Protein AF-A0A1Y1NH72-F1 (afdb_monomer)

InterPro domains:
  IPR001126 UmuC domain [PS50173] (1-53)
  IPR017961 DNA polymerase, Y-family, little finger domain [PF11799] (110-218)
  IPR036775 DNA polymerase, Y-family, little finger domain superfamily [G3DSA:3.30.1490.100] (104-218)
  IPR036775 DNA polymerase, Y-family, little finger domain superfamily [SSF100879] (10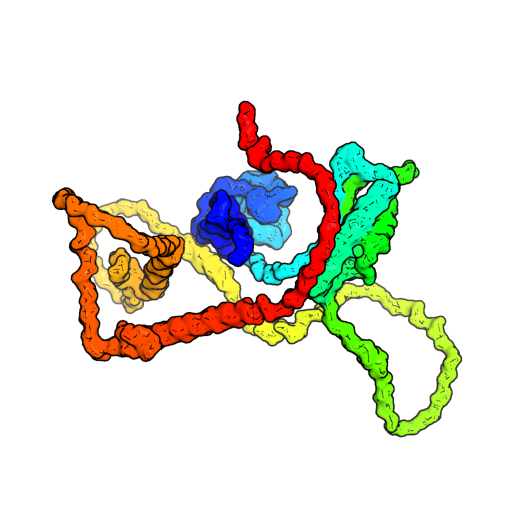9-218)
  IPR041298 DNA polymerase eta, ubiquitin-binding zinc finger [PF18439] (322-352)
  IPR041298 DNA polymerase eta, ubiquitin-binding zinc finger [PF18439] (397-427)
  IPR041298 DNA polymerase eta, ubiquitin-binding zinc finger [PS51907] (318-352)
  IPR041298 DNA polymerase eta, ubiquitin-binding zinc finger [PS51907] (393-427)
  IPR043128 Reverse transcriptase/Diguanylate cyclase domain [G3DSA:3.30.70.270] (1-45)
  IPR043502 DNA/RNA polymerase superfamily [SSF56672] (1-105)
  IPR052230 DNA polymerase eta [PTHR45873] (1-464)

Nearest PDB structures (foldseek):
  6q02-assembly1_A  TM=9.472E-01  e=1.670E-27  Homo sapiens
  6m7o-assembly1_A  TM=9.527E-01  e=4.353E-27  Homo sapiens
  4yr3-assembly1_A  TM=9.470E-01  e=1.531E-26  Homo sapiens
  4yr2-assembly1_A  TM=9.470E-01  e=4.237E-26  Homo sapiens
  4yp3-assembly1_A  TM=9.542E-01  e=1.322E-25  Homo sapiens

pLDDT: mean 71.19, std 28.09, range [24.34, 98.69]

Foldseek 3Di:
DPPDAAFWEAEPDDQRRVLQSPPDDDRYYGYQYLVCLLVVQPPAFQLSTPPLVDPNVVCVCVVQVDGTLLSLCPDDLVNLVVPDPNVVSVQSNQVSSVHDPDDDDDDPDDQKDKDKDFQPDPRFAWDLVSLLVVLLVRLVVRLVVQVVCCVVPQKHFFKKKKWWAFPNDIDIDIDTDDDSDS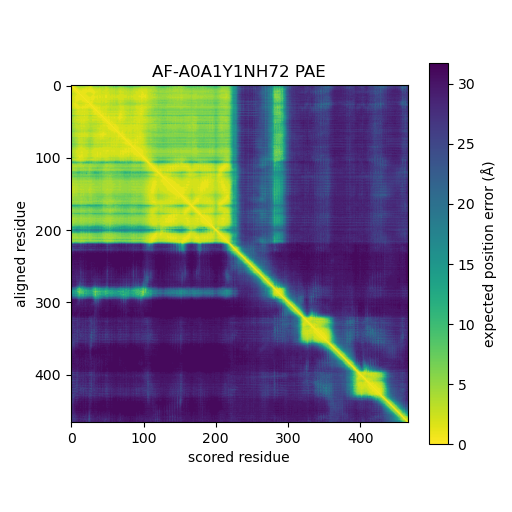NVSSVVNSVVCQVPAQDPVRIGGTGMIMMMTGPIDHNPDPPPCVVVVPDPPDPDDDDDDDDDDPDDDPPPPDDDDDDDDDDDDPPDPCVPPPPPPVDPDPVVVVVVVVVVVVVPDDDDDDDDDDDDDDDDDDDDDPDQDWDQDPVPRDTHGPVCNVVVVVVVVVVVVVVVVVVVPDDDPDDDDDDDDDDDDDDDDDDDDDPDDDDDDDDDDPPFWDAAPPPRDIGGNVCNVVVVVVVVVVVVVVVVVVVVVVVDDDDDDDDDDDDDDDDDDDDDDDPVVPDDDD

Organism: Photinus pyralis (NCBI:txid7054)

Mean predicted aligned error: 21.35 Å

Solvent-accessible surface area (backbone atoms only — not comparable to full-atom values): 30108 Å² total; per-residue (Å²): 139,86,86,76,83,61,51,38,33,45,42,94,28,68,62,55,13,58,51,31,24,60,73,58,59,77,68,34,73,30,78,46,57,80,84,49,40,63,71,56,23,59,79,31,46,44,52,75,41,81,89,20,64,48,71,67,28,52,48,52,24,63,78,69,72,41,62,28,30,47,58,53,50,75,50,48,55,71,61,35,43,75,80,35,57,67,69,58,15,53,48,54,49,32,46,40,71,70,43,58,86,74,74,89,74,91,72,94,69,80,76,57,55,64,35,72,51,76,26,68,78,92,58,33,36,38,49,72,66,59,46,51,50,52,36,36,55,43,24,42,56,40,32,57,54,48,52,52,43,26,73,77,63,46,32,44,54,44,31,31,34,41,34,39,22,41,82,90,45,74,51,71,48,77,45,80,37,89,68,85,44,31,66,60,50,19,52,57,49,45,54,56,48,50,77,75,46,55,43,98,87,71,37,42,47,34,36,32,43,31,44,35,36,21,66,66,43,73,62,71,70,76,66,58,72,67,66,80,64,60,69,82,78,73,86,85,85,80,89,83,93,77,92,80,82,94,81,85,72,100,74,84,88,79,89,83,80,94,76,93,78,90,77,90,86,86,82,82,86,58,91,84,63,81,82,57,80,86,58,75,56,67,66,58,54,53,54,52,52,52,57,56,50,70,72,69,76,83,84,81,92,71,93,81,92,80,92,83,84,90,83,90,84,94,76,89,83,79,80,83,52,68,44,68,39,91,90,76,70,43,81,36,44,60,90,47,43,61,64,54,51,51,50,54,51,52,53,50,51,58,53,51,55,59,58,70,69,55,82,82,83,80,80,79,85,74,92,78,92,82,92,80,92,84,81,88,79,86,90,83,90,91,86,84,83,88,89,77,85,79,82,74,71,84,88,52,54,44,67,42,90,89,76,70,46,79,34,44,60,87,50,43,62,62,55,51,50,52,51,53,52,53,48,53,55,49,51,62,54,50,61,68,64,68,81,74,81,86,83,92,76,86,87,81,90,80,86,88,83,90,90,81,95,75,88,81,80,65,84,75,79,78,80,71,86,131

Secondary structure (DSSP, 8-state):
-------EEE-SSHHHHHHHHHHT-SS-EEE--TTHHHHHHTT-BGGGSTT-SSHHHHHHHHHHT-SBHHHHHTS-HHHHHTTS-HHHHHHHHHHTTT----------S-SEEEEEEE--GGG-B-SHHHHHHHHHHHHHHHHHHHHHHHHHH-EEEEEEEEEEEETTEEEEEEEE-----HHHHHHHHHHHHHHHH--TTS---EEEEEEEEEEEEE------GGGTT----------------S---------------------SS-TTSTT-TTS--HHHHHHHHHHHHTTS--PPP--------------------EEE-TTT--EEEGGGHHHHHHHHHHHHHHHHHHHHTS--------------------------S--------TTSEEE-TTT--EEETTTHHHHHHHHHHHHHHHHHHHHHHHTS----------------------GGGG----

Sequence (466 aa):
ETGYTCSAGIAHNKILAKLAAGLNKPNRQTLLPQDGVESLYKDLPVRKIRSLGGKFGDSLSEDLGITTMAELERFSHKDLRKRYDDKTASWLYNIARGIDLEPVTIRLVSKSIGCAKTFPGRNALIKPESLRHWLGELSAELVERLEKDLEENNRRAKQMTVGFTHDDISASRVHGLSSYDAKKIADDCYALVQKHCVKADGTFCVTNLSINAGKFEDCRNVTAITSFFKSKTVETSDYSDETIDLNEDTSKLSFYKEADASNDSITTEIRTLEEDEAKGSFFLQYFEDMKNSKKRESPVLRDFDTSRNLEDDDAPSTSNGTEICDECNRKVSIAEMTSHKDHHLALQIAKEEKLARLPTITIKGKENAKSKKRKSSDAGTLTKFLQSAAILPEDESEVCPQCQKRIGRNDLAAHLDYHLARELHREINQIKSCSSETAQRSSKKTKTTKAATKNTRSVISFFKPN

Structure (mmCIF, N/CA/C/O backbone):
data_AF-A0A1Y1NH72-F1
#
_entry.id   AF-A0A1Y1NH72-F1
#
loop_
_atom_site.group_PDB
_atom_site.id
_atom_site.type_symbol
_atom_site.label_atom_id
_atom_site.label_alt_id
_atom_site.label_comp_id
_atom_site.label_asym_id
_atom_site.label_entity_id
_atom_site.label_seq_id
_atom_site.pdbx_PDB_ins_code
_atom_site.Cartn_x
_atom_site.Cartn_y
_atom_site.Cartn_z
_atom_site.occupancy
_atom_site.B_iso_or_equiv
_atom_site.auth_seq_id
_atom_site.auth_comp_id
_atom_site.auth_asym_id
_atom_site.auth_atom_id
_atom_site.pdbx_PDB_model_num
ATOM 1 N N . GLU A 1 1 ? 2.629 -28.204 10.135 1.00 91.69 1 GLU A N 1
ATOM 2 C CA . GLU A 1 1 ? 2.738 -28.328 8.666 1.00 91.69 1 GLU A CA 1
ATOM 3 C C . GLU A 1 1 ? 3.939 -27.565 8.104 1.00 91.69 1 GLU A C 1
ATOM 5 O O . GLU A 1 1 ? 4.821 -28.218 7.576 1.00 91.69 1 GLU A O 1
ATOM 10 N N . THR A 1 2 ? 4.065 -26.241 8.275 1.00 96.12 2 THR A N 1
ATOM 11 C CA . THR A 1 2 ? 5.176 -25.459 7.669 1.00 96.12 2 THR A CA 1
ATOM 12 C C . THR A 1 2 ? 6.371 -25.164 8.589 1.00 96.12 2 THR A C 1
ATOM 14 O O . THR A 1 2 ? 7.433 -24.779 8.112 1.00 96.12 2 THR A O 1
ATOM 17 N N . GLY A 1 3 ? 6.215 -25.296 9.912 1.00 96.88 3 GLY A N 1
ATOM 18 C CA . GLY A 1 3 ? 7.248 -24.926 10.893 1.00 96.88 3 GLY A CA 1
ATOM 19 C C . GLY A 1 3 ? 7.371 -23.418 11.168 1.00 96.88 3 GLY A C 1
ATOM 20 O O . GLY A 1 3 ? 8.192 -23.018 11.990 1.00 96.88 3 GLY A O 1
ATOM 21 N N . TYR A 1 4 ? 6.550 -22.577 10.530 1.00 97.19 4 TYR A N 1
ATOM 22 C CA . TYR A 1 4 ? 6.536 -21.131 10.764 1.00 97.19 4 TYR A CA 1
ATOM 23 C C . TYR A 1 4 ? 5.692 -20.749 11.985 1.00 97.19 4 TYR A C 1
ATOM 25 O O . TYR A 1 4 ? 4.590 -21.263 12.177 1.00 97.19 4 TYR A O 1
ATOM 33 N N . THR A 1 5 ? 6.191 -19.806 12.790 1.00 97.56 5 THR A N 1
ATOM 34 C CA . THR A 1 5 ? 5.418 -19.177 13.871 1.00 97.56 5 THR A CA 1
ATOM 35 C C . THR A 1 5 ? 4.747 -17.899 13.372 1.00 97.56 5 THR A C 1
ATOM 37 O O . THR A 1 5 ? 5.277 -17.190 12.515 1.00 97.56 5 THR A O 1
ATOM 40 N N . CYS A 1 6 ? 3.564 -17.590 13.900 1.00 97.56 6 CYS A N 1
ATOM 41 C CA . CYS A 1 6 ? 2.831 -16.373 13.563 1.00 97.56 6 CYS A CA 1
ATOM 42 C C . CYS A 1 6 ? 2.156 -15.775 14.803 1.00 97.56 6 CYS A C 1
ATOM 44 O O . CYS A 1 6 ? 2.047 -16.419 15.844 1.00 97.56 6 CYS A O 1
ATOM 46 N N . SER A 1 7 ? 1.729 -14.519 14.691 1.00 98.25 7 SER A N 1
ATOM 47 C CA . SER A 1 7 ? 0.886 -13.863 15.691 1.00 98.25 7 SER A CA 1
ATOM 48 C C . SER A 1 7 ? -0.473 -13.551 15.087 1.00 98.25 7 SER A C 1
ATOM 50 O O . SER A 1 7 ? -0.555 -13.225 13.902 1.00 98.25 7 SER A O 1
ATOM 52 N N . ALA A 1 8 ? -1.514 -13.595 15.913 1.00 98.50 8 ALA A N 1
ATOM 53 C CA . ALA A 1 8 ? -2.894 -13.387 15.493 1.00 98.50 8 ALA A CA 1
ATOM 54 C C . ALA A 1 8 ? -3.611 -12.372 16.389 1.00 98.50 8 ALA A C 1
ATOM 56 O O . ALA A 1 8 ? -3.248 -12.162 17.546 1.00 98.50 8 ALA A O 1
ATOM 57 N N . GLY A 1 9 ? -4.632 -11.727 15.841 1.00 98.19 9 GLY A N 1
ATOM 58 C CA . GLY A 1 9 ? -5.506 -10.821 16.572 1.00 98.19 9 GLY A CA 1
ATOM 59 C C . GLY A 1 9 ? -6.949 -11.194 16.294 1.00 98.19 9 GLY A C 1
ATOM 60 O O . GLY A 1 9 ? -7.293 -11.479 15.149 1.00 98.19 9 GLY A O 1
ATOM 61 N N . ILE A 1 10 ? -7.761 -11.220 17.342 1.00 98.50 10 ILE A N 1
ATOM 62 C CA . ILE A 1 10 ? -9.160 -11.639 17.304 1.00 98.50 10 ILE A CA 1
ATOM 63 C C . ILE A 1 10 ? -9.988 -10.451 17.786 1.00 98.50 10 ILE A C 1
ATOM 65 O O . ILE A 1 10 ? -9.788 -9.982 18.904 1.00 98.50 10 ILE A O 1
ATOM 69 N N . ALA A 1 11 ? -10.862 -9.935 16.926 1.00 97.69 11 ALA A N 1
ATOM 70 C CA . ALA A 1 11 ? -11.736 -8.797 17.206 1.00 97.69 11 ALA A CA 1
ATOM 71 C C . ALA A 1 11 ? -12.939 -8.805 16.247 1.00 97.69 11 ALA A C 1
ATOM 73 O O . ALA A 1 11 ? -12.961 -9.576 15.288 1.00 97.69 11 ALA A O 1
ATOM 74 N N . HIS A 1 12 ? -13.897 -7.899 16.456 1.00 96.06 12 HIS A N 1
ATOM 75 C CA . HIS A 1 12 ? -15.126 -7.811 15.654 1.00 96.06 12 HIS A CA 1
ATOM 76 C C . HIS A 1 12 ? -14.936 -7.256 14.230 1.00 96.06 12 HIS A C 1
ATOM 78 O O . HIS A 1 12 ? -15.860 -7.312 13.429 1.00 96.06 12 HIS A O 1
ATOM 84 N N . ASN A 1 13 ? -13.759 -6.719 13.886 1.00 96.75 13 ASN A N 1
ATOM 85 C CA . ASN A 1 13 ? -13.461 -6.242 12.532 1.00 96.75 13 ASN A CA 1
ATOM 86 C C . ASN A 1 13 ? -11.968 -6.320 12.186 1.00 96.75 13 ASN A C 1
ATOM 88 O O . ASN A 1 13 ? -11.102 -6.510 13.046 1.00 96.75 13 ASN A O 1
ATOM 92 N N . LYS A 1 14 ? -11.655 -6.129 10.898 1.00 96.62 14 LYS A N 1
ATOM 93 C CA . LYS A 1 14 ? -10.299 -6.278 10.345 1.00 96.62 14 LYS A CA 1
ATOM 94 C C . LYS A 1 14 ? -9.301 -5.269 10.905 1.00 96.62 14 LYS A C 1
ATOM 96 O O . LYS A 1 14 ? -8.123 -5.598 11.050 1.00 96.62 14 LYS A O 1
ATOM 101 N N . ILE A 1 15 ? -9.736 -4.040 11.188 1.00 96.69 15 ILE A N 1
ATOM 102 C CA . ILE A 1 15 ? -8.852 -2.981 11.691 1.00 96.69 15 ILE A CA 1
ATOM 103 C C . ILE A 1 15 ? -8.408 -3.313 13.117 1.00 96.69 15 ILE A C 1
ATOM 105 O O . ILE A 1 15 ? -7.207 -3.342 13.394 1.00 96.69 15 ILE A O 1
ATOM 109 N N . LEU A 1 16 ? -9.361 -3.644 13.986 1.00 97.38 16 LEU A N 1
ATOM 110 C CA . LEU A 1 16 ? -9.097 -4.042 15.364 1.00 97.38 16 LEU A CA 1
ATOM 111 C C . LEU A 1 16 ? -8.315 -5.355 15.449 1.00 97.38 16 LEU A C 1
ATOM 113 O O . LEU A 1 16 ? -7.349 -5.439 16.204 1.00 97.38 16 LEU A O 1
ATOM 117 N N . ALA A 1 17 ? -8.648 -6.353 14.624 1.00 97.88 17 ALA A N 1
ATOM 118 C CA . ALA A 1 17 ? -7.910 -7.615 14.577 1.00 97.88 17 ALA A CA 1
ATOM 119 C C . ALA A 1 17 ? -6.446 -7.389 14.163 1.00 97.88 17 ALA A C 1
ATOM 121 O O . ALA A 1 17 ? -5.522 -7.936 14.769 1.00 97.88 17 ALA A O 1
ATOM 122 N N . LYS A 1 18 ? -6.202 -6.516 13.175 1.00 97.19 18 LYS A N 1
ATOM 123 C CA . LYS A 1 18 ? -4.846 -6.142 12.751 1.00 97.19 18 LYS A CA 1
ATOM 124 C C . LYS A 1 18 ? -4.063 -5.444 13.865 1.00 97.19 18 LYS A C 1
ATOM 126 O O . LYS A 1 18 ? -2.866 -5.706 14.007 1.00 97.19 18 LYS A O 1
ATOM 131 N N . LEU A 1 19 ? -4.722 -4.571 14.623 1.00 96.44 19 LEU A N 1
ATOM 132 C CA . LEU A 1 19 ? -4.126 -3.874 15.758 1.00 96.44 19 LEU A CA 1
ATOM 133 C C . LEU A 1 19 ? -3.782 -4.859 16.887 1.00 96.44 19 LEU A C 1
ATOM 135 O O . LEU A 1 19 ? -2.625 -4.930 17.301 1.00 96.44 19 LEU A O 1
ATOM 139 N N . ALA A 1 20 ? -4.742 -5.691 17.300 1.00 97.19 20 ALA A N 1
ATOM 140 C CA . ALA A 1 20 ? -4.581 -6.703 18.345 1.00 97.19 20 ALA A CA 1
ATOM 141 C C . ALA A 1 20 ? -3.446 -7.696 18.031 1.00 97.19 20 ALA A C 1
ATOM 143 O O . ALA A 1 20 ? -2.627 -8.011 18.899 1.00 97.19 20 ALA A O 1
ATOM 144 N N . ALA A 1 21 ? -3.320 -8.116 16.766 1.00 97.75 21 ALA A N 1
ATOM 145 C CA . ALA A 1 21 ? -2.246 -8.998 16.302 1.00 97.75 21 ALA A CA 1
ATOM 146 C C . ALA A 1 21 ? -0.836 -8.408 16.488 1.00 97.75 21 ALA A C 1
ATOM 148 O O . ALA A 1 21 ? 0.156 -9.139 16.459 1.00 97.75 21 ALA A O 1
ATOM 149 N N . GLY A 1 22 ? -0.726 -7.081 16.610 1.00 96.31 22 GLY A N 1
ATOM 150 C CA . GLY A 1 22 ? 0.527 -6.367 16.829 1.00 96.31 22 GLY A CA 1
ATOM 151 C C . GLY A 1 22 ? 0.953 -6.260 18.293 1.00 96.31 22 GLY A C 1
ATOM 152 O O . GLY A 1 22 ? 2.146 -6.110 18.533 1.00 96.31 22 GLY A O 1
ATOM 153 N N . LEU A 1 23 ? 0.018 -6.358 19.245 1.00 95.31 23 LEU A N 1
ATOM 154 C CA . LEU A 1 23 ? 0.253 -5.982 20.646 1.00 95.31 23 LEU A CA 1
ATOM 155 C C . LEU A 1 23 ? 1.212 -6.927 21.382 1.00 95.31 23 LEU A C 1
ATOM 157 O O . LEU A 1 23 ? 2.108 -6.465 22.075 1.00 95.31 23 LEU A O 1
ATOM 161 N N . ASN A 1 24 ? 1.057 -8.241 21.198 1.00 96.81 24 ASN A N 1
ATOM 162 C CA . ASN A 1 24 ? 1.790 -9.258 21.968 1.00 96.81 24 ASN A CA 1
ATOM 163 C C . ASN A 1 24 ? 2.752 -10.093 21.108 1.00 96.81 24 ASN A C 1
ATOM 165 O O . ASN A 1 24 ? 2.977 -11.272 21.372 1.00 96.81 24 ASN A O 1
ATOM 169 N N . LYS A 1 25 ? 3.298 -9.525 20.029 1.00 97.19 25 LYS A N 1
ATOM 170 C CA . LYS A 1 25 ? 4.274 -10.237 19.187 1.00 97.19 25 LYS A CA 1
ATOM 171 C C . LYS A 1 25 ? 5.562 -10.566 19.962 1.00 97.19 25 LYS A C 1
ATOM 173 O O . LYS A 1 25 ? 5.964 -9.763 20.800 1.00 97.19 25 LYS A O 1
ATOM 178 N N . PRO A 1 26 ? 6.275 -11.660 19.619 1.00 97.88 26 PRO A N 1
ATOM 179 C CA . PRO A 1 26 ? 5.980 -12.671 18.588 1.00 97.88 26 PRO A CA 1
ATOM 180 C C . PRO A 1 26 ? 5.250 -13.922 19.129 1.00 97.88 26 PRO A C 1
ATOM 182 O O . PRO A 1 26 ? 5.230 -14.161 20.329 1.00 97.88 26 PRO A O 1
ATOM 185 N N . ASN A 1 27 ? 4.709 -14.765 18.235 1.00 97.50 27 ASN A N 1
ATOM 186 C CA . ASN A 1 27 ? 4.134 -16.094 18.534 1.00 97.50 27 ASN A CA 1
ATOM 187 C C . ASN A 1 27 ? 3.052 -16.109 19.637 1.00 97.50 27 ASN A C 1
ATOM 189 O O . ASN A 1 27 ? 3.047 -16.957 20.533 1.00 97.50 27 ASN A O 1
ATOM 193 N N . ARG A 1 28 ? 2.142 -15.134 19.589 1.00 98.31 28 ARG A N 1
ATOM 194 C CA . ARG A 1 28 ? 0.995 -15.002 20.500 1.00 98.31 28 ARG A CA 1
ATOM 195 C C . ARG A 1 28 ? -0.246 -14.576 19.735 1.00 98.31 28 ARG A C 1
ATOM 197 O O . ARG A 1 28 ? -0.147 -13.975 18.662 1.00 98.31 28 ARG A O 1
ATOM 204 N N . GLN A 1 29 ? -1.395 -14.828 20.345 1.00 98.12 29 GLN A N 1
ATOM 205 C CA . GLN A 1 29 ? -2.680 -14.302 19.914 1.00 98.12 29 GLN A CA 1
ATOM 206 C C . GLN A 1 29 ? -3.221 -13.310 20.943 1.00 98.12 29 GLN A C 1
ATOM 208 O O . GLN A 1 29 ? -3.069 -13.529 22.144 1.00 98.12 29 GLN A O 1
ATOM 213 N N . THR A 1 30 ? -3.852 -12.239 20.471 1.00 98.38 30 THR A N 1
ATOM 214 C CA . THR A 1 30 ? -4.498 -11.236 21.325 1.00 98.38 30 THR A CA 1
ATOM 215 C C . THR A 1 30 ? -5.979 -11.165 20.982 1.00 98.38 30 THR A C 1
ATOM 217 O O . THR A 1 30 ? -6.324 -10.961 19.818 1.00 98.38 30 THR A O 1
ATOM 220 N N . LEU A 1 31 ? -6.843 -11.301 21.984 1.00 98.31 31 LEU A N 1
ATOM 221 C CA . LEU A 1 31 ? -8.280 -11.083 21.851 1.00 98.31 31 LEU A CA 1
ATOM 222 C C . LEU A 1 31 ? -8.609 -9.662 22.321 1.00 98.31 31 LEU A C 1
ATOM 224 O O . LEU A 1 31 ? -8.175 -9.257 23.397 1.00 98.31 31 LEU A O 1
ATOM 228 N N . LEU A 1 32 ? -9.342 -8.911 21.503 1.00 97.56 32 LEU A N 1
ATOM 229 C CA . LEU A 1 32 ? -9.831 -7.571 21.814 1.00 97.56 32 LEU A CA 1
ATOM 230 C C . LEU A 1 32 ? -11.367 -7.582 21.762 1.00 97.56 32 LEU A C 1
ATOM 232 O O . LEU A 1 32 ? -11.927 -7.522 20.663 1.00 97.56 32 LEU A O 1
ATOM 236 N N . PRO A 1 33 ? -12.045 -7.672 22.921 1.00 96.75 33 PRO A N 1
ATOM 237 C CA . PRO A 1 33 ? -13.493 -7.510 23.002 1.00 96.75 33 PRO A CA 1
ATOM 238 C C . PRO A 1 33 ? -13.885 -6.061 22.701 1.00 96.75 33 PRO A C 1
ATOM 240 O O . PRO A 1 33 ? -13.074 -5.149 22.885 1.00 96.75 33 PRO A O 1
ATOM 243 N N . GLN A 1 34 ? -15.141 -5.837 22.309 1.00 94.75 34 GLN A N 1
ATOM 244 C CA . GLN A 1 34 ? -15.640 -4.491 22.013 1.00 94.75 34 GLN A CA 1
ATOM 245 C C . GLN A 1 34 ? -15.496 -3.521 23.201 1.00 94.75 34 GLN A C 1
ATOM 247 O O . GLN A 1 34 ? -15.091 -2.376 23.007 1.00 94.75 34 GLN A O 1
ATOM 252 N N . ASP A 1 35 ? -15.721 -3.984 24.431 1.00 95.75 35 ASP A N 1
ATOM 253 C CA . ASP A 1 35 ? -15.587 -3.152 25.639 1.00 95.75 35 ASP A CA 1
ATOM 254 C C . ASP A 1 35 ? -14.135 -2.745 25.937 1.00 95.75 35 ASP A C 1
ATOM 256 O O . ASP A 1 35 ? -13.878 -1.750 26.612 1.00 95.75 35 ASP A O 1
ATOM 260 N N . GLY A 1 36 ? -13.159 -3.476 25.391 1.00 95.44 36 GLY A N 1
ATOM 261 C CA . GLY A 1 36 ? -11.740 -3.144 25.512 1.00 95.44 36 GLY A CA 1
ATOM 262 C C . GLY A 1 36 ? -11.273 -2.044 24.553 1.00 95.44 36 GLY A C 1
ATOM 263 O O . GLY A 1 36 ? -10.158 -1.544 24.708 1.00 95.44 36 GLY A O 1
ATOM 264 N N . VAL A 1 37 ? -12.089 -1.663 23.561 1.00 96.19 37 VAL A N 1
ATOM 265 C CA . VAL A 1 37 ? -11.702 -0.696 22.519 1.00 96.19 37 VAL A CA 1
ATOM 266 C C . VAL A 1 37 ? -11.430 0.681 23.109 1.00 96.19 37 VAL A C 1
ATOM 268 O O . VAL A 1 37 ? -10.396 1.269 22.807 1.00 96.19 37 VAL A O 1
ATOM 271 N N . GLU A 1 38 ? -12.317 1.177 23.971 1.00 95.06 38 GLU A N 1
ATOM 272 C CA . GLU A 1 38 ? -12.191 2.507 24.580 1.00 95.06 38 GLU A CA 1
ATOM 273 C C . GLU A 1 38 ? -10.885 2.624 25.383 1.00 95.06 38 GLU A C 1
ATOM 275 O O . GLU A 1 38 ? -10.110 3.566 25.210 1.00 95.06 38 GLU A O 1
ATOM 280 N N . SER A 1 39 ? -10.577 1.592 26.176 1.00 95.81 39 SER A N 1
ATOM 281 C CA . SER A 1 39 ? -9.327 1.509 26.940 1.00 95.81 39 SER A CA 1
ATOM 282 C C . SER A 1 39 ? -8.097 1.473 26.034 1.00 95.81 39 SER A C 1
ATOM 284 O O . SER A 1 39 ? -7.101 2.134 26.317 1.00 95.81 39 SER A O 1
ATOM 286 N N . LEU A 1 40 ? -8.161 0.728 24.926 1.00 95.31 40 LEU A N 1
ATOM 287 C CA . LEU A 1 40 ? -7.072 0.665 23.955 1.00 95.31 40 LEU A CA 1
ATOM 288 C C . LEU A 1 40 ? -6.865 2.006 23.241 1.00 95.31 40 LEU A C 1
ATOM 290 O O . LEU A 1 40 ? -5.730 2.375 22.957 1.00 95.31 40 LEU A O 1
ATOM 294 N N . TYR A 1 41 ? -7.943 2.723 22.928 1.00 97.19 41 TYR A N 1
ATOM 295 C CA . TYR A 1 41 ? -7.911 3.952 22.134 1.00 97.19 41 TYR A CA 1
ATOM 296 C C . TYR A 1 41 ? -7.475 5.187 22.908 1.00 97.19 41 TYR A C 1
ATOM 298 O O . TYR A 1 41 ? -7.017 6.143 22.278 1.00 97.19 41 TYR A O 1
ATOM 306 N N . LYS A 1 42 ? -7.569 5.146 24.242 1.00 95.69 42 LYS A N 1
ATOM 307 C CA . LYS A 1 42 ? -7.177 6.234 25.143 1.00 95.69 42 LYS A CA 1
ATOM 308 C C . LYS A 1 42 ? -5.821 6.840 24.779 1.00 95.69 42 LYS A C 1
ATOM 310 O O . LYS A 1 42 ? -5.727 8.047 24.571 1.00 95.69 42 LYS A O 1
ATOM 315 N N . ASP A 1 43 ? -4.822 5.977 24.608 1.00 93.69 43 ASP A N 1
ATOM 316 C CA . ASP A 1 43 ? -3.435 6.370 24.345 1.00 93.69 43 ASP A CA 1
ATOM 317 C C . ASP A 1 43 ? -2.961 5.964 22.937 1.00 93.69 43 ASP A C 1
ATOM 319 O O . ASP A 1 43 ? -1.776 6.073 22.620 1.00 93.69 43 ASP A O 1
ATOM 323 N N . LEU A 1 44 ? -3.858 5.466 22.073 1.00 96.31 44 LEU A N 1
ATOM 324 C CA . LEU A 1 44 ? -3.488 4.985 20.742 1.00 96.31 44 LEU A CA 1
ATOM 325 C C . LEU A 1 44 ? -3.368 6.154 19.755 1.00 96.31 44 LEU A C 1
ATOM 327 O O . LEU A 1 44 ? -4.387 6.778 19.445 1.00 96.31 44 LEU A O 1
ATOM 331 N N . PRO A 1 45 ? -2.180 6.410 19.174 1.00 96.75 45 PRO A N 1
ATOM 332 C CA . PRO A 1 45 ? -2.028 7.465 18.182 1.00 96.75 45 PRO A CA 1
ATOM 333 C C . PRO A 1 45 ? -2.858 7.186 16.929 1.00 96.75 45 PRO A C 1
ATOM 335 O O . PRO A 1 45 ? -2.860 6.055 16.433 1.00 96.75 45 PRO A O 1
ATOM 338 N N . VAL A 1 46 ? -3.462 8.227 16.351 1.00 96.12 46 VAL A N 1
ATOM 339 C CA . VAL A 1 46 ? -4.293 8.131 15.132 1.00 96.12 46 VAL A CA 1
ATOM 340 C C . VAL A 1 46 ? -3.567 7.379 14.005 1.00 96.12 46 VAL A C 1
ATOM 342 O O . VAL A 1 46 ? -4.116 6.461 13.395 1.00 96.12 46 VAL A O 1
ATOM 345 N N . ARG A 1 47 ? -2.270 7.657 13.813 1.00 95.94 47 ARG A N 1
ATOM 346 C CA . ARG A 1 47 ? -1.423 7.017 12.788 1.00 95.94 47 ARG A CA 1
ATOM 347 C C . ARG A 1 47 ? -1.262 5.497 12.929 1.00 95.94 47 ARG A C 1
ATOM 349 O O . ARG A 1 47 ? -0.808 4.843 11.990 1.00 95.94 47 ARG A O 1
ATOM 356 N N . LYS A 1 48 ? -1.572 4.906 14.090 1.00 95.50 48 LYS A N 1
ATOM 357 C CA . LYS A 1 48 ? -1.495 3.446 14.293 1.00 95.50 48 LYS A CA 1
ATOM 358 C C . LYS A 1 48 ? -2.685 2.705 13.691 1.00 95.50 48 LYS A C 1
ATOM 360 O O . LYS A 1 48 ? -2.586 1.496 13.471 1.00 95.50 48 LYS A O 1
ATOM 365 N N . ILE A 1 49 ? -3.780 3.401 13.402 1.00 95.69 49 ILE A N 1
ATOM 366 C CA . ILE A 1 49 ? -4.944 2.813 12.749 1.00 95.69 49 ILE A CA 1
ATOM 367 C C . ILE A 1 49 ? -4.657 2.590 11.261 1.00 95.69 49 ILE A C 1
ATOM 369 O O . ILE A 1 49 ? -4.094 3.435 10.559 1.00 95.69 49 ILE A O 1
ATOM 373 N N . ARG A 1 50 ? -5.048 1.412 10.759 1.00 94.38 50 ARG A N 1
ATOM 374 C CA . ARG A 1 50 ? -4.969 1.081 9.329 1.00 94.38 50 ARG A CA 1
ATOM 375 C C . ARG A 1 50 ? -5.713 2.152 8.523 1.00 94.38 50 ARG A C 1
ATOM 377 O O . ARG A 1 50 ? -6.815 2.529 8.892 1.00 94.38 50 ARG A O 1
ATOM 384 N N . SER A 1 51 ? -5.109 2.598 7.423 1.00 93.81 51 SER A N 1
ATOM 385 C CA . SER A 1 51 ? -5.585 3.703 6.567 1.00 93.81 51 SER A CA 1
ATOM 386 C C . SER A 1 51 ? -5.354 5.124 7.111 1.00 93.81 51 SER A C 1
ATOM 388 O O . SER A 1 51 ? -5.471 6.065 6.335 1.00 93.81 51 SER A O 1
ATOM 390 N N . LEU A 1 52 ? -4.929 5.293 8.371 1.00 95.94 52 LEU A N 1
ATOM 391 C CA . LEU A 1 52 ? -4.568 6.598 8.957 1.00 95.94 52 LEU A CA 1
ATOM 392 C C . LEU A 1 52 ? -3.052 6.788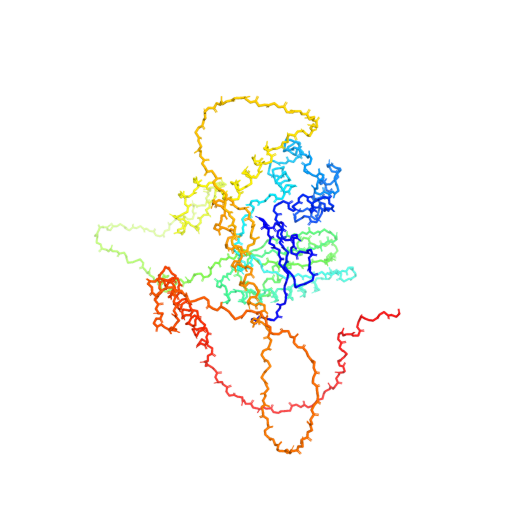 9.146 1.00 95.94 52 LEU A C 1
ATOM 394 O O . LEU A 1 52 ? -2.612 7.793 9.680 1.00 95.94 52 LEU A O 1
ATOM 398 N N . GLY A 1 53 ? -2.215 5.849 8.703 1.00 95.38 53 GLY A N 1
ATOM 399 C CA . GLY A 1 53 ? -0.758 5.929 8.894 1.00 95.38 53 GLY A CA 1
ATOM 400 C C . GLY A 1 53 ? 0.004 6.857 7.937 1.00 95.38 53 GLY A C 1
ATOM 401 O O . GLY A 1 53 ? 1.230 6.895 8.000 1.00 95.38 53 GLY A O 1
ATOM 402 N N . GLY A 1 54 ? -0.681 7.544 7.020 1.00 95.50 54 GLY A N 1
ATOM 403 C CA . GLY A 1 54 ? -0.068 8.417 6.011 1.00 95.50 54 GLY A CA 1
ATOM 404 C C . GLY A 1 54 ? -0.687 9.813 5.996 1.00 95.50 54 GLY A C 1
ATOM 405 O O . GLY A 1 54 ? -1.377 10.189 6.934 1.00 95.50 54 GLY A O 1
ATOM 406 N N . LYS A 1 55 ? -0.516 10.544 4.886 1.00 95.81 55 LYS A N 1
ATOM 407 C CA . LYS A 1 55 ? -0.942 11.953 4.736 1.00 95.81 55 LYS A CA 1
ATOM 408 C C . LYS A 1 55 ? -2.370 12.247 5.203 1.00 95.81 55 LYS A C 1
ATOM 410 O O . LYS A 1 55 ? -2.617 13.305 5.760 1.00 95.81 55 LYS A O 1
ATOM 415 N N . PHE A 1 56 ? -3.301 11.321 4.971 1.00 95.56 56 PHE A N 1
ATOM 416 C CA . PHE A 1 56 ? -4.685 11.497 5.402 1.00 95.56 56 PHE A CA 1
ATOM 417 C C . PHE A 1 56 ? -4.830 11.521 6.929 1.00 95.56 56 PHE A C 1
ATOM 419 O O . PHE A 1 56 ? -5.556 12.357 7.446 1.00 95.56 56 PHE A O 1
ATOM 426 N N . GLY A 1 57 ? -4.117 10.657 7.659 1.00 96.12 57 GLY A N 1
ATOM 427 C CA . GLY A 1 57 ? -4.117 10.712 9.122 1.00 96.12 57 GLY A CA 1
ATOM 428 C C . GLY A 1 57 ? -3.402 11.945 9.664 1.00 96.12 57 GLY A C 1
ATOM 429 O O . GLY A 1 57 ? -3.811 12.467 10.692 1.00 96.12 57 GLY A O 1
ATOM 430 N N . ASP A 1 58 ? -2.383 12.433 8.954 1.00 96.25 58 ASP A N 1
ATOM 431 C CA . ASP A 1 58 ? -1.652 13.657 9.304 1.00 96.25 58 ASP A CA 1
ATOM 432 C C . ASP A 1 58 ? -2.578 14.874 9.196 1.00 96.25 58 ASP A C 1
ATOM 434 O O . ASP A 1 58 ? -2.764 15.581 10.182 1.00 96.25 58 ASP A O 1
ATOM 438 N N . SER A 1 59 ? -3.246 15.028 8.044 1.00 95.81 59 SER A N 1
ATOM 439 C CA . SER A 1 59 ? -4.276 16.052 7.823 1.00 95.81 59 SER A CA 1
ATOM 440 C C . SER A 1 59 ? -5.392 15.933 8.852 1.00 95.81 59 SER A C 1
ATOM 442 O O . SER A 1 59 ? -5.721 16.908 9.502 1.00 95.81 59 SER A O 1
ATOM 444 N N . LEU A 1 60 ? -5.920 14.726 9.084 1.00 95.94 60 LEU A N 1
ATOM 445 C CA . LEU A 1 60 ? -6.978 14.492 10.067 1.00 95.94 60 LEU A CA 1
ATOM 446 C C . LEU A 1 60 ? -6.580 14.960 11.476 1.00 95.94 60 LEU A C 1
ATOM 448 O O . LEU A 1 60 ? -7.384 15.587 12.168 1.00 95.94 60 LEU A O 1
ATOM 452 N N . SER A 1 61 ? -5.355 14.640 11.900 1.00 96.19 61 SER A N 1
ATOM 453 C CA . SER A 1 61 ? -4.803 15.062 13.188 1.00 96.19 61 SER A CA 1
ATOM 454 C C . SER A 1 61 ? -4.650 16.578 13.284 1.00 96.19 61 SER A C 1
ATOM 456 O O . SER A 1 61 ? -4.996 17.149 14.315 1.00 96.19 61 SER A O 1
ATOM 458 N N . GLU A 1 62 ? -4.172 17.233 12.226 1.00 95.94 62 GLU A N 1
ATOM 459 C CA . GLU A 1 62 ? -4.014 18.691 12.164 1.00 95.94 62 GLU A CA 1
ATOM 460 C C . GLU A 1 62 ? -5.373 19.409 12.114 1.00 95.94 62 GLU A C 1
ATOM 462 O O . GLU A 1 62 ? -5.638 20.297 12.924 1.00 95.94 62 GLU A O 1
ATOM 467 N N . ASP A 1 63 ? -6.270 18.968 11.233 1.00 94.69 63 ASP A N 1
ATOM 468 C CA . ASP A 1 63 ? -7.582 19.565 10.978 1.00 94.69 63 ASP A CA 1
ATOM 469 C C . ASP A 1 63 ? -8.490 19.511 12.213 1.00 94.69 63 ASP A C 1
ATOM 471 O O . ASP A 1 63 ? -9.254 20.445 12.485 1.00 94.69 63 ASP A O 1
ATOM 475 N N . LEU A 1 64 ? -8.442 18.404 12.960 1.00 94.88 64 LEU A N 1
ATOM 476 C CA . LEU A 1 64 ? -9.249 18.205 14.166 1.00 94.88 64 LEU A CA 1
ATOM 477 C C . LEU A 1 64 ? -8.500 18.542 15.462 1.00 94.88 64 LEU A C 1
ATOM 479 O O . LEU A 1 64 ? -9.133 18.581 16.516 1.00 94.88 64 LEU A O 1
ATOM 483 N N . GLY A 1 65 ? -7.189 18.793 15.401 1.00 96.12 65 GLY A N 1
ATOM 484 C CA . GLY A 1 65 ? -6.357 19.033 16.580 1.00 96.12 65 GLY A CA 1
ATOM 485 C C . GLY A 1 65 ? -6.288 17.824 17.516 1.00 96.12 65 GLY A C 1
ATOM 486 O O . GLY A 1 65 ? -6.359 17.994 18.732 1.00 96.12 65 GLY A O 1
ATOM 487 N N . ILE A 1 66 ? -6.198 16.613 16.954 1.00 96.62 66 ILE A N 1
ATOM 488 C CA . ILE A 1 66 ? -6.196 15.350 17.706 1.00 96.62 66 ILE A CA 1
ATOM 489 C C . ILE A 1 66 ? -4.894 14.570 17.543 1.00 96.62 66 ILE A C 1
ATOM 491 O O . ILE A 1 66 ? -4.274 14.526 16.479 1.00 96.62 66 ILE A O 1
ATOM 495 N N . THR A 1 67 ? -4.525 13.862 18.600 1.00 96.56 67 THR A N 1
ATOM 496 C CA . THR A 1 67 ? -3.345 13.001 18.672 1.00 96.56 67 THR A CA 1
ATOM 497 C C . THR A 1 67 ? -3.714 11.535 18.873 1.00 96.56 67 THR A C 1
ATOM 499 O O . THR A 1 67 ? -3.056 10.661 18.295 1.00 96.56 67 THR A O 1
ATOM 502 N N . THR A 1 68 ? -4.787 11.249 19.619 1.00 97.44 68 THR A N 1
ATOM 503 C CA . THR A 1 68 ? -5.229 9.883 19.936 1.00 97.44 68 THR A CA 1
ATOM 504 C C . THR A 1 68 ? -6.598 9.548 19.350 1.00 97.44 68 THR A C 1
ATOM 506 O O . THR A 1 68 ? -7.396 10.419 19.004 1.00 97.44 68 THR A O 1
ATOM 509 N N . MET A 1 69 ? -6.893 8.251 19.237 1.00 96.56 69 MET A N 1
ATOM 510 C CA . MET A 1 69 ? -8.188 7.779 18.739 1.00 96.56 69 MET A CA 1
ATOM 511 C C . MET A 1 69 ? -9.353 8.114 19.675 1.00 96.56 69 MET A C 1
ATOM 513 O O . MET A 1 69 ? -10.452 8.374 19.190 1.00 96.56 69 MET A O 1
ATOM 517 N N . ALA A 1 70 ? -9.122 8.169 20.990 1.00 95.81 70 ALA A N 1
ATOM 518 C CA . ALA A 1 70 ? -10.147 8.581 21.950 1.00 95.81 70 ALA A CA 1
ATOM 519 C C . ALA A 1 70 ? -10.605 10.037 21.745 1.00 95.81 70 ALA A C 1
ATOM 521 O O . ALA A 1 70 ? -11.759 10.376 22.000 1.00 95.81 70 ALA A O 1
ATOM 522 N N . GLU A 1 71 ? -9.731 10.915 21.249 1.00 96.88 71 GLU A N 1
ATOM 523 C CA . GLU A 1 71 ? -10.103 12.300 20.944 1.00 96.88 71 GLU A CA 1
ATOM 524 C C . GLU A 1 71 ? -11.010 12.392 19.712 1.00 96.88 71 GLU A C 1
ATOM 526 O O . GLU A 1 71 ? -11.915 13.228 19.686 1.00 96.88 71 GLU A O 1
ATOM 531 N N . LEU A 1 72 ? -10.841 11.495 18.732 1.00 95.62 72 LEU A N 1
ATOM 532 C CA . LEU A 1 72 ? -11.712 11.424 17.555 1.00 95.62 72 LEU A CA 1
ATOM 533 C C . LEU A 1 72 ? -13.160 11.071 17.929 1.00 95.62 72 LEU A C 1
ATOM 535 O O . LEU A 1 72 ? -14.098 11.537 17.282 1.00 95.62 72 LEU A O 1
ATOM 539 N N . GLU A 1 73 ? -13.368 10.283 18.988 1.00 93.81 73 GLU A N 1
ATOM 540 C CA . GLU A 1 73 ? -14.706 9.875 19.430 1.00 93.81 73 GLU A CA 1
ATOM 541 C C . GLU A 1 73 ? -15.587 11.066 19.849 1.00 93.81 73 GLU A C 1
ATOM 543 O O . GLU A 1 73 ? -16.813 11.015 19.683 1.00 93.81 73 GLU A O 1
ATOM 548 N N . ARG A 1 74 ? -14.968 12.160 20.318 1.00 94.50 74 ARG A N 1
ATOM 549 C CA . ARG A 1 74 ? -15.648 13.385 20.777 1.00 94.50 74 ARG A CA 1
ATOM 550 C C . ARG A 1 74 ? -16.386 14.120 19.659 1.00 94.50 74 ARG A C 1
ATOM 552 O O . ARG A 1 74 ? -17.298 14.894 19.941 1.00 94.50 74 ARG A O 1
ATOM 559 N N . PHE A 1 75 ? -16.008 13.890 18.403 1.00 95.94 75 PHE A N 1
ATOM 560 C CA . PHE A 1 75 ? -16.634 14.541 17.259 1.00 95.94 75 PHE A CA 1
ATOM 561 C C . PHE A 1 75 ? -17.942 13.842 16.889 1.00 95.94 75 PHE A C 1
ATOM 563 O O . PHE A 1 75 ? -18.004 12.620 16.706 1.00 95.94 75 PHE A O 1
ATOM 570 N N . SER A 1 76 ? -19.010 14.630 16.747 1.00 96.00 76 SER A N 1
ATOM 571 C CA . SER A 1 76 ? -20.279 14.103 16.258 1.00 96.00 76 SER A CA 1
ATOM 572 C C . SER A 1 76 ? -20.181 13.771 14.767 1.00 96.00 76 SER A C 1
ATOM 574 O O . SER A 1 76 ? -19.398 14.365 14.023 1.00 96.00 76 SER A O 1
ATOM 576 N N . HIS A 1 77 ? -21.029 12.854 14.293 1.00 95.12 77 HIS A N 1
ATOM 577 C CA . HIS A 1 77 ? -21.119 12.544 12.862 1.00 95.12 77 HIS A CA 1
ATOM 578 C C . HIS A 1 77 ? -21.398 13.803 12.024 1.00 95.12 77 HIS A C 1
ATOM 580 O O . HIS A 1 77 ? -20.786 14.000 10.978 1.00 95.12 77 HIS A O 1
ATOM 586 N N . LYS A 1 78 ? -22.236 14.718 12.532 1.00 96.19 78 LYS A N 1
ATOM 587 C CA . LYS A 1 78 ? -22.527 16.006 11.881 1.00 96.19 78 LYS A CA 1
ATOM 588 C C . LYS A 1 78 ? -21.288 16.894 11.759 1.00 96.19 78 LYS A C 1
ATOM 590 O O . LYS A 1 78 ? -21.139 17.560 10.741 1.00 96.19 78 LYS A O 1
ATOM 595 N N . ASP A 1 79 ? -20.413 16.915 12.763 1.00 95.12 79 ASP A N 1
ATOM 596 C CA . ASP A 1 79 ? -19.193 17.731 12.724 1.00 95.12 79 ASP A CA 1
ATOM 597 C C . ASP A 1 79 ? -18.174 17.177 11.733 1.00 95.12 79 ASP A C 1
ATOM 599 O O . ASP A 1 79 ? -17.546 17.944 11.006 1.00 95.12 79 ASP A O 1
ATOM 603 N N . LEU A 1 80 ? -18.070 15.849 11.643 1.00 96.25 80 LEU A N 1
ATOM 604 C CA . LEU A 1 80 ? -17.216 15.188 10.658 1.00 96.25 80 LEU A CA 1
ATOM 605 C C . LEU A 1 80 ? -17.725 15.422 9.227 1.00 96.25 80 LEU A C 1
ATOM 607 O O . LEU A 1 80 ? -16.929 15.761 8.356 1.00 96.25 80 LEU A O 1
ATOM 611 N N . ARG A 1 81 ? -19.042 15.354 8.983 1.00 96.25 81 ARG A N 1
ATOM 612 C CA . ARG A 1 81 ? -19.643 15.634 7.659 1.00 96.25 81 ARG A CA 1
ATOM 613 C C . ARG A 1 81 ? -19.459 17.071 7.172 1.00 96.25 81 ARG A C 1
ATOM 615 O O . ARG A 1 81 ? -19.544 17.322 5.978 1.00 96.25 81 ARG A O 1
ATOM 622 N N . LYS A 1 82 ? -19.245 18.033 8.076 1.00 95.56 82 LYS A N 1
ATOM 623 C CA . LYS A 1 82 ? -18.954 19.424 7.683 1.00 95.56 82 LYS A CA 1
ATOM 624 C C . LYS A 1 82 ? -17.558 19.580 7.078 1.00 95.56 82 LYS A C 1
ATOM 626 O O . LYS A 1 82 ? -17.320 20.561 6.386 1.00 95.56 82 LYS A O 1
ATOM 631 N N . ARG A 1 83 ? -16.636 18.663 7.389 1.00 94.19 83 ARG A N 1
ATOM 632 C CA . ARG A 1 83 ? -15.218 18.745 7.003 1.00 94.19 83 ARG A CA 1
ATOM 633 C C . ARG A 1 83 ? -14.822 17.706 5.959 1.00 94.19 83 ARG A C 1
ATOM 635 O O . ARG A 1 83 ? -13.932 17.964 5.161 1.00 94.19 83 ARG A O 1
ATOM 642 N N . TYR A 1 84 ? -15.485 16.554 5.967 1.00 95.44 84 TYR A N 1
ATOM 643 C CA . TYR A 1 84 ? -15.184 15.415 5.108 1.00 95.44 84 TYR A CA 1
ATOM 644 C C . TYR A 1 84 ? -16.411 14.999 4.300 1.00 95.44 84 TYR A C 1
ATOM 646 O O . TYR A 1 84 ? -17.547 15.276 4.686 1.00 95.44 84 TYR A O 1
ATOM 654 N N . ASP A 1 85 ? -16.181 14.282 3.200 1.00 95.75 85 ASP A N 1
ATOM 655 C CA . ASP A 1 85 ? -17.256 13.638 2.454 1.00 95.75 85 ASP A CA 1
ATOM 656 C C . ASP A 1 85 ? -18.015 12.627 3.330 1.00 95.75 85 ASP A C 1
ATOM 658 O O . ASP A 1 85 ? -17.502 12.108 4.325 1.00 95.75 85 ASP A O 1
ATOM 662 N N . ASP A 1 86 ? -19.257 12.336 2.950 1.00 94.94 86 ASP A N 1
ATOM 663 C CA . ASP A 1 86 ? -20.184 11.534 3.752 1.00 94.94 86 ASP A CA 1
ATOM 664 C C . ASP A 1 86 ? -19.638 10.141 4.108 1.00 94.94 86 ASP A C 1
ATOM 666 O O . ASP A 1 86 ? -19.793 9.665 5.239 1.00 94.94 86 ASP A O 1
ATOM 670 N N . LYS A 1 87 ? -18.930 9.513 3.163 1.00 94.62 87 LYS A N 1
ATOM 671 C CA . LYS A 1 87 ? -18.332 8.190 3.339 1.00 94.62 87 LYS A CA 1
ATOM 672 C C . LYS A 1 87 ? -17.187 8.246 4.344 1.00 94.62 87 LYS A C 1
ATOM 674 O O . LYS A 1 87 ? -17.148 7.431 5.267 1.00 94.62 87 LYS A O 1
ATOM 679 N N . THR A 1 88 ? -16.283 9.210 4.194 1.00 95.62 88 THR A N 1
ATOM 680 C CA . THR A 1 88 ? -15.158 9.404 5.115 1.00 95.62 88 THR A CA 1
ATOM 681 C C . THR A 1 88 ? -15.637 9.792 6.510 1.00 95.62 88 THR A C 1
ATOM 683 O O . THR A 1 88 ? -15.188 9.202 7.490 1.00 95.62 88 THR A O 1
ATOM 686 N N . ALA A 1 89 ? -16.592 10.717 6.623 1.00 96.75 89 ALA A N 1
ATOM 687 C CA . ALA A 1 89 ? -17.167 11.127 7.901 1.00 96.75 89 ALA A CA 1
ATOM 688 C C . ALA A 1 89 ? -17.831 9.952 8.637 1.00 96.75 89 ALA A C 1
ATOM 690 O O . ALA A 1 89 ? -17.603 9.758 9.833 1.00 96.75 89 ALA A O 1
ATOM 691 N N . SER A 1 90 ? -18.605 9.134 7.919 1.00 96.31 90 SER A N 1
ATOM 692 C CA . SER A 1 90 ? -19.237 7.930 8.471 1.00 96.31 90 SER A CA 1
ATOM 693 C C . SER A 1 90 ? -18.208 6.895 8.912 1.00 96.31 90 SER A C 1
ATOM 695 O O . SER A 1 90 ? -18.324 6.329 10.000 1.00 96.31 90 SER A O 1
ATOM 697 N N . TRP A 1 91 ? -17.167 6.678 8.107 1.00 96.25 91 TRP A N 1
ATOM 698 C CA . TRP A 1 91 ? -16.085 5.766 8.456 1.00 96.25 91 TRP A CA 1
ATOM 699 C C . TRP A 1 91 ? -15.299 6.241 9.686 1.00 96.25 91 TRP A C 1
ATOM 701 O O . TRP A 1 91 ? -15.110 5.452 10.607 1.00 96.25 91 TRP A O 1
ATOM 711 N N . LEU A 1 92 ? -14.918 7.523 9.758 1.00 96.88 92 LEU A N 1
ATOM 712 C CA . LEU A 1 92 ? -14.221 8.117 10.907 1.00 96.88 92 LEU A CA 1
ATOM 713 C C . LEU A 1 92 ? -15.050 8.025 12.194 1.00 96.88 92 LEU A C 1
ATOM 715 O O . LEU A 1 92 ? -14.535 7.640 13.244 1.00 96.88 92 LEU A O 1
ATOM 719 N N . TYR A 1 93 ? -16.345 8.331 12.106 1.00 97.06 93 TYR A N 1
ATOM 720 C CA . TYR A 1 93 ? -17.261 8.248 13.239 1.00 97.06 93 TYR A CA 1
ATOM 721 C C . TYR A 1 93 ? -17.367 6.822 13.799 1.00 97.06 93 TYR A C 1
ATOM 723 O O . TYR A 1 93 ? -17.350 6.627 15.018 1.00 97.06 93 TYR A O 1
ATOM 731 N N . ASN A 1 94 ? -17.466 5.831 12.909 1.00 96.69 94 ASN A N 1
ATOM 732 C CA . ASN A 1 94 ? -17.575 4.425 13.281 1.00 96.69 94 ASN A CA 1
ATOM 733 C C . ASN A 1 94 ? -16.246 3.879 13.811 1.00 96.69 94 ASN A C 1
ATOM 735 O O . ASN A 1 94 ? -16.225 3.259 14.876 1.00 96.69 94 ASN A O 1
ATOM 739 N N . ILE A 1 95 ? -15.129 4.160 13.131 1.00 96.31 95 ILE A N 1
ATOM 740 C CA . ILE A 1 95 ? -13.836 3.605 13.526 1.00 96.31 95 ILE A CA 1
ATOM 741 C C . ILE A 1 95 ? -13.350 4.170 14.853 1.00 96.31 95 ILE A C 1
ATOM 743 O O . ILE A 1 95 ? -12.737 3.425 15.603 1.00 96.31 95 ILE A O 1
ATOM 747 N N . ALA A 1 96 ? -13.688 5.417 15.202 1.00 95.88 96 ALA A N 1
ATOM 748 C CA . ALA A 1 96 ? -13.418 5.985 16.527 1.00 95.88 96 ALA A CA 1
ATOM 749 C C . ALA A 1 96 ? -14.067 5.186 17.671 1.00 95.88 96 ALA A C 1
ATOM 751 O O . ALA A 1 96 ? -13.578 5.208 18.792 1.00 95.88 96 ALA A O 1
ATOM 752 N N . ARG A 1 97 ? -15.137 4.441 17.373 1.00 95.75 97 ARG A N 1
ATOM 753 C CA . ARG A 1 97 ? -15.871 3.571 18.307 1.00 95.75 97 ARG A CA 1
ATOM 754 C C . ARG A 1 97 ? -15.520 2.093 18.122 1.00 95.75 97 ARG A C 1
ATOM 756 O O . ARG A 1 97 ? -16.215 1.218 18.629 1.00 95.75 97 ARG A O 1
ATOM 763 N N . GLY A 1 98 ? -14.478 1.795 17.344 1.00 95.88 98 GLY A N 1
ATOM 764 C CA . GLY A 1 98 ? -14.070 0.434 17.006 1.00 95.88 98 GLY A CA 1
ATOM 765 C C . GLY A 1 98 ? -15.037 -0.304 16.087 1.00 95.88 98 GLY A C 1
ATOM 766 O O . GLY A 1 98 ? -14.989 -1.528 16.044 1.00 95.88 98 GLY A O 1
ATOM 767 N N . ILE A 1 99 ? -15.905 0.398 15.359 1.00 96.00 99 ILE A N 1
ATOM 768 C CA . ILE A 1 99 ? -16.870 -0.204 14.435 1.00 96.00 99 ILE A CA 1
ATOM 769 C C . ILE A 1 99 ? -16.330 -0.082 13.008 1.00 96.00 99 ILE A C 1
ATOM 771 O O . ILE A 1 99 ? -15.993 1.004 12.544 1.00 96.00 99 ILE A O 1
ATOM 775 N N . ASP A 1 100 ? -16.272 -1.204 12.297 1.00 95.38 100 ASP A N 1
ATOM 776 C CA . ASP A 1 100 ? -15.942 -1.269 10.874 1.00 95.38 100 ASP A CA 1
ATOM 777 C C . ASP A 1 100 ? -16.707 -2.441 10.261 1.00 95.38 100 ASP A C 1
ATOM 779 O O . ASP A 1 100 ? -16.650 -3.558 10.774 1.00 95.38 100 ASP A O 1
ATOM 783 N N . LEU A 1 101 ? -17.446 -2.168 9.188 1.00 92.94 101 LEU A N 1
ATOM 784 C CA . LEU A 1 101 ? -18.331 -3.135 8.532 1.00 92.94 101 LEU A CA 1
ATOM 785 C C . LEU A 1 101 ? -17.698 -3.723 7.262 1.00 92.94 101 LEU A C 1
ATOM 787 O O . LEU A 1 101 ? -18.378 -4.381 6.481 1.00 92.94 101 LEU A O 1
ATOM 791 N N . GLU A 1 102 ? -16.406 -3.470 7.022 1.00 93.19 102 GLU A N 1
ATOM 792 C CA . GLU A 1 102 ? -15.708 -3.960 5.836 1.00 93.19 102 GLU A CA 1
ATOM 793 C C . GLU A 1 102 ? -15.610 -5.503 5.871 1.00 93.19 102 GLU A C 1
ATOM 795 O O . GLU A 1 102 ? -14.869 -6.052 6.699 1.00 93.19 102 GLU A O 1
ATOM 800 N N . PRO A 1 103 ? -16.280 -6.234 4.958 1.00 93.56 103 PRO A N 1
ATOM 801 C CA . PRO A 1 103 ? -16.328 -7.689 5.020 1.00 93.56 103 PRO A CA 1
ATOM 802 C C . PRO A 1 103 ? -14.957 -8.313 4.747 1.00 93.56 103 PRO A C 1
ATOM 804 O O . PRO A 1 103 ? -14.091 -7.751 4.055 1.00 93.56 103 PRO A O 1
ATOM 807 N N . VAL A 1 104 ? -14.742 -9.515 5.279 1.00 94.12 104 VAL A N 1
ATOM 808 C CA . VAL A 1 104 ? -13.581 -10.331 4.913 1.00 94.12 104 VAL A CA 1
ATOM 809 C C . VAL A 1 104 ? -13.815 -10.867 3.505 1.00 94.12 104 VAL A C 1
ATOM 811 O O . VAL A 1 104 ? -14.717 -11.660 3.274 1.00 94.12 104 VAL A O 1
ATOM 814 N N . THR A 1 105 ? -12.997 -10.421 2.553 1.00 91.00 105 THR A N 1
ATOM 815 C CA . THR A 1 105 ? -13.035 -10.938 1.182 1.00 91.00 105 THR A CA 1
ATOM 816 C C . THR A 1 105 ? -12.021 -12.064 1.050 1.00 91.00 105 THR A C 1
ATOM 818 O O . THR A 1 105 ? -10.827 -11.862 1.284 1.00 91.00 105 THR A O 1
ATOM 821 N N . ILE A 1 106 ? -12.492 -13.258 0.687 1.00 90.81 106 ILE A N 1
ATOM 822 C CA . ILE A 1 106 ? -11.618 -14.404 0.436 1.00 90.81 106 ILE A CA 1
ATOM 823 C C . ILE A 1 106 ? -10.812 -14.099 -0.827 1.00 90.81 106 ILE A C 1
ATOM 825 O O . ILE A 1 106 ? -11.364 -13.882 -1.905 1.00 90.81 106 ILE A O 1
ATOM 829 N N . ARG A 1 107 ? -9.487 -14.034 -0.690 1.00 85.50 107 ARG A N 1
ATOM 830 C CA . ARG A 1 107 ? -8.571 -13.842 -1.815 1.00 85.50 107 ARG A CA 1
ATOM 831 C C . ARG A 1 107 ? -7.379 -14.769 -1.654 1.00 85.50 107 ARG A C 1
ATOM 833 O O . ARG A 1 107 ? -6.477 -14.479 -0.874 1.00 85.50 107 ARG A O 1
ATOM 840 N N . LEU A 1 108 ? -7.393 -15.861 -2.411 1.00 86.44 108 LEU A N 1
ATOM 841 C CA . LEU A 1 108 ? -6.320 -16.856 -2.409 1.00 86.44 108 LEU A CA 1
ATOM 842 C C . LEU A 1 108 ? -5.155 -16.439 -3.311 1.00 86.44 108 LEU A C 1
ATOM 844 O O . LEU A 1 108 ? -4.001 -16.669 -2.968 1.00 86.44 108 LEU A O 1
ATOM 848 N N . VAL A 1 109 ? -5.454 -15.762 -4.424 1.00 92.94 109 VAL A N 1
ATOM 849 C CA . VAL A 1 109 ? -4.458 -15.400 -5.438 1.00 92.94 109 VAL A CA 1
ATOM 850 C C . VAL A 1 109 ? -4.293 -13.880 -5.544 1.00 92.94 109 VAL A C 1
ATOM 852 O O . VAL A 1 109 ? -5.244 -13.105 -5.389 1.00 92.94 109 VAL A O 1
ATOM 855 N N . SER A 1 110 ? -3.065 -13.421 -5.794 1.00 94.38 110 SER A N 1
ATOM 856 C CA . SER A 1 110 ? -2.733 -11.999 -5.940 1.00 94.38 110 SER A CA 1
ATOM 857 C C . SER A 1 110 ? -3.472 -11.362 -7.132 1.00 94.38 110 SER A C 1
ATOM 859 O O . SER A 1 110 ? -3.724 -12.012 -8.143 1.00 94.38 110 SER A O 1
ATOM 861 N N . LYS A 1 111 ? -3.837 -10.074 -7.036 1.00 94.38 111 LYS A N 1
ATOM 862 C CA . LYS A 1 111 ? -4.489 -9.329 -8.142 1.00 94.38 111 LYS A CA 1
ATOM 863 C C . LYS A 1 111 ? -3.506 -8.808 -9.196 1.00 94.38 111 LYS A C 1
ATOM 865 O O . LYS A 1 111 ? -3.919 -8.415 -10.284 1.00 94.38 111 LYS A O 1
ATOM 870 N N . SER A 1 112 ? -2.230 -8.747 -8.837 1.00 97.06 112 SER A N 1
ATOM 871 C CA . SER A 1 112 ? -1.148 -8.249 -9.675 1.00 97.06 112 SER A CA 1
ATOM 872 C C . SER A 1 112 ? 0.152 -8.941 -9.293 1.00 97.06 112 SER A C 1
ATOM 874 O O . SER A 1 112 ? 0.391 -9.179 -8.105 1.00 97.06 112 SER A O 1
ATOM 876 N N . ILE A 1 113 ? 1.007 -9.177 -10.277 1.00 98.19 113 ILE A N 1
ATOM 877 C CA . ILE A 1 113 ? 2.368 -9.686 -10.107 1.00 98.19 113 ILE A CA 1
ATOM 878 C C . ILE A 1 113 ? 3.297 -8.611 -10.647 1.00 98.19 113 ILE A C 1
ATOM 880 O O . ILE A 1 113 ? 3.078 -8.105 -11.740 1.00 98.19 113 ILE A O 1
ATOM 884 N N . GLY A 1 114 ? 4.297 -8.204 -9.874 1.00 97.62 114 GLY A N 1
ATOM 885 C CA . GLY A 1 114 ? 5.186 -7.137 -10.309 1.00 97.62 114 GLY A CA 1
ATOM 886 C C . GLY A 1 114 ? 6.567 -7.207 -9.695 1.00 97.62 114 GLY A C 1
ATOM 887 O O . GLY A 1 114 ? 6.742 -7.748 -8.598 1.00 97.62 114 GLY A O 1
ATOM 888 N N . CYS A 1 115 ? 7.516 -6.635 -10.420 1.00 98.06 115 CYS A N 1
ATOM 889 C CA . CYS A 1 115 ? 8.933 -6.560 -10.096 1.00 98.06 115 CYS A CA 1
ATOM 890 C C . CYS A 1 115 ? 9.319 -5.083 -10.045 1.00 98.06 115 CYS A C 1
ATOM 892 O O . CYS A 1 115 ? 8.858 -4.290 -10.867 1.00 98.06 115 CYS A O 1
ATOM 894 N N . ALA A 1 116 ? 10.138 -4.692 -9.075 1.00 97.81 116 ALA A N 1
ATOM 895 C CA . ALA A 1 116 ? 10.548 -3.304 -8.924 1.00 97.81 116 ALA A CA 1
ATOM 896 C C . ALA A 1 116 ? 11.969 -3.202 -8.383 1.00 97.81 116 ALA A C 1
ATOM 898 O O . ALA A 1 116 ? 12.414 -4.039 -7.597 1.00 97.81 116 ALA A O 1
ATOM 899 N N . LYS A 1 117 ? 12.664 -2.133 -8.768 1.00 97.69 117 LYS A N 1
ATOM 900 C CA . LYS A 1 117 ? 14.003 -1.818 -8.293 1.00 97.69 117 LYS A CA 1
ATOM 901 C C . LYS A 1 117 ? 14.181 -0.319 -8.092 1.00 97.69 117 LYS A C 1
ATOM 903 O O . LYS A 1 117 ? 13.868 0.485 -8.967 1.00 97.69 117 LYS A O 1
ATOM 908 N N . THR A 1 118 ? 14.748 0.032 -6.942 1.00 97.00 118 THR A N 1
ATOM 909 C CA . THR A 1 118 ? 15.173 1.396 -6.615 1.00 97.00 118 THR A CA 1
ATOM 910 C C . THR A 1 118 ? 16.682 1.539 -6.809 1.00 97.00 118 THR A C 1
ATOM 912 O O . THR A 1 118 ? 17.461 0.665 -6.422 1.00 97.00 118 THR A O 1
ATOM 915 N N . PHE A 1 119 ? 17.083 2.669 -7.376 1.00 95.88 119 PHE A N 1
ATOM 916 C CA . PHE A 1 119 ? 18.439 3.081 -7.711 1.00 95.88 119 PHE A CA 1
ATOM 917 C C . PHE A 1 119 ? 18.788 4.356 -6.923 1.00 95.88 119 PHE A C 1
ATOM 919 O O . PHE A 1 119 ? 18.577 5.466 -7.410 1.00 95.88 119 PHE A O 1
ATOM 926 N N . PRO A 1 120 ? 19.261 4.227 -5.671 1.00 92.50 120 PRO A N 1
ATOM 927 C CA . PRO A 1 120 ? 19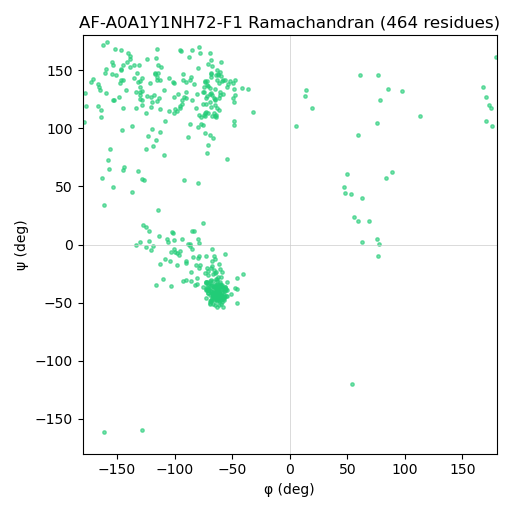.426 5.374 -4.784 1.00 92.50 120 PRO A CA 1
ATOM 928 C C . PRO A 1 120 ? 20.623 6.255 -5.169 1.00 92.50 120 PRO A C 1
ATOM 930 O O . PRO A 1 120 ? 21.712 5.756 -5.470 1.00 92.50 120 PRO A O 1
ATOM 933 N N . GLY A 1 121 ? 20.437 7.575 -5.070 1.00 89.75 121 GLY A N 1
ATOM 934 C CA . GLY A 1 121 ? 21.497 8.578 -5.185 1.00 89.75 121 GLY A CA 1
ATOM 935 C C . GLY A 1 121 ? 22.309 8.451 -6.474 1.00 89.75 121 GLY A C 1
ATOM 936 O O . GLY A 1 121 ? 21.773 8.517 -7.574 1.00 89.75 121 GLY A O 1
ATOM 937 N N . ARG A 1 122 ? 23.622 8.233 -6.337 1.00 89.38 122 ARG A N 1
ATOM 938 C CA . ARG A 1 122 ? 24.569 8.148 -7.467 1.00 89.38 122 ARG A CA 1
ATOM 939 C C . ARG A 1 122 ? 24.332 6.953 -8.399 1.00 89.38 122 ARG A C 1
ATOM 941 O O . ARG A 1 122 ? 24.921 6.915 -9.471 1.00 89.38 122 ARG A O 1
ATOM 948 N N . ASN A 1 123 ? 23.500 5.992 -7.993 1.00 93.12 123 ASN A N 1
ATOM 949 C CA . ASN A 1 123 ? 23.170 4.818 -8.801 1.00 93.12 123 ASN A CA 1
ATOM 950 C C . ASN A 1 123 ? 22.002 5.058 -9.764 1.00 93.12 123 ASN A C 1
ATOM 952 O O . ASN A 1 123 ? 21.629 4.122 -10.471 1.00 93.12 123 ASN A O 1
ATOM 956 N N . ALA A 1 124 ? 21.419 6.263 -9.778 1.00 93.88 124 ALA A N 1
ATOM 957 C CA . ALA A 1 124 ? 20.365 6.628 -10.715 1.00 93.88 124 ALA A CA 1
ATOM 958 C C . ALA A 1 124 ? 20.760 6.271 -12.156 1.00 93.88 124 ALA A C 1
ATOM 960 O O . ALA A 1 124 ? 21.908 6.442 -12.579 1.00 93.88 124 ALA A O 1
ATOM 961 N N . LEU A 1 125 ? 19.802 5.750 -12.917 1.00 93.94 125 LEU A N 1
ATOM 962 C CA . LEU A 1 125 ? 20.037 5.331 -14.290 1.00 93.94 125 LEU A CA 1
ATOM 963 C C . LEU A 1 125 ? 20.040 6.562 -15.192 1.00 93.94 125 LEU A C 1
ATOM 965 O O . LEU A 1 125 ? 19.004 7.197 -15.392 1.00 93.94 125 LEU A O 1
ATOM 969 N N . ILE A 1 126 ? 21.223 6.879 -15.720 1.00 92.56 126 ILE A N 1
ATOM 970 C CA . ILE A 1 126 ? 21.448 8.042 -16.590 1.00 92.56 126 ILE A CA 1
ATOM 971 C C . ILE A 1 126 ? 21.552 7.632 -18.059 1.00 92.56 126 ILE A C 1
ATOM 973 O O . ILE A 1 126 ? 21.101 8.352 -18.950 1.00 92.56 126 ILE A O 1
ATOM 977 N N . LYS A 1 127 ? 22.151 6.465 -18.315 1.00 92.75 127 LYS A N 1
ATOM 978 C CA . LYS A 1 127 ? 22.463 5.991 -19.663 1.00 92.75 127 LYS A CA 1
ATOM 979 C C . LYS A 1 127 ? 21.344 5.106 -20.230 1.00 92.75 127 LYS A C 1
ATOM 981 O O . LYS A 1 127 ? 20.813 4.271 -19.487 1.00 92.75 127 LYS A O 1
ATOM 986 N N . PRO A 1 128 ? 21.027 5.217 -21.533 1.00 92.50 128 PRO A N 1
ATOM 987 C CA . PRO A 1 128 ? 20.044 4.362 -22.198 1.00 92.50 128 PRO A CA 1
ATOM 988 C C . PRO A 1 128 ? 20.329 2.862 -22.048 1.00 92.50 128 PRO A C 1
ATOM 990 O O . PRO A 1 128 ? 19.406 2.075 -21.849 1.00 92.50 128 PRO A O 1
ATOM 993 N N . GLU A 1 129 ? 21.598 2.456 -22.107 1.00 93.94 129 GLU A N 1
ATOM 994 C CA . GLU A 1 129 ? 22.015 1.053 -22.034 1.00 93.94 129 GLU A CA 1
ATOM 995 C C . GLU A 1 129 ? 21.734 0.467 -20.649 1.00 93.94 129 GLU A C 1
ATOM 997 O O . GLU A 1 129 ? 21.213 -0.641 -20.533 1.00 93.94 129 GLU A O 1
ATOM 1002 N N . SER A 1 130 ? 22.012 1.238 -19.592 1.00 94.38 130 SER A N 1
ATOM 1003 C CA . SER A 1 130 ? 21.702 0.850 -18.214 1.00 94.38 130 SER A CA 1
ATOM 1004 C C . SER A 1 130 ? 20.196 0.689 -18.003 1.00 94.38 130 SER A C 1
ATOM 1006 O O . SER A 1 130 ? 19.770 -0.240 -17.319 1.00 94.38 130 SER A O 1
ATOM 1008 N N . LEU A 1 131 ? 19.389 1.572 -18.600 1.00 94.56 131 LEU A N 1
ATOM 1009 C CA . LEU A 1 131 ? 17.931 1.493 -18.540 1.00 94.56 131 LEU A CA 1
ATOM 1010 C C . LEU A 1 131 ? 17.407 0.235 -19.245 1.00 94.56 131 LEU A C 1
ATOM 1012 O O . LEU A 1 131 ? 16.626 -0.508 -18.654 1.00 94.56 131 LEU A O 1
ATOM 1016 N N . ARG A 1 132 ? 17.878 -0.041 -20.469 1.00 96.12 132 ARG A N 1
ATOM 1017 C CA . ARG A 1 132 ? 17.521 -1.262 -21.213 1.00 96.12 132 ARG A CA 1
ATOM 1018 C C . ARG A 1 132 ? 17.905 -2.524 -20.453 1.00 96.12 132 ARG A C 1
ATOM 1020 O O . ARG A 1 132 ? 17.097 -3.440 -20.364 1.00 96.12 132 ARG A O 1
ATOM 1027 N N . HIS A 1 133 ? 19.106 -2.552 -19.876 1.00 97.25 133 HIS A N 1
ATOM 1028 C CA . HIS A 1 133 ? 19.570 -3.686 -19.085 1.00 97.25 133 HIS A CA 1
ATOM 1029 C C . HIS A 1 133 ? 18.621 -3.981 -17.917 1.00 97.25 133 HIS A C 1
ATOM 1031 O O . HIS A 1 133 ? 18.104 -5.089 -17.823 1.00 97.25 133 HIS A O 1
ATOM 1037 N N . TRP A 1 134 ? 18.316 -2.988 -17.074 1.00 97.81 134 TRP A N 1
ATOM 1038 C CA . TRP A 1 134 ? 17.451 -3.207 -15.910 1.00 97.81 134 TRP A CA 1
ATOM 1039 C C . TRP A 1 134 ? 15.998 -3.514 -16.267 1.00 97.81 134 TRP A C 1
ATOM 1041 O O . TRP A 1 134 ? 15.367 -4.309 -15.575 1.00 97.81 134 TRP A O 1
ATOM 1051 N N . LEU A 1 135 ? 15.463 -2.925 -17.339 1.00 97.69 135 LEU A N 1
ATOM 1052 C CA . LEU A 1 135 ? 14.145 -3.308 -17.846 1.00 97.69 135 LEU A CA 1
ATOM 1053 C C . LEU A 1 135 ? 14.139 -4.753 -18.355 1.00 97.69 135 LEU A C 1
ATOM 1055 O O . LEU A 1 135 ? 13.161 -5.457 -18.119 1.00 97.69 135 LEU A O 1
ATOM 1059 N N . GLY A 1 136 ? 15.227 -5.213 -18.979 1.00 98.19 136 GLY A N 1
ATOM 1060 C CA . GLY A 1 136 ? 15.421 -6.613 -19.356 1.00 98.19 136 GLY A CA 1
ATOM 1061 C C . GLY A 1 136 ? 15.384 -7.554 -18.151 1.00 98.19 136 GLY A C 1
ATOM 1062 O O . GLY A 1 136 ? 14.593 -8.493 -18.144 1.00 98.19 136 GLY A O 1
ATOM 1063 N N . GLU A 1 137 ? 16.163 -7.258 -17.105 1.00 98.50 137 GLU A N 1
ATOM 1064 C CA . GLU A 1 137 ? 16.201 -8.062 -15.871 1.00 98.50 137 GLU A CA 1
ATOM 1065 C C . GLU A 1 137 ? 14.827 -8.129 -15.181 1.00 98.50 137 GLU A C 1
ATOM 1067 O O . GLU A 1 137 ? 14.347 -9.209 -14.839 1.00 98.50 137 GLU A O 1
ATOM 1072 N N . LEU A 1 138 ? 14.151 -6.983 -15.019 1.00 98.44 138 LEU A N 1
ATOM 1073 C CA . LEU A 1 138 ? 12.825 -6.927 -14.390 1.00 98.44 138 LEU A CA 1
ATOM 1074 C C . LEU A 1 138 ? 11.757 -7.651 -15.220 1.00 98.44 138 LEU A C 1
ATOM 1076 O O . LEU A 1 138 ? 10.863 -8.276 -14.651 1.00 98.44 138 LEU A O 1
ATOM 1080 N N . SER A 1 139 ? 11.843 -7.568 -16.551 1.00 98.44 139 SER A N 1
ATOM 1081 C CA . SER A 1 139 ? 10.911 -8.249 -17.456 1.00 98.44 139 SER A CA 1
ATOM 1082 C C . SER A 1 139 ? 11.119 -9.760 -17.442 1.00 98.44 139 SER A C 1
ATOM 1084 O O . SER A 1 139 ? 10.138 -10.497 -17.463 1.00 98.44 139 SER A O 1
ATOM 1086 N N . ALA A 1 140 ? 12.368 -10.227 -17.359 1.00 98.44 140 ALA A N 1
ATOM 1087 C CA . ALA A 1 140 ? 12.683 -11.648 -17.236 1.00 98.44 140 ALA A CA 1
ATOM 1088 C C . ALA A 1 140 ? 12.120 -12.243 -15.934 1.00 98.44 140 ALA A C 1
ATOM 1090 O O . ALA A 1 140 ? 11.402 -13.239 -15.986 1.00 98.44 140 ALA A O 1
ATOM 1091 N N . GLU A 1 141 ? 12.349 -11.585 -14.788 1.00 98.69 141 GLU A N 1
ATOM 1092 C CA . GLU A 1 141 ? 11.772 -12.010 -13.500 1.00 98.69 141 GLU A CA 1
ATOM 1093 C C . GLU A 1 141 ? 10.233 -11.993 -13.537 1.00 98.69 141 GLU A C 1
ATOM 1095 O O . GLU A 1 141 ? 9.567 -12.882 -13.001 1.00 98.69 141 GLU A O 1
ATOM 1100 N N . LEU A 1 142 ? 9.641 -10.973 -14.172 1.00 98.44 142 LEU A N 1
ATOM 1101 C CA . LEU A 1 142 ? 8.190 -10.864 -14.286 1.00 98.44 142 LEU A CA 1
ATOM 1102 C C . LEU A 1 142 ? 7.600 -12.023 -15.095 1.00 98.44 142 LEU A C 1
ATOM 1104 O O . LEU A 1 142 ? 6.590 -12.585 -14.675 1.00 98.44 142 LEU A O 1
ATOM 1108 N N . VAL A 1 143 ? 8.215 -12.373 -16.228 1.00 98.38 143 VAL A N 1
ATOM 1109 C CA . VAL A 1 143 ? 7.775 -13.490 -17.075 1.00 98.38 143 VAL A CA 1
ATOM 1110 C C . VAL A 1 143 ? 7.842 -14.807 -16.315 1.00 98.38 143 VAL A C 1
ATOM 1112 O O . VAL A 1 143 ? 6.826 -15.490 -16.258 1.00 98.38 143 VAL A O 1
ATOM 1115 N N . GLU A 1 144 ? 8.953 -15.107 -15.637 1.00 98.44 144 GLU A N 1
ATOM 1116 C CA . GLU A 1 144 ? 9.091 -16.333 -14.833 1.00 98.44 144 GLU A CA 1
ATOM 1117 C C . GLU A 1 144 ? 7.957 -16.460 -13.798 1.00 98.44 144 GLU A C 1
ATOM 1119 O O . GLU A 1 144 ? 7.321 -17.505 -13.646 1.00 98.44 144 GLU A O 1
ATOM 1124 N N . ARG A 1 145 ? 7.636 -15.358 -13.109 1.00 98.38 145 ARG A N 1
ATOM 1125 C CA . ARG A 1 145 ? 6.557 -15.327 -12.111 1.00 98.38 145 ARG A CA 1
ATOM 1126 C C . ARG A 1 145 ? 5.165 -15.444 -12.731 1.00 98.38 145 ARG A C 1
ATOM 1128 O O . ARG A 1 145 ? 4.272 -15.992 -12.090 1.00 98.38 145 ARG A O 1
ATOM 1135 N N . LEU A 1 146 ? 4.962 -14.905 -13.932 1.00 97.94 146 LEU A N 1
ATOM 1136 C CA . LEU A 1 146 ? 3.694 -14.978 -14.658 1.00 97.94 146 LEU A CA 1
ATOM 1137 C C . LEU A 1 146 ? 3.449 -16.356 -15.274 1.00 97.94 146 LEU A C 1
ATOM 1139 O O . LEU A 1 146 ? 2.304 -16.799 -15.299 1.00 97.94 146 LEU A O 1
ATOM 1143 N N . GLU A 1 147 ? 4.493 -17.024 -15.758 1.00 97.50 147 GLU A N 1
ATOM 1144 C CA . GLU A 1 147 ? 4.425 -18.405 -16.243 1.00 97.50 147 GLU A CA 1
ATOM 1145 C C . GLU A 1 147 ? 4.067 -19.349 -15.099 1.00 97.50 147 GLU A C 1
ATOM 1147 O O . GLU A 1 147 ? 3.103 -20.104 -15.205 1.00 97.50 147 GLU A O 1
ATOM 1152 N N . LYS A 1 148 ? 4.733 -19.205 -13.949 1.00 97.56 148 LYS A N 1
ATOM 1153 C CA . LYS A 1 148 ? 4.380 -19.959 -12.744 1.00 97.56 148 LYS A CA 1
ATOM 1154 C C . LYS A 1 148 ? 2.939 -19.703 -12.283 1.00 97.56 148 LYS A C 1
ATOM 1156 O O . LYS A 1 148 ? 2.226 -20.637 -11.930 1.00 97.56 148 LYS A O 1
ATOM 1161 N N . ASP A 1 149 ? 2.485 -18.448 -12.297 1.00 97.12 149 ASP A N 1
ATOM 1162 C CA . ASP A 1 149 ? 1.098 -18.110 -11.946 1.00 97.12 149 ASP A CA 1
ATOM 1163 C C . ASP A 1 149 ? 0.081 -18.689 -12.939 1.00 97.12 149 ASP A C 1
ATOM 1165 O O . ASP A 1 149 ? -1.002 -19.100 -12.528 1.00 97.12 149 ASP A O 1
ATOM 1169 N N . LEU A 1 150 ? 0.427 -18.756 -14.227 1.00 95.38 150 LEU A N 1
ATOM 1170 C CA . LEU A 1 150 ? -0.399 -19.396 -15.247 1.00 95.38 150 LEU A CA 1
ATOM 1171 C C . LEU A 1 150 ? -0.534 -20.903 -14.988 1.00 95.38 150 LEU A C 1
ATOM 1173 O O . LEU A 1 150 ? -1.646 -21.417 -15.068 1.00 95.38 150 LEU A O 1
ATOM 1177 N N . GLU A 1 151 ? 0.560 -21.588 -14.648 1.00 95.50 151 GLU A N 1
ATOM 1178 C CA . GLU A 1 151 ? 0.564 -23.022 -14.324 1.00 95.50 151 GLU A CA 1
ATOM 1179 C C . GLU A 1 151 ? -0.237 -23.338 -13.052 1.00 95.50 151 GLU A C 1
ATOM 1181 O O . GLU A 1 151 ? -1.017 -24.289 -13.027 1.00 95.50 151 GLU A O 1
ATOM 1186 N N . GLU A 1 152 ? -0.072 -22.534 -11.997 1.00 95.31 152 GLU A N 1
ATOM 1187 C CA . GLU A 1 152 ? -0.707 -22.775 -10.695 1.00 95.31 152 GLU A CA 1
ATOM 1188 C C . GLU A 1 152 ? -2.175 -22.321 -10.654 1.00 95.31 152 GLU A C 1
ATOM 1190 O O . GLU A 1 152 ? -2.994 -22.941 -9.975 1.00 95.31 152 GLU A O 1
ATOM 1195 N N . ASN A 1 153 ? -2.523 -21.244 -11.371 1.00 94.94 153 ASN A N 1
ATOM 1196 C CA . ASN A 1 153 ? -3.815 -20.563 -11.227 1.00 94.94 153 ASN A CA 1
ATOM 1197 C C . ASN A 1 153 ? -4.639 -20.486 -12.526 1.00 94.94 153 ASN A C 1
ATOM 1199 O O . ASN A 1 153 ? -5.711 -19.885 -12.506 1.00 94.94 153 ASN A O 1
ATOM 1203 N N . ASN A 1 154 ? -4.174 -21.072 -13.641 1.00 94.81 154 ASN A N 1
ATOM 1204 C CA . ASN A 1 154 ? -4.870 -21.123 -14.939 1.00 94.81 154 ASN A CA 1
ATOM 1205 C C . ASN A 1 154 ? -5.425 -19.769 -15.402 1.00 94.81 154 ASN A C 1
ATOM 1207 O O . ASN A 1 154 ? -6.561 -19.661 -15.866 1.00 94.81 154 ASN A O 1
ATOM 1211 N N . ARG A 1 155 ? -4.623 -18.714 -15.274 1.00 95.19 155 ARG A N 1
ATOM 1212 C CA . ARG A 1 155 ? -5.024 -17.343 -15.604 1.00 95.19 155 ARG A CA 1
ATOM 1213 C C . ARG A 1 155 ? -3.894 -16.576 -16.267 1.00 95.19 155 ARG A C 1
ATOM 1215 O O . ARG A 1 155 ? -2.720 -16.881 -16.078 1.00 95.19 155 ARG A O 1
ATOM 1222 N N . ARG A 1 156 ? -4.245 -15.540 -17.024 1.00 95.81 156 ARG A N 1
ATOM 1223 C CA . ARG A 1 156 ? -3.283 -14.742 -17.784 1.00 95.81 156 ARG A CA 1
ATOM 1224 C C . ARG A 1 156 ? -3.515 -13.251 -17.612 1.00 95.81 156 ARG A C 1
ATOM 1226 O O . ARG A 1 156 ? -4.632 -12.772 -17.776 1.00 95.81 156 ARG A O 1
ATOM 1233 N N . ALA A 1 157 ? -2.453 -12.513 -17.310 1.00 97.31 157 ALA A N 1
ATOM 1234 C CA . ALA A 1 157 ? -2.489 -11.060 -17.240 1.00 97.31 157 ALA A CA 1
ATOM 1235 C C . ALA A 1 157 ? -2.626 -10.454 -18.644 1.00 97.31 157 ALA A C 1
ATOM 1237 O O . ALA A 1 157 ? -1.938 -10.874 -19.577 1.00 97.31 157 ALA A O 1
ATOM 1238 N N . LYS A 1 158 ? -3.496 -9.450 -1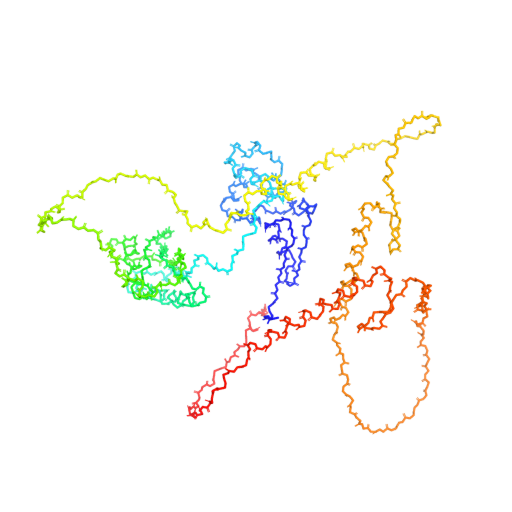8.780 1.00 97.12 158 LYS A N 1
ATOM 1239 C CA . LYS A 1 158 ? -3.748 -8.730 -20.043 1.00 97.12 158 LYS A CA 1
ATOM 1240 C C . LYS A 1 158 ? -3.205 -7.312 -20.067 1.00 97.12 158 LYS A C 1
ATOM 1242 O O . LYS A 1 158 ? -3.144 -6.686 -21.124 1.00 97.12 158 LYS A O 1
ATOM 1247 N N . GLN A 1 159 ? -2.814 -6.794 -18.910 1.00 97.75 159 GLN A N 1
ATOM 1248 C CA . GLN A 1 159 ? -2.356 -5.423 -18.755 1.00 97.75 159 GLN A CA 1
ATOM 1249 C C . GLN A 1 159 ? -1.058 -5.405 -17.958 1.00 97.75 159 GLN A C 1
ATOM 1251 O O . GLN A 1 159 ? -0.931 -6.110 -16.957 1.00 97.75 159 GLN A O 1
ATOM 1256 N N . MET A 1 160 ? -0.125 -4.552 -18.368 1.00 97.31 160 MET A N 1
ATOM 1257 C CA . MET A 1 160 ? 1.037 -4.182 -17.573 1.00 97.31 160 MET A CA 1
ATOM 1258 C C . MET A 1 160 ? 1.024 -2.688 -17.248 1.00 97.31 160 MET A C 1
ATOM 1260 O O . MET A 1 160 ? 0.572 -1.858 -18.037 1.00 97.31 160 MET A O 1
ATOM 1264 N N . THR A 1 161 ? 1.537 -2.347 -16.075 1.00 98.06 161 THR A N 1
ATOM 1265 C CA . THR A 1 161 ? 1.748 -0.981 -15.611 1.00 98.06 161 THR A CA 1
ATOM 1266 C C . THR A 1 161 ? 3.232 -0.796 -15.345 1.00 98.06 161 THR A C 1
ATOM 1268 O O . THR A 1 161 ? 3.809 -1.522 -14.540 1.00 98.06 161 THR A O 1
ATOM 1271 N N . VAL A 1 162 ? 3.837 0.182 -16.008 1.00 97.69 162 VAL A N 1
ATOM 1272 C CA . VAL A 1 162 ? 5.237 0.565 -15.834 1.00 97.69 162 VAL A CA 1
ATOM 1273 C C . VAL A 1 162 ? 5.277 1.801 -14.951 1.00 97.69 162 VAL A C 1
ATOM 1275 O O . VAL A 1 162 ? 4.777 2.854 -15.345 1.00 97.69 162 VAL A O 1
ATOM 1278 N N . GLY A 1 163 ? 5.825 1.677 -13.748 1.00 97.25 163 GLY A N 1
ATOM 1279 C CA . GLY A 1 163 ? 6.068 2.797 -12.845 1.00 97.25 163 GLY A CA 1
ATOM 1280 C C . GLY A 1 163 ? 7.535 3.203 -12.873 1.00 97.25 163 GLY A C 1
ATOM 1281 O O . GLY A 1 163 ? 8.420 2.349 -12.903 1.00 97.25 163 GLY A O 1
ATOM 1282 N N . PHE A 1 164 ? 7.799 4.501 -12.851 1.00 95.81 164 PHE A N 1
ATOM 1283 C CA . PHE A 1 164 ? 9.149 5.043 -12.825 1.00 95.81 164 PHE A CA 1
ATOM 1284 C C . PHE A 1 164 ? 9.200 6.338 -12.020 1.00 95.81 164 PHE A C 1
ATOM 1286 O O . PHE A 1 164 ? 8.231 7.097 -11.971 1.00 95.81 164 PHE A O 1
ATOM 1293 N N . THR A 1 165 ? 10.352 6.608 -11.415 1.00 95.00 165 THR A N 1
ATOM 1294 C CA . THR A 1 165 ? 10.633 7.893 -10.766 1.00 95.00 165 THR A CA 1
ATOM 1295 C C . THR A 1 165 ? 11.763 8.575 -11.508 1.00 95.00 165 THR A C 1
ATOM 1297 O O . THR A 1 165 ? 12.835 7.988 -11.658 1.00 95.00 165 THR A O 1
ATOM 1300 N N . HIS A 1 166 ? 11.511 9.795 -11.975 1.00 90.38 166 HIS A N 1
ATOM 1301 C CA . HIS A 1 166 ? 12.457 10.613 -12.718 1.00 90.38 166 HIS A CA 1
ATOM 1302 C C . HIS A 1 166 ? 12.563 12.000 -12.083 1.00 90.38 166 HIS A C 1
ATOM 1304 O O . HIS A 1 166 ? 11.540 12.661 -11.930 1.00 90.38 166 HIS A O 1
ATOM 1310 N N . ASP A 1 167 ? 13.778 12.426 -11.718 1.00 85.81 167 ASP A N 1
ATOM 1311 C CA . ASP A 1 167 ? 14.025 13.698 -11.011 1.00 85.81 167 ASP A CA 1
ATOM 1312 C C . ASP A 1 167 ? 13.057 13.901 -9.817 1.00 85.81 167 ASP A C 1
ATOM 1314 O O . ASP A 1 167 ? 12.374 14.915 -9.708 1.00 85.81 167 ASP A O 1
ATOM 1318 N N . ASP A 1 168 ? 12.938 12.877 -8.963 1.00 86.00 168 ASP A N 1
ATOM 1319 C CA . ASP A 1 168 ? 12.037 12.805 -7.793 1.00 86.00 168 ASP A CA 1
ATOM 1320 C C . ASP A 1 168 ? 10.524 12.856 -8.088 1.00 86.00 168 ASP A C 1
ATOM 1322 O O . ASP A 1 168 ? 9.696 12.740 -7.179 1.00 86.00 168 ASP A O 1
ATOM 1326 N N . ILE A 1 169 ? 10.130 12.913 -9.360 1.00 90.06 169 ILE A N 1
ATOM 1327 C CA . ILE A 1 169 ? 8.733 12.846 -9.789 1.00 90.06 169 ILE A CA 1
ATOM 1328 C C . ILE A 1 169 ? 8.398 11.404 -10.165 1.00 90.06 169 ILE A C 1
ATOM 1330 O O . ILE A 1 169 ? 8.963 10.824 -11.093 1.00 90.06 169 ILE A O 1
ATOM 1334 N N . SER A 1 170 ? 7.456 10.808 -9.435 1.00 94.19 170 SER A N 1
ATOM 1335 C CA . SER A 1 170 ? 6.971 9.453 -9.713 1.00 94.19 170 SER A CA 1
ATOM 1336 C C . SER A 1 170 ? 5.790 9.484 -10.677 1.00 94.19 170 SER A C 1
ATOM 1338 O O . SER A 1 170 ? 4.825 10.218 -10.467 1.00 94.19 170 SER A O 1
ATOM 1340 N N . ALA A 1 171 ? 5.842 8.654 -11.712 1.00 94.50 171 ALA A N 1
ATOM 1341 C CA . ALA A 1 171 ? 4.778 8.495 -12.689 1.00 94.50 171 ALA A CA 1
ATOM 1342 C C . ALA A 1 171 ? 4.587 7.016 -13.045 1.00 94.50 171 ALA A C 1
ATOM 1344 O O . ALA A 1 171 ? 5.448 6.172 -12.803 1.00 94.50 171 ALA A O 1
ATOM 1345 N N . SER A 1 172 ? 3.433 6.691 -13.624 1.00 96.38 172 SER A N 1
ATOM 1346 C CA . SER A 1 172 ? 3.173 5.357 -14.164 1.00 96.38 172 SER A CA 1
ATOM 1347 C C . SER A 1 172 ? 2.430 5.423 -15.491 1.00 96.38 172 SER A C 1
ATOM 1349 O O . SER A 1 172 ? 1.730 6.398 -15.785 1.00 96.38 172 SER A O 1
ATOM 1351 N N . ARG A 1 173 ? 2.617 4.399 -16.322 1.00 96.50 173 ARG A N 1
ATOM 1352 C CA . ARG A 1 173 ? 1.950 4.224 -17.614 1.00 96.50 173 ARG A CA 1
ATOM 1353 C C . ARG A 1 173 ? 1.412 2.815 -17.736 1.00 96.50 173 ARG A C 1
ATOM 1355 O O . ARG A 1 173 ? 1.995 1.874 -17.217 1.00 96.50 173 ARG A O 1
ATOM 1362 N N . VAL A 1 174 ? 0.296 2.692 -18.435 1.00 96.81 174 VAL A N 1
ATOM 1363 C CA . VAL A 1 174 ? -0.377 1.424 -18.694 1.00 96.81 174 VAL A CA 1
ATOM 1364 C C . VAL A 1 174 ? -0.117 1.002 -20.133 1.00 96.81 174 VAL A C 1
ATOM 1366 O O . VAL A 1 174 ? -0.103 1.842 -21.029 1.00 96.81 174 VAL A O 1
ATOM 1369 N N . HIS A 1 175 ? 0.044 -0.299 -20.346 1.00 96.94 175 HIS A N 1
ATOM 1370 C CA . HIS A 1 175 ? 0.168 -0.906 -21.661 1.00 96.94 175 HIS A CA 1
ATOM 1371 C C . HIS A 1 175 ? -0.494 -2.288 -21.692 1.00 96.94 175 HIS A C 1
ATOM 1373 O O . HIS A 1 175 ? -0.624 -2.953 -20.662 1.00 96.94 175 HIS A O 1
ATOM 1379 N N . GLY A 1 176 ? -0.918 -2.729 -22.876 1.00 97.00 176 GLY A N 1
ATOM 1380 C CA . GLY A 1 176 ? -1.423 -4.088 -23.072 1.00 97.00 176 GLY A CA 1
ATOM 1381 C C . GLY A 1 176 ? -0.305 -5.123 -22.931 1.00 97.00 176 GLY A C 1
ATOM 1382 O O . GLY A 1 176 ? 0.830 -4.878 -23.338 1.00 97.00 176 GLY A O 1
ATOM 1383 N N . LEU A 1 177 ? -0.628 -6.285 -22.369 1.00 96.31 177 LEU A N 1
ATOM 1384 C CA . LEU A 1 177 ? 0.281 -7.421 -22.247 1.00 96.31 177 LEU A CA 1
ATOM 1385 C C . LEU A 1 177 ? -0.221 -8.562 -23.140 1.00 96.31 177 LEU A C 1
ATOM 1387 O O . LEU A 1 177 ? -1.130 -9.305 -22.774 1.00 96.31 177 LEU A O 1
ATOM 1391 N N . SER A 1 178 ? 0.342 -8.667 -24.345 1.00 92.50 178 SER A N 1
ATOM 1392 C CA . SER A 1 178 ? -0.113 -9.615 -25.373 1.00 92.50 178 SER A CA 1
ATOM 1393 C C . SER A 1 178 ? 0.624 -10.956 -25.351 1.00 92.50 178 SER A C 1
ATOM 1395 O O . SER A 1 178 ? 0.023 -11.994 -25.645 1.00 92.50 178 SER A O 1
ATOM 1397 N N . SER A 1 179 ? 1.898 -10.971 -24.960 1.00 94.75 179 SER A N 1
ATOM 1398 C CA . SER A 1 179 ? 2.750 -12.159 -24.821 1.00 94.75 179 SER A CA 1
ATOM 1399 C C . SER A 1 179 ? 3.549 -12.104 -23.519 1.00 94.75 179 SER A C 1
ATOM 1401 O O . SER A 1 179 ? 3.789 -11.029 -22.975 1.00 94.75 179 SER A O 1
ATOM 1403 N N . TYR A 1 180 ? 3.944 -13.270 -23.006 1.00 96.62 180 TYR A N 1
ATOM 1404 C CA . TYR A 1 180 ? 4.918 -13.375 -21.915 1.00 96.62 180 TYR A CA 1
ATOM 1405 C C . TYR A 1 180 ? 6.328 -13.516 -22.508 1.00 96.62 180 TYR A C 1
ATOM 1407 O O . TYR A 1 180 ? 7.025 -14.488 -22.266 1.00 96.62 180 TYR A O 1
ATOM 1415 N N . ASP A 1 181 ? 6.721 -12.567 -23.361 1.00 97.44 181 ASP A N 1
ATOM 1416 C CA . ASP A 1 181 ? 8.080 -12.492 -23.904 1.00 97.44 181 ASP A CA 1
ATOM 1417 C C . ASP A 1 181 ? 8.834 -11.361 -23.205 1.00 97.44 181 ASP A C 1
ATOM 1419 O O . ASP A 1 181 ? 8.485 -10.185 -23.342 1.00 97.44 181 ASP A O 1
ATOM 1423 N N . ALA A 1 182 ? 9.879 -11.722 -22.461 1.00 97.69 182 ALA A N 1
ATOM 1424 C CA . ALA A 1 182 ? 10.662 -10.784 -21.669 1.00 97.69 182 ALA A CA 1
ATOM 1425 C C . ALA A 1 182 ? 11.293 -9.677 -22.526 1.00 97.69 182 ALA A C 1
ATOM 1427 O O . ALA A 1 182 ? 11.342 -8.530 -22.084 1.00 97.69 182 ALA A O 1
ATOM 1428 N N . LYS A 1 183 ? 11.735 -9.987 -23.755 1.00 97.44 183 LYS A N 1
ATOM 1429 C CA . LYS A 1 183 ? 12.339 -8.985 -24.649 1.00 97.44 183 LYS A CA 1
ATOM 1430 C C . LYS A 1 183 ? 11.298 -7.976 -25.104 1.00 97.44 183 LYS A C 1
ATOM 1432 O O . LYS A 1 183 ? 11.508 -6.777 -24.957 1.00 97.44 183 LYS A O 1
ATOM 1437 N N . LYS A 1 184 ? 10.145 -8.467 -25.566 1.00 97.31 184 LYS A N 1
ATOM 1438 C CA . LYS A 1 184 ? 9.032 -7.610 -25.977 1.00 97.31 184 LYS A CA 1
ATOM 1439 C C . LYS A 1 184 ? 8.561 -6.703 -24.840 1.00 97.31 184 LYS A C 1
ATOM 1441 O O . LYS A 1 184 ? 8.385 -5.508 -25.055 1.00 97.31 184 LYS A O 1
ATOM 1446 N N . ILE A 1 185 ? 8.375 -7.253 -23.639 1.00 97.94 185 ILE A N 1
ATOM 1447 C CA . ILE A 1 185 ? 7.967 -6.473 -22.463 1.00 97.94 185 ILE A CA 1
ATOM 1448 C C . ILE A 1 185 ? 9.015 -5.400 -22.153 1.00 97.94 185 ILE A C 1
ATOM 1450 O O . ILE A 1 185 ? 8.646 -4.248 -21.931 1.00 97.94 185 ILE A O 1
ATOM 1454 N N . ALA A 1 186 ? 10.305 -5.744 -22.183 1.00 97.75 186 ALA A N 1
ATOM 1455 C CA . ALA A 1 186 ? 11.381 -4.794 -21.925 1.00 97.75 186 ALA A CA 1
ATOM 1456 C C . ALA A 1 186 ? 11.417 -3.658 -22.960 1.00 97.75 186 ALA A C 1
ATOM 1458 O O . ALA A 1 186 ? 11.568 -2.498 -22.575 1.00 97.75 186 ALA A O 1
ATOM 1459 N N . ASP A 1 187 ? 11.233 -3.969 -24.245 1.00 97.31 187 ASP A N 1
ATOM 1460 C CA . ASP A 1 187 ? 11.193 -2.981 -25.326 1.00 97.31 187 ASP A CA 1
ATOM 1461 C C . ASP A 1 187 ? 9.966 -2.062 -25.219 1.00 97.31 187 ASP A C 1
ATOM 1463 O O . ASP A 1 187 ? 10.106 -0.837 -25.287 1.00 97.31 187 ASP A O 1
ATOM 1467 N N . ASP A 1 188 ? 8.782 -2.630 -24.965 1.00 96.75 188 ASP A N 1
ATOM 1468 C CA . ASP A 1 188 ? 7.541 -1.876 -24.757 1.00 96.75 188 ASP A CA 1
ATOM 1469 C C . ASP A 1 188 ? 7.676 -0.955 -23.519 1.00 96.75 188 ASP A C 1
ATOM 1471 O O . ASP A 1 188 ? 7.328 0.228 -23.563 1.00 96.75 188 ASP A O 1
ATOM 1475 N N . CYS A 1 189 ? 8.263 -1.450 -22.420 1.00 96.38 189 CYS A N 1
ATOM 1476 C CA . CYS A 1 189 ? 8.549 -0.643 -21.230 1.00 96.38 189 CYS A CA 1
ATOM 1477 C C . CYS A 1 189 ? 9.570 0.466 -21.513 1.00 96.38 189 CYS A C 1
ATOM 1479 O O . CYS A 1 189 ? 9.389 1.600 -21.065 1.00 96.38 189 CYS A O 1
ATOM 1481 N N . TYR A 1 190 ? 10.634 0.159 -22.257 1.00 96.06 190 TYR A N 1
ATOM 1482 C CA . TYR A 1 190 ? 11.670 1.127 -22.603 1.00 96.06 190 TYR A CA 1
ATOM 1483 C C . TYR A 1 190 ? 11.093 2.269 -23.435 1.00 96.06 190 TYR A C 1
ATOM 1485 O O . TYR A 1 190 ? 11.356 3.427 -23.123 1.00 96.06 190 TYR A O 1
ATOM 1493 N N . ALA A 1 191 ? 10.253 1.967 -24.428 1.00 95.44 191 ALA A N 1
ATOM 1494 C CA . ALA A 1 191 ? 9.587 2.981 -25.240 1.00 95.44 191 ALA A CA 1
ATOM 1495 C C . ALA A 1 191 ? 8.723 3.932 -24.388 1.00 95.44 191 ALA A C 1
ATOM 1497 O O . ALA A 1 191 ? 8.745 5.149 -24.591 1.00 95.44 191 ALA A O 1
ATOM 1498 N N . LEU A 1 192 ? 8.005 3.400 -23.390 1.00 94.69 192 LEU A N 1
ATOM 1499 C CA . LEU A 1 192 ? 7.185 4.201 -22.474 1.00 94.69 192 LEU A CA 1
ATOM 1500 C C . LEU A 1 192 ? 8.032 5.098 -21.568 1.00 94.69 192 LEU A C 1
ATOM 1502 O O . LEU A 1 192 ? 7.722 6.281 -21.423 1.00 94.69 192 LEU A O 1
ATOM 1506 N N . VAL A 1 193 ? 9.096 4.559 -20.968 1.00 93.56 193 VAL A N 1
ATOM 1507 C CA . VAL A 1 193 ? 9.993 5.343 -20.105 1.00 93.56 193 VAL A CA 1
ATOM 1508 C C . VAL A 1 193 ? 10.731 6.392 -20.933 1.00 93.56 193 VAL A C 1
ATOM 1510 O O . VAL A 1 193 ? 10.775 7.557 -20.546 1.00 93.56 193 VAL A O 1
ATOM 1513 N N . GLN A 1 194 ? 11.243 6.026 -22.109 1.00 92.62 194 GLN A N 1
ATOM 1514 C CA . GLN A 1 194 ? 11.948 6.943 -23.002 1.00 92.62 194 GLN A CA 1
ATOM 1515 C C . GLN A 1 194 ? 11.080 8.145 -23.375 1.00 92.62 194 GLN A C 1
ATOM 1517 O O . GLN A 1 194 ? 11.530 9.280 -23.261 1.00 92.62 194 GLN A O 1
ATOM 1522 N N . LYS A 1 195 ? 9.816 7.911 -23.743 1.00 91.00 195 LYS A N 1
ATOM 1523 C CA . LYS A 1 195 ? 8.870 8.971 -24.116 1.00 91.00 195 LYS A CA 1
ATOM 1524 C C . LYS A 1 195 ? 8.617 9.995 -23.001 1.00 91.00 195 LYS A C 1
ATOM 1526 O O . LYS A 1 195 ? 8.263 11.131 -23.300 1.00 91.00 195 LYS A O 1
ATOM 1531 N N . HIS A 1 196 ? 8.747 9.602 -21.733 1.00 86.00 196 HIS A N 1
ATOM 1532 C CA . HIS A 1 196 ? 8.362 10.436 -20.589 1.00 86.00 196 HIS A CA 1
ATOM 1533 C C . HIS A 1 196 ? 9.527 10.918 -19.718 1.00 86.00 196 HIS A C 1
ATOM 1535 O O . HIS A 1 196 ? 9.332 11.848 -18.941 1.00 86.00 196 HIS A O 1
ATOM 1541 N N . CYS A 1 197 ? 10.705 10.305 -19.829 1.00 85.69 197 CYS A N 1
ATOM 1542 C CA . CYS A 1 197 ? 11.846 10.574 -18.949 1.00 85.69 197 CYS A CA 1
ATOM 1543 C C . CYS A 1 197 ? 13.095 11.069 -19.676 1.00 85.69 197 CYS A C 1
ATOM 1545 O O . CYS A 1 197 ? 14.091 11.344 -19.013 1.00 85.69 197 CYS A O 1
ATOM 1547 N N . VAL A 1 198 ? 13.100 11.130 -21.010 1.00 85.94 198 VAL A N 1
ATOM 1548 C CA . VAL A 1 198 ? 14.276 11.614 -21.740 1.00 85.94 198 VAL A CA 1
ATOM 1549 C C . VAL A 1 198 ? 14.421 13.128 -21.562 1.00 85.94 198 VAL A C 1
ATOM 1551 O O . VAL A 1 198 ? 13.477 13.887 -21.783 1.00 85.94 198 VAL A O 1
ATOM 1554 N N . LYS A 1 199 ? 15.607 13.572 -21.141 1.00 84.00 199 LYS A N 1
ATOM 1555 C CA . LYS A 1 199 ? 15.969 14.994 -21.074 1.00 84.00 199 LYS A CA 1
ATOM 1556 C C . LYS A 1 199 ? 16.317 15.519 -22.469 1.00 84.00 199 LYS A C 1
ATOM 1558 O O . LYS A 1 199 ? 16.590 14.737 -23.378 1.00 84.00 199 LYS A O 1
ATOM 1563 N N . ALA A 1 200 ? 16.366 16.843 -22.629 1.00 79.56 200 ALA A N 1
ATOM 1564 C CA . ALA A 1 200 ? 16.781 17.479 -23.887 1.00 79.56 200 ALA A CA 1
ATOM 1565 C C . ALA A 1 200 ? 18.163 16.990 -24.368 1.00 79.56 200 ALA A C 1
ATOM 1567 O O . ALA A 1 200 ? 18.378 16.823 -25.564 1.00 79.56 200 ALA A O 1
ATOM 1568 N N . ASP A 1 201 ? 19.049 16.656 -23.425 1.00 81.31 201 ASP A N 1
ATOM 1569 C CA . ASP A 1 201 ? 20.400 16.144 -23.685 1.00 81.31 201 ASP A CA 1
ATOM 1570 C C . ASP A 1 201 ? 20.437 14.640 -24.039 1.00 81.31 201 ASP A C 1
ATOM 1572 O O . ASP A 1 201 ? 21.509 14.044 -24.128 1.00 81.31 201 ASP A O 1
ATOM 1576 N N . GLY A 1 202 ? 19.279 13.980 -24.167 1.00 79.19 202 GLY A N 1
ATOM 1577 C CA . GLY A 1 202 ? 19.172 12.543 -24.456 1.00 79.19 202 GLY A CA 1
ATOM 1578 C C . GLY A 1 202 ? 19.476 11.619 -23.268 1.00 79.19 202 GLY A C 1
ATOM 1579 O O . GLY A 1 202 ? 19.491 10.397 -23.424 1.00 79.19 202 GLY A O 1
ATOM 1580 N N . THR A 1 203 ? 19.715 12.182 -22.083 1.00 84.88 203 THR A N 1
ATOM 1581 C CA . THR A 1 203 ? 20.005 11.443 -20.845 1.00 84.88 203 THR A CA 1
ATOM 1582 C C . THR A 1 203 ? 18.751 11.197 -20.008 1.00 84.88 203 THR A C 1
ATOM 1584 O O . THR A 1 203 ? 17.696 11.792 -20.233 1.00 84.88 203 THR A O 1
ATOM 1587 N N . PHE A 1 204 ? 18.879 10.307 -19.025 1.00 86.88 204 PHE A N 1
ATOM 1588 C CA . PHE A 1 204 ? 17.846 9.988 -18.043 1.00 86.88 204 PHE A CA 1
ATOM 1589 C C . PHE A 1 204 ? 18.288 10.382 -16.628 1.00 86.88 204 PHE A C 1
ATOM 1591 O O . PHE A 1 204 ? 19.457 10.660 -16.368 1.00 86.88 204 PHE A O 1
ATOM 1598 N N . CYS A 1 205 ? 17.352 10.370 -15.687 1.00 90.69 205 CYS A N 1
ATOM 1599 C CA . CYS A 1 205 ? 17.637 10.400 -14.254 1.00 90.69 205 CYS A CA 1
ATOM 1600 C C . CYS A 1 205 ? 16.614 9.534 -13.513 1.00 90.69 205 CYS A C 1
ATOM 1602 O O . CYS A 1 205 ? 15.731 10.037 -12.821 1.00 90.69 205 CYS A O 1
ATOM 1604 N N . VAL A 1 206 ? 16.667 8.219 -13.742 1.00 93.69 206 VAL A N 1
ATOM 1605 C CA . VAL A 1 206 ? 15.666 7.290 -13.200 1.00 93.69 206 VAL A CA 1
ATOM 1606 C C . VAL A 1 206 ? 16.153 6.666 -11.893 1.00 93.69 206 VAL A C 1
ATOM 1608 O O . VAL A 1 206 ? 17.163 5.961 -11.868 1.00 93.69 206 VAL A O 1
ATOM 1611 N N . THR A 1 207 ? 15.417 6.893 -10.806 1.00 95.75 207 THR A N 1
ATOM 1612 C CA . THR A 1 207 ? 15.737 6.392 -9.456 1.00 95.75 207 THR A CA 1
ATOM 1613 C C . THR A 1 207 ? 14.868 5.214 -9.028 1.00 95.75 207 THR A C 1
ATOM 1615 O O . THR A 1 207 ? 15.204 4.515 -8.076 1.00 95.75 207 THR A O 1
ATOM 1618 N N . ASN A 1 208 ? 13.770 4.936 -9.726 1.00 96.81 208 ASN A N 1
ATOM 1619 C CA . ASN A 1 208 ? 12.942 3.758 -9.490 1.00 96.81 208 ASN A CA 1
ATOM 1620 C C . ASN A 1 208 ? 12.370 3.246 -10.810 1.00 96.81 208 ASN A C 1
ATOM 1622 O O . ASN A 1 208 ? 11.991 4.045 -11.665 1.00 96.81 208 ASN A O 1
ATOM 1626 N N . LEU A 1 209 ? 12.304 1.925 -10.948 1.00 97.12 209 LEU A N 1
ATOM 1627 C CA . LEU A 1 209 ? 11.593 1.227 -12.011 1.00 97.12 209 LEU A CA 1
ATOM 1628 C C . LEU A 1 209 ? 10.704 0.150 -11.401 1.00 97.12 209 LEU A C 1
ATOM 1630 O O . LEU A 1 209 ? 11.116 -0.559 -10.485 1.00 97.12 209 LEU A O 1
ATOM 1634 N N . SER A 1 210 ? 9.512 -0.016 -11.953 1.00 97.94 210 SER A N 1
ATOM 1635 C CA . SER A 1 210 ? 8.577 -1.075 -11.596 1.00 97.94 210 SER A CA 1
ATOM 1636 C C . SER A 1 210 ? 7.778 -1.515 -12.815 1.00 97.94 210 SER A C 1
ATOM 1638 O O . SER A 1 210 ? 7.401 -0.691 -13.647 1.00 97.94 210 SER A O 1
ATOM 1640 N N . ILE A 1 211 ? 7.531 -2.817 -12.920 1.00 98.12 211 ILE A N 1
ATOM 1641 C CA . ILE A 1 211 ? 6.669 -3.420 -13.934 1.00 98.12 211 ILE A CA 1
ATOM 1642 C C . ILE A 1 211 ? 5.672 -4.305 -13.194 1.00 98.12 211 ILE A C 1
ATOM 1644 O O . ILE A 1 211 ? 6.059 -5.228 -12.479 1.00 98.12 211 ILE A O 1
ATOM 1648 N N . ASN A 1 212 ? 4.384 -4.017 -13.344 1.00 98.31 212 ASN A N 1
ATOM 1649 C CA . ASN A 1 212 ? 3.298 -4.703 -12.657 1.00 98.31 212 ASN A CA 1
ATOM 1650 C C . ASN A 1 212 ? 2.293 -5.230 -13.678 1.00 98.31 212 ASN A C 1
ATOM 1652 O O . ASN A 1 212 ? 1.587 -4.453 -14.310 1.00 98.31 212 ASN A O 1
ATOM 1656 N N . ALA A 1 213 ? 2.185 -6.543 -13.803 1.00 98.06 213 ALA A N 1
ATOM 1657 C CA . ALA A 1 213 ? 1.156 -7.209 -14.581 1.00 98.06 213 ALA A CA 1
ATOM 1658 C C . ALA A 1 213 ? -0.118 -7.421 -13.746 1.00 98.06 213 ALA A C 1
ATOM 1660 O O . ALA A 1 213 ? -0.062 -7.730 -12.553 1.00 98.06 213 ALA A O 1
ATOM 1661 N N . GLY A 1 214 ? -1.278 -7.252 -14.371 1.00 97.00 214 GLY A N 1
ATOM 1662 C CA . GLY A 1 214 ? -2.590 -7.403 -13.751 1.00 97.00 214 GLY A CA 1
ATOM 1663 C C . GLY A 1 214 ? -3.688 -7.592 -14.794 1.00 97.00 214 GLY A C 1
ATOM 1664 O O . GLY A 1 214 ? -3.409 -7.946 -15.940 1.00 97.00 214 GLY A O 1
ATOM 1665 N N . LYS A 1 215 ? -4.944 -7.358 -14.384 1.00 96.31 215 LYS A N 1
ATOM 1666 C CA . LYS A 1 215 ? -6.143 -7.690 -15.182 1.00 96.31 215 LYS A CA 1
ATOM 1667 C C . LYS A 1 215 ? -6.072 -9.135 -15.677 1.00 96.31 215 LYS A C 1
ATOM 1669 O O . LYS A 1 215 ? -5.967 -9.399 -16.870 1.00 96.31 215 LYS A O 1
ATOM 1674 N N . PHE A 1 216 ? -6.010 -10.048 -14.714 1.00 96.12 216 PHE A N 1
ATOM 1675 C CA . PHE A 1 216 ? -5.997 -11.470 -15.006 1.00 96.12 216 PHE A CA 1
ATOM 1676 C C . PHE A 1 216 ? -7.354 -11.905 -15.545 1.00 96.12 216 PHE A C 1
ATOM 1678 O O . PHE A 1 216 ? -8.385 -11.545 -14.979 1.00 96.12 216 PHE A O 1
ATOM 1685 N N . GLU A 1 217 ? -7.314 -12.694 -16.605 1.00 94.06 217 GLU A N 1
ATOM 1686 C CA . GLU A 1 217 ? -8.456 -13.415 -17.151 1.00 94.06 217 GLU A CA 1
ATOM 1687 C C . GLU A 1 217 ? -8.197 -14.910 -17.012 1.00 94.06 217 GLU A C 1
ATOM 1689 O O . GLU A 1 217 ? -7.063 -15.362 -17.200 1.00 94.06 217 GLU A O 1
ATOM 1694 N N . ASP A 1 218 ? -9.237 -15.672 -16.684 1.00 92.19 218 ASP A N 1
ATOM 1695 C CA . ASP A 1 218 ? -9.128 -17.123 -16.619 1.00 92.19 218 ASP A CA 1
ATOM 1696 C C . ASP A 1 218 ? -8.835 -17.678 -18.015 1.00 92.19 218 ASP A C 1
ATOM 1698 O O . ASP A 1 218 ? -9.518 -17.375 -18.996 1.00 92.19 218 ASP A O 1
ATOM 1702 N N . CYS A 1 219 ? -7.867 -18.579 -18.092 1.00 83.75 219 CYS A N 1
ATOM 1703 C CA . CYS A 1 219 ? -7.609 -19.393 -19.267 1.00 83.75 219 CYS A CA 1
ATOM 1704 C C . CYS A 1 219 ? -8.603 -20.563 -19.298 1.00 83.75 219 CYS A C 1
ATOM 1706 O O . CYS A 1 219 ? -8.199 -21.723 -19.352 1.00 83.75 219 CYS A O 1
ATOM 1708 N N . ARG A 1 220 ? -9.915 -20.297 -19.208 1.00 68.50 220 ARG A N 1
ATOM 1709 C CA . ARG A 1 220 ? -10.912 -21.366 -19.362 1.00 68.50 220 ARG A CA 1
ATOM 1710 C C . ARG A 1 220 ? -10.811 -21.889 -20.784 1.00 68.50 220 ARG A C 1
ATOM 1712 O O . ARG A 1 220 ? -10.953 -21.112 -21.723 1.00 68.50 220 ARG A O 1
ATOM 1719 N N . ASN A 1 221 ? -10.515 -23.188 -20.876 1.00 55.75 221 ASN A N 1
ATOM 1720 C CA . ASN A 1 221 ? -10.491 -24.049 -22.054 1.00 55.75 221 ASN A CA 1
ATOM 1721 C C . ASN A 1 221 ? -10.734 -23.291 -23.355 1.00 55.75 221 ASN A C 1
ATOM 1723 O O . ASN A 1 221 ? -11.882 -23.006 -23.703 1.00 55.75 221 ASN A O 1
ATOM 1727 N N . VAL A 1 222 ? -9.655 -23.026 -24.098 1.00 55.59 222 VAL A N 1
ATOM 1728 C CA . VAL A 1 222 ? -9.766 -22.836 -25.544 1.00 55.59 222 VAL A CA 1
ATOM 1729 C C . VAL A 1 222 ? -10.606 -24.015 -26.012 1.00 55.59 222 VAL A C 1
ATOM 1731 O O . VAL A 1 222 ? -10.149 -25.157 -25.929 1.00 55.59 222 VAL A O 1
ATOM 1734 N N . THR A 1 223 ? -11.875 -23.766 -26.357 1.00 53.22 223 THR A N 1
ATOM 1735 C CA . THR A 1 223 ? -12.719 -24.801 -26.949 1.00 53.22 223 THR A CA 1
ATOM 1736 C C . THR A 1 223 ? -11.864 -25.408 -28.045 1.00 53.22 223 THR A C 1
ATOM 1738 O O . THR A 1 223 ? -11.283 -24.663 -28.838 1.00 53.22 223 THR A O 1
ATOM 1741 N N . ALA A 1 224 ? -11.637 -26.724 -27.962 1.00 60.75 224 ALA A N 1
ATOM 1742 C CA . ALA A 1 224 ? -10.710 -27.421 -28.843 1.00 60.75 224 ALA A CA 1
ATOM 1743 C C . ALA A 1 224 ? -10.900 -26.885 -30.258 1.00 60.75 224 ALA A C 1
ATOM 1745 O O . ALA A 1 224 ? -12.051 -26.738 -30.656 1.00 60.75 224 ALA A O 1
ATOM 1746 N N . ILE A 1 225 ? -9.819 -26.585 -30.986 1.00 61.00 225 ILE A N 1
ATOM 1747 C CA . ILE A 1 225 ? -9.822 -25.953 -32.324 1.00 61.00 225 ILE A CA 1
ATOM 1748 C C . ILE A 1 225 ? -10.931 -26.495 -33.262 1.00 61.00 225 ILE A C 1
ATOM 1750 O O . ILE A 1 225 ? -11.433 -25.788 -34.126 1.00 61.00 225 ILE A O 1
ATOM 1754 N N . THR A 1 226 ? -11.392 -27.727 -33.047 1.00 58.12 226 THR A N 1
ATOM 1755 C CA . THR A 1 226 ? -12.647 -28.289 -33.573 1.00 58.12 226 THR A CA 1
ATOM 1756 C C . THR A 1 226 ? -13.907 -27.404 -33.467 1.00 58.12 226 THR A C 1
ATOM 1758 O O . THR A 1 226 ? -14.783 -27.529 -34.314 1.00 58.12 226 THR A O 1
ATOM 1761 N N . SER A 1 227 ? -14.035 -26.507 -32.483 1.00 56.78 227 SER A N 1
ATOM 1762 C CA . SER A 1 227 ? -15.149 -25.554 -32.360 1.00 56.78 227 SER A CA 1
ATOM 1763 C C . SER A 1 227 ? -15.063 -24.441 -33.404 1.00 56.78 227 SER A C 1
ATOM 1765 O O . SER A 1 227 ? -16.095 -24.002 -33.901 1.00 56.78 227 SER A O 1
ATOM 1767 N N . PHE A 1 228 ? -13.846 -24.051 -33.797 1.00 56.41 228 PHE A N 1
ATOM 1768 C CA . PHE A 1 228 ? -13.587 -23.145 -34.918 1.00 56.41 228 PHE A CA 1
ATOM 1769 C C . PHE A 1 228 ? -13.871 -23.806 -36.275 1.00 56.41 228 PHE A C 1
ATOM 1771 O O . PHE A 1 228 ? -14.213 -23.114 -37.228 1.00 56.41 228 PHE A O 1
ATOM 1778 N N . PHE A 1 229 ? -13.773 -25.137 -36.358 1.00 61.62 229 PHE A N 1
ATOM 1779 C CA . PHE A 1 229 ? -14.054 -25.911 -37.573 1.00 61.62 229 PHE A CA 1
ATOM 1780 C C . PHE A 1 229 ? -15.486 -26.450 -37.672 1.00 61.62 229 PHE A C 1
ATOM 1782 O O . PHE A 1 229 ? -15.795 -27.158 -38.631 1.00 61.62 229 PHE A O 1
ATOM 1789 N N . LYS A 1 230 ? -16.392 -26.113 -36.741 1.00 51.38 230 LYS A N 1
ATOM 1790 C CA . LYS A 1 230 ? -17.825 -26.350 -36.957 1.00 51.38 230 LYS A CA 1
ATOM 1791 C C . LYS A 1 230 ? -18.325 -25.376 -38.023 1.00 51.38 230 LYS A C 1
ATOM 1793 O O . LYS A 1 230 ? -18.837 -24.301 -37.724 1.00 51.38 230 LYS A O 1
ATOM 1798 N N . SER A 1 231 ? -18.162 -25.773 -39.283 1.00 44.53 231 SER A N 1
ATOM 1799 C CA . 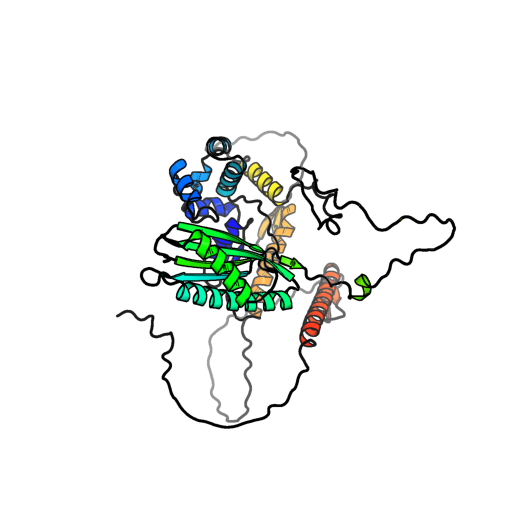SER A 1 231 ? -18.891 -25.214 -40.414 1.00 44.53 231 SER A CA 1
ATOM 1800 C C . SER A 1 231 ? -20.372 -25.167 -40.055 1.00 44.53 231 SER A C 1
ATOM 1802 O O . SER A 1 231 ? -20.928 -26.182 -39.629 1.00 44.53 231 SER A O 1
ATOM 1804 N N . LYS A 1 232 ? -20.998 -23.999 -40.223 1.00 40.53 232 LYS A N 1
ATOM 1805 C CA . LYS A 1 232 ? -22.455 -23.845 -40.229 1.00 40.53 232 LYS A CA 1
ATOM 1806 C C . LYS A 1 232 ? -23.021 -24.921 -41.161 1.00 40.53 232 LYS A C 1
ATOM 1808 O O . LYS A 1 232 ? -22.915 -24.797 -42.377 1.00 40.53 232 LYS A O 1
ATOM 1813 N N . THR A 1 233 ? -23.574 -25.993 -40.605 1.00 35.53 233 THR A N 1
ATOM 1814 C CA . THR A 1 233 ? -24.477 -26.865 -41.347 1.00 35.53 233 THR A CA 1
ATOM 1815 C C . THR A 1 233 ? -25.725 -26.035 -41.569 1.00 35.53 233 THR A C 1
ATOM 1817 O O . THR A 1 233 ? -26.554 -25.880 -40.676 1.00 35.53 233 THR A O 1
ATOM 1820 N N . VAL A 1 234 ? -25.766 -25.385 -42.726 1.00 36.19 234 VAL A N 1
ATOM 1821 C CA . VAL A 1 234 ? -26.984 -24.817 -43.280 1.00 36.19 234 VAL A CA 1
ATOM 1822 C C . VAL A 1 234 ? -27.891 -26.008 -43.559 1.00 36.19 234 VAL A C 1
ATOM 1824 O O . VAL A 1 234 ? -27.565 -26.846 -44.396 1.00 36.19 234 VAL A O 1
ATOM 1827 N N . GLU A 1 235 ? -28.980 -26.126 -42.805 1.00 33.91 235 GLU A N 1
ATOM 1828 C CA . GLU A 1 235 ? -30.096 -26.976 -43.206 1.00 33.91 235 GLU A CA 1
ATOM 1829 C C . GLU A 1 235 ? -30.641 -26.418 -44.529 1.00 33.91 235 GLU A C 1
ATOM 1831 O O . GLU A 1 235 ? -31.063 -25.265 -44.607 1.00 33.91 235 GLU A O 1
ATOM 1836 N N . THR A 1 236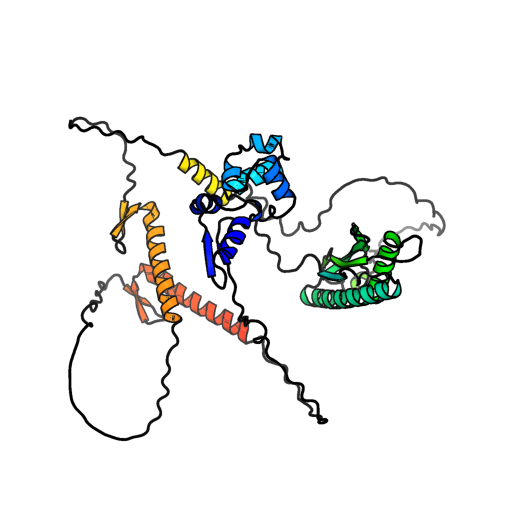 ? -30.536 -27.210 -45.595 1.00 28.64 236 THR A N 1
ATOM 1837 C CA . THR A 1 236 ? -31.045 -26.888 -46.931 1.00 28.64 236 THR A CA 1
ATOM 1838 C C . THR A 1 236 ? -32.383 -27.581 -47.178 1.00 28.64 236 THR A C 1
ATOM 1840 O O . THR A 1 236 ? -32.409 -28.807 -47.266 1.00 28.64 236 THR A O 1
ATOM 1843 N N . SER A 1 237 ? -33.442 -26.789 -47.356 1.00 28.12 237 SER A N 1
ATOM 1844 C CA . SER A 1 237 ? -34.636 -27.034 -48.199 1.00 28.12 237 SER A CA 1
ATOM 1845 C C . SER A 1 237 ? -35.510 -25.769 -48.093 1.00 28.12 237 SER A C 1
ATOM 1847 O O . SER A 1 237 ? -35.857 -25.400 -46.976 1.00 28.12 237 SER A O 1
ATOM 1849 N N . ASP A 1 238 ? -35.863 -24.981 -49.110 1.00 27.75 238 ASP A N 1
ATOM 1850 C CA . ASP A 1 238 ? -35.963 -25.159 -50.560 1.00 27.75 238 ASP A CA 1
ATOM 1851 C C . ASP A 1 238 ? -35.796 -23.795 -51.283 1.00 27.75 238 ASP A C 1
ATOM 1853 O O . ASP A 1 238 ? -36.023 -22.756 -50.670 1.00 27.75 238 ASP A O 1
ATOM 1857 N N . TYR A 1 239 ? -35.388 -23.845 -52.567 1.00 28.12 239 TYR A N 1
ATOM 1858 C CA . TYR A 1 239 ? -35.546 -22.892 -53.700 1.00 28.12 239 TYR A CA 1
ATOM 1859 C C . TYR A 1 239 ? -35.999 -21.433 -53.406 1.00 28.12 239 TYR A C 1
ATOM 1861 O O . TYR A 1 239 ? -37.022 -21.213 -52.775 1.00 28.12 239 TYR A O 1
ATOM 1869 N N . SER A 1 240 ? -35.382 -20.369 -53.940 1.00 29.30 240 SER A N 1
ATOM 1870 C CA . SER A 1 240 ? -35.027 -20.163 -55.352 1.00 29.30 240 SER A CA 1
ATOM 1871 C C . SER A 1 240 ? -33.929 -19.110 -55.586 1.00 29.30 240 SER A C 1
ATOM 1873 O O . SER A 1 240 ? -33.801 -18.130 -54.860 1.00 29.30 240 SER A O 1
ATOM 1875 N N . ASP A 1 241 ? -33.220 -19.367 -56.679 1.00 29.94 241 ASP A N 1
ATOM 1876 C CA . ASP A 1 241 ? -32.254 -18.606 -57.476 1.00 29.94 241 ASP A CA 1
ATOM 1877 C C . ASP A 1 241 ? -32.452 -17.074 -57.554 1.00 29.94 241 ASP A C 1
ATOM 1879 O O . ASP A 1 241 ? -33.398 -16.611 -58.182 1.00 29.94 241 ASP A O 1
ATOM 1883 N N . GLU A 1 242 ? -31.517 -16.302 -56.986 1.00 32.03 242 GLU A N 1
ATOM 1884 C CA . GLU A 1 242 ? -31.120 -14.978 -57.492 1.00 32.03 242 GLU A CA 1
ATOM 1885 C C . GLU A 1 242 ? -29.613 -14.774 -57.254 1.00 32.03 242 GLU A C 1
ATOM 1887 O O . GLU A 1 242 ? -29.108 -14.770 -56.130 1.00 32.03 242 GLU A O 1
ATOM 1892 N N . THR A 1 243 ? -28.878 -14.629 -58.353 1.00 33.06 243 THR A N 1
ATOM 1893 C CA . THR A 1 243 ? -27.459 -14.275 -58.406 1.00 33.06 243 THR A CA 1
ATOM 1894 C C . THR A 1 243 ? -27.250 -12.827 -57.968 1.00 33.06 243 THR A C 1
ATOM 1896 O O . THR A 1 243 ? -27.783 -11.929 -58.621 1.00 33.06 243 THR A O 1
ATOM 1899 N N . ILE A 1 244 ? -26.425 -12.575 -56.944 1.00 33.09 244 ILE A N 1
ATOM 1900 C CA . ILE A 1 244 ? -25.896 -11.228 -56.679 1.00 33.09 244 ILE A CA 1
ATOM 1901 C C . ILE A 1 244 ? -24.377 -11.265 -56.491 1.00 33.09 244 ILE A C 1
ATOM 1903 O O . ILE A 1 244 ? -23.809 -12.095 -55.782 1.00 33.09 244 ILE A O 1
ATOM 1907 N N . ASP A 1 245 ? -23.791 -10.335 -57.230 1.00 31.67 245 ASP A N 1
ATOM 1908 C CA . ASP A 1 245 ? -22.417 -10.091 -57.623 1.00 31.67 245 ASP A CA 1
ATOM 1909 C C . ASP A 1 245 ? -21.500 -9.664 -56.461 1.00 31.67 245 ASP A C 1
ATOM 1911 O O . ASP A 1 245 ? -21.907 -8.971 -55.526 1.00 31.67 245 ASP A O 1
ATOM 1915 N N . LEU A 1 246 ? -20.234 -10.073 -56.544 1.00 36.16 246 LEU A N 1
ATOM 1916 C CA . LEU A 1 246 ? -19.159 -9.660 -55.648 1.00 36.16 246 LEU A CA 1
ATOM 1917 C C . LEU A 1 246 ? -18.528 -8.392 -56.215 1.00 36.16 246 LEU A C 1
ATOM 1919 O O . LEU A 1 246 ? -17.609 -8.498 -57.019 1.00 36.16 246 LEU A O 1
ATOM 1923 N N . ASN A 1 247 ? -19.004 -7.225 -55.782 1.00 34.59 247 ASN A N 1
ATOM 1924 C CA . ASN A 1 247 ? -18.232 -5.985 -55.625 1.00 34.59 247 ASN A CA 1
ATOM 1925 C C . ASN A 1 247 ? -19.190 -4.827 -55.338 1.00 34.59 247 ASN A C 1
ATOM 1927 O O . ASN A 1 247 ? -19.842 -4.357 -56.257 1.00 34.59 247 ASN A O 1
ATOM 1931 N N . GLU A 1 248 ? -19.231 -4.341 -54.098 1.00 29.94 248 GLU A N 1
ATOM 1932 C CA . GLU A 1 248 ? -19.147 -2.908 -53.778 1.00 29.94 248 GLU A CA 1
ATOM 1933 C C . GLU A 1 248 ? -19.247 -2.681 -52.264 1.00 29.94 248 GLU A C 1
ATOM 1935 O O . GLU A 1 248 ? -19.690 -3.535 -51.500 1.00 29.94 248 GLU A O 1
ATOM 1940 N N . ASP A 1 249 ? -18.795 -1.501 -51.851 1.00 29.69 249 ASP A N 1
ATOM 1941 C CA . ASP A 1 249 ? -19.008 -0.896 -50.540 1.00 29.69 249 ASP A CA 1
ATOM 1942 C C . ASP A 1 249 ? -18.086 -1.282 -49.376 1.00 29.69 249 ASP A C 1
ATOM 1944 O O . ASP A 1 249 ? -18.480 -1.481 -48.223 1.00 29.69 249 ASP A O 1
ATOM 1948 N N . THR A 1 250 ? -16.793 -1.064 -49.626 1.00 40.16 250 THR A N 1
ATOM 1949 C CA . THR A 1 250 ? -15.997 -0.168 -48.766 1.00 40.16 250 THR A CA 1
ATOM 1950 C C . THR A 1 250 ? -16.651 1.222 -48.661 1.00 40.16 250 THR A C 1
ATOM 1952 O O . THR A 1 250 ? -16.188 2.182 -49.271 1.00 40.16 250 THR A O 1
ATOM 1955 N N . SER A 1 251 ? -17.745 1.352 -47.911 1.00 32.41 251 SER A N 1
ATOM 1956 C CA . SER A 1 251 ? -18.384 2.656 -47.656 1.00 32.41 251 SER A CA 1
ATOM 1957 C C . SER A 1 251 ? -19.324 2.642 -46.440 1.00 32.41 251 SER A C 1
ATOM 1959 O O . SER A 1 251 ? -20.312 3.364 -46.391 1.00 32.41 251 SER A O 1
ATOM 1961 N N . LYS A 1 252 ? -19.013 1.870 -45.389 1.00 29.77 252 LYS A N 1
ATOM 1962 C CA . LYS A 1 252 ? -19.665 2.019 -44.071 1.00 29.77 252 LYS A CA 1
ATOM 1963 C C . LYS A 1 252 ? -18.645 2.054 -42.942 1.00 29.77 252 LYS A C 1
ATOM 1965 O O . LYS A 1 252 ? -18.618 1.213 -42.051 1.00 29.77 252 LYS A O 1
ATOM 1970 N N . LEU A 1 253 ? -17.808 3.085 -42.996 1.00 28.75 253 LEU A N 1
ATOM 1971 C CA . LEU A 1 253 ? -17.069 3.590 -41.849 1.00 28.75 253 LEU A CA 1
ATOM 1972 C C . LEU A 1 253 ? -17.551 5.019 -41.588 1.00 28.75 253 LEU A C 1
ATOM 1974 O O . LEU A 1 253 ? -17.031 5.962 -42.168 1.00 28.75 253 LEU A O 1
ATOM 1978 N N . SER A 1 254 ? -18.585 5.186 -40.763 1.00 26.25 254 SER A N 1
ATOM 1979 C CA . SER A 1 254 ? -18.749 6.389 -39.939 1.00 26.25 254 SER A CA 1
ATOM 1980 C C . SER A 1 254 ? -19.881 6.223 -38.922 1.00 26.25 254 SER A C 1
ATOM 1982 O O . SER A 1 254 ? -20.926 5.660 -39.224 1.00 26.25 254 SER A O 1
ATOM 1984 N N . PHE A 1 255 ? -19.632 6.790 -37.739 1.00 24.34 255 PHE A N 1
ATOM 1985 C CA . PHE A 1 255 ? -20.556 7.052 -36.633 1.00 24.34 255 PHE A CA 1
ATOM 1986 C C . PHE A 1 255 ? -20.990 5.872 -35.752 1.00 24.34 255 PHE A C 1
ATOM 1988 O O . PHE A 1 255 ? -21.910 5.151 -36.094 1.00 24.34 255 PHE A O 1
ATOM 1995 N N . TYR A 1 256 ? -20.421 5.797 -34.538 1.00 26.33 256 TYR A N 1
ATOM 1996 C CA . TYR A 1 256 ? -21.179 6.054 -33.304 1.00 26.33 256 TYR A CA 1
ATOM 1997 C C . TYR A 1 256 ? -20.283 6.696 -32.233 1.00 26.33 256 TYR A C 1
ATOM 1999 O O . TYR A 1 256 ? -19.104 6.376 -32.093 1.00 26.33 256 TYR A O 1
ATOM 2007 N N . LYS A 1 257 ? -20.889 7.667 -31.547 1.00 24.38 257 LYS A N 1
ATOM 2008 C CA . LYS A 1 257 ? -20.387 8.455 -30.420 1.00 24.38 257 LYS A CA 1
ATOM 2009 C C . LYS A 1 257 ? -20.250 7.615 -29.145 1.00 24.38 257 LYS A C 1
ATOM 2011 O O . LYS A 1 257 ? -20.840 6.547 -29.030 1.00 24.38 257 LYS A O 1
ATOM 2016 N N . GLU A 1 258 ? -19.511 8.192 -28.201 1.00 31.23 258 GLU A N 1
ATOM 2017 C CA . GLU A 1 258 ? -19.435 7.865 -26.775 1.00 31.23 258 GLU A CA 1
ATOM 2018 C C . GLU A 1 258 ? -20.775 7.424 -26.163 1.00 31.23 258 GLU A C 1
ATOM 2020 O O . GLU A 1 258 ? -21.797 8.092 -26.333 1.00 31.23 258 GLU A O 1
ATOM 2025 N N . ALA A 1 259 ? -20.728 6.337 -25.389 1.00 25.56 259 ALA A N 1
ATOM 2026 C CA . ALA A 1 259 ? -21.676 6.039 -24.326 1.00 25.56 259 ALA A CA 1
ATOM 2027 C C . ALA A 1 259 ? -20.986 5.178 -23.256 1.00 25.56 259 ALA A C 1
ATOM 2029 O O . ALA A 1 259 ? -20.434 4.115 -23.547 1.00 25.56 259 ALA A O 1
ATOM 2030 N N . ASP A 1 260 ? -21.026 5.674 -22.022 1.00 25.92 260 ASP A N 1
ATOM 2031 C CA . ASP A 1 260 ? -20.850 4.909 -20.795 1.00 25.92 260 ASP A CA 1
ATOM 2032 C C . ASP A 1 260 ? -21.826 3.725 -20.751 1.00 25.92 260 ASP A C 1
ATOM 2034 O O . ASP A 1 260 ? -22.998 3.909 -21.071 1.00 25.92 260 ASP A O 1
ATOM 2038 N N . ALA A 1 261 ? -21.366 2.547 -20.310 1.00 25.33 261 ALA A N 1
ATOM 2039 C CA . ALA A 1 261 ? -22.134 1.572 -19.519 1.00 25.33 261 ALA A CA 1
ATOM 2040 C C . ALA A 1 261 ? -21.385 0.231 -19.382 1.00 25.33 261 ALA A C 1
ATOM 2042 O O . ALA A 1 261 ? -20.962 -0.381 -20.358 1.00 25.33 261 ALA A O 1
ATOM 2043 N N . SER A 1 262 ? -21.245 -0.198 -18.126 1.00 30.00 262 SER A N 1
ATOM 2044 C CA . SER A 1 262 ? -21.413 -1.569 -17.615 1.00 30.00 262 SER A CA 1
ATOM 2045 C C . SER A 1 262 ? -21.488 -2.752 -18.598 1.00 30.00 262 SER A C 1
ATOM 2047 O O . SER A 1 262 ? -22.389 -2.831 -19.425 1.00 30.00 262 SER A O 1
ATOM 2049 N N . ASN A 1 263 ? -20.650 -3.760 -18.349 1.00 28.70 263 ASN A N 1
ATOM 2050 C CA . ASN A 1 263 ? -21.035 -5.180 -18.301 1.00 28.70 263 ASN A CA 1
ATOM 2051 C C . ASN A 1 263 ? -19.882 -5.919 -17.603 1.00 28.70 263 ASN A C 1
ATOM 2053 O O . ASN A 1 263 ? -18.729 -5.801 -18.006 1.00 28.70 263 ASN A O 1
ATOM 2057 N N . ASP A 1 264 ? -20.044 -6.525 -16.433 1.00 27.83 264 ASP A N 1
ATOM 2058 C CA . ASP A 1 264 ? -21.056 -7.497 -16.009 1.00 27.83 264 ASP A CA 1
ATOM 2059 C C . ASP A 1 264 ? -21.032 -8.764 -16.872 1.00 27.83 264 ASP A C 1
ATOM 2061 O O . ASP A 1 264 ? -21.560 -8.833 -17.979 1.00 27.83 264 ASP A O 1
ATOM 2065 N N . SER A 1 265 ? -20.294 -9.755 -16.371 1.00 28.59 265 SER A N 1
ATOM 2066 C CA . SER A 1 265 ? -20.297 -11.148 -16.828 1.00 28.59 265 SER A CA 1
ATOM 2067 C C . SER A 1 265 ? -19.654 -12.035 -15.763 1.00 28.59 265 SER A C 1
ATOM 2069 O O . SER A 1 265 ? -18.673 -12.719 -16.026 1.00 28.59 265 SER A O 1
ATOM 2071 N N . ILE A 1 266 ? -20.200 -11.998 -14.542 1.00 33.09 266 ILE A N 1
ATOM 2072 C CA . ILE A 1 266 ? -20.175 -13.124 -13.591 1.00 33.09 266 ILE A CA 1
ATOM 2073 C C . ILE A 1 266 ? -21.511 -13.099 -12.821 1.00 33.09 266 ILE A C 1
ATOM 2075 O O . ILE A 1 266 ? -21.559 -12.859 -11.621 1.00 33.09 266 ILE A O 1
ATOM 2079 N N . THR A 1 267 ? -22.623 -13.299 -13.528 1.00 33.75 267 THR A N 1
ATOM 2080 C CA . THR A 1 267 ? -23.983 -13.347 -12.956 1.00 33.75 267 THR A CA 1
ATOM 2081 C C . THR A 1 267 ? -24.697 -14.634 -13.362 1.00 33.75 267 THR A C 1
ATOM 2083 O O . THR A 1 267 ? -25.786 -14.636 -13.932 1.00 33.75 267 THR A O 1
ATOM 2086 N N . THR A 1 268 ? -24.079 -15.783 -13.077 1.00 31.78 268 THR A N 1
ATOM 2087 C CA . THR A 1 268 ? -24.776 -17.080 -13.215 1.00 31.78 268 THR A CA 1
ATOM 2088 C C . THR A 1 268 ? -24.591 -18.023 -12.021 1.00 31.78 268 THR A C 1
ATOM 2090 O O . THR A 1 268 ? -25.242 -19.054 -11.970 1.00 31.78 268 THR A O 1
ATOM 2093 N N . GLU A 1 269 ? -23.843 -17.629 -10.983 1.00 32.69 269 GLU A N 1
ATOM 2094 C CA . GLU A 1 269 ? -23.775 -18.379 -9.709 1.00 32.69 269 GLU A CA 1
ATOM 2095 C C . GLU A 1 269 ? -24.191 -17.548 -8.474 1.00 32.69 269 GLU A C 1
ATOM 2097 O O . GLU A 1 269 ? -24.020 -17.989 -7.345 1.00 32.69 269 GLU A O 1
ATOM 2102 N N . ILE A 1 270 ? -24.783 -16.358 -8.665 1.00 36.16 270 ILE A N 1
ATOM 2103 C CA . ILE A 1 270 ? -25.223 -15.456 -7.569 1.00 36.16 270 ILE A CA 1
ATOM 2104 C C . ILE A 1 270 ? -26.757 -15.447 -7.381 1.00 36.16 270 ILE A C 1
ATOM 2106 O O . ILE A 1 270 ? -27.283 -14.802 -6.482 1.00 36.16 270 ILE A O 1
ATOM 2110 N N . ARG A 1 271 ? -27.517 -16.239 -8.148 1.00 30.81 271 ARG A N 1
ATOM 2111 C CA . ARG A 1 271 ? -28.995 -16.250 -8.083 1.00 30.81 271 ARG A CA 1
ATOM 2112 C C . ARG A 1 271 ? -29.619 -16.965 -6.872 1.00 30.81 271 ARG A C 1
ATOM 2114 O O . ARG A 1 271 ? -30.800 -17.279 -6.901 1.00 30.81 271 ARG A O 1
ATOM 2121 N N . THR A 1 272 ? -28.869 -17.188 -5.796 1.00 31.30 272 THR A N 1
ATOM 2122 C CA . THR A 1 272 ? -29.419 -17.691 -4.522 1.00 31.30 272 THR A CA 1
ATOM 2123 C C . THR A 1 272 ? -29.040 -16.837 -3.310 1.00 31.30 272 THR A C 1
ATOM 2125 O O . THR A 1 272 ? -29.159 -17.311 -2.188 1.00 31.30 272 THR A O 1
ATOM 2128 N N . LEU A 1 273 ? -28.575 -15.594 -3.500 1.00 36.84 273 LEU A N 1
ATOM 2129 C CA . LEU A 1 273 ? -28.221 -14.693 -2.386 1.00 36.84 273 LEU A CA 1
ATOM 2130 C C . LEU A 1 273 ? -29.047 -13.397 -2.328 1.00 36.84 273 LEU A C 1
ATOM 2132 O O . LEU A 1 273 ? -28.862 -12.610 -1.407 1.00 36.84 273 LEU A O 1
ATOM 2136 N N . GLU A 1 274 ? -29.971 -13.177 -3.266 1.00 35.12 274 GLU A N 1
ATOM 2137 C CA . GLU A 1 274 ? -30.767 -11.938 -3.350 1.00 35.12 274 GLU A CA 1
ATOM 2138 C C . GLU A 1 274 ? -32.049 -11.956 -2.486 1.00 35.12 274 GLU A C 1
ATOM 2140 O O . GLU A 1 274 ? -32.742 -10.948 -2.409 1.00 35.12 274 GLU A O 1
ATOM 2145 N N . GLU A 1 275 ? -32.352 -13.049 -1.771 1.00 33.62 275 GLU A N 1
ATOM 2146 C CA . GLU A 1 275 ? -33.530 -13.133 -0.881 1.00 33.62 275 GLU A CA 1
ATOM 2147 C C . GLU A 1 275 ? -33.219 -12.938 0.621 1.00 33.62 275 GLU A C 1
ATOM 2149 O O . GLU A 1 275 ? -34.141 -12.859 1.432 1.00 33.62 275 GLU A O 1
ATOM 2154 N N . ASP A 1 276 ? -31.950 -12.785 1.023 1.00 34.16 276 ASP A N 1
ATOM 2155 C CA . ASP A 1 276 ? -31.565 -12.632 2.443 1.00 34.16 276 ASP A CA 1
ATOM 2156 C C . ASP A 1 276 ? -31.272 -11.177 2.883 1.00 34.16 276 ASP A C 1
ATOM 2158 O O . ASP A 1 276 ? -30.955 -10.939 4.051 1.00 34.16 276 ASP A O 1
ATOM 2162 N N . GLU A 1 277 ? -31.455 -10.168 2.018 1.00 38.88 277 GLU A N 1
ATOM 2163 C CA . GLU A 1 277 ? -31.259 -8.742 2.373 1.00 38.88 277 GLU A CA 1
ATOM 2164 C C . GLU A 1 277 ? -32.284 -8.190 3.391 1.00 38.88 277 GLU A C 1
ATOM 2166 O O . GLU A 1 277 ? -32.146 -7.065 3.872 1.00 38.88 277 GLU A O 1
ATOM 2171 N N . ALA A 1 278 ? -33.278 -8.987 3.800 1.00 36.25 278 ALA A N 1
ATOM 2172 C CA . ALA A 1 278 ? -34.231 -8.630 4.855 1.00 36.25 278 ALA A CA 1
ATOM 2173 C C . ALA A 1 278 ? -33.737 -8.935 6.288 1.00 36.25 278 ALA A C 1
ATOM 2175 O O . ALA A 1 278 ? -34.422 -8.598 7.256 1.00 36.25 278 ALA A O 1
ATOM 2176 N N . LYS A 1 279 ? -32.560 -9.552 6.461 1.00 43.19 279 LYS A N 1
ATOM 2177 C CA . LYS A 1 279 ? -31.959 -9.792 7.783 1.00 43.19 279 LYS A CA 1
ATOM 2178 C C . LYS A 1 279 ? -30.763 -8.864 7.951 1.00 43.19 279 LYS A C 1
ATOM 2180 O O . LYS A 1 279 ? -29.719 -9.063 7.335 1.00 43.19 279 LYS A O 1
ATOM 2185 N N . GLY A 1 280 ? -30.921 -7.827 8.774 1.00 50.69 280 GLY A N 1
ATOM 2186 C CA . GLY A 1 280 ? -29.837 -6.903 9.111 1.00 50.69 280 GLY A CA 1
ATOM 2187 C C . GLY A 1 280 ? -28.554 -7.653 9.486 1.00 50.69 280 GLY A C 1
ATOM 2188 O O . GLY A 1 280 ? -28.603 -8.705 10.124 1.00 50.69 280 GLY A O 1
ATOM 2189 N N . SER A 1 281 ? -27.397 -7.133 9.061 1.00 67.12 281 SER A N 1
ATOM 2190 C CA . SER A 1 281 ? -26.095 -7.727 9.388 1.00 67.12 281 SER A CA 1
ATOM 2191 C C . SER A 1 281 ? -26.014 -8.007 10.889 1.00 67.12 281 SER A C 1
ATOM 2193 O O . SER A 1 281 ? -26.199 -7.095 11.694 1.00 67.12 281 SER A O 1
ATOM 2195 N N . PHE A 1 282 ? -25.708 -9.251 11.265 1.00 71.31 282 PHE A N 1
ATOM 2196 C CA . PHE A 1 282 ? -25.547 -9.683 12.660 1.00 71.31 282 PHE A CA 1
ATOM 2197 C C . PHE A 1 282 ? -24.696 -8.702 13.485 1.00 71.31 282 PHE A C 1
ATOM 2199 O O . PHE A 1 282 ? -25.004 -8.410 14.636 1.00 71.31 282 PHE A O 1
ATOM 2206 N N . PHE A 1 283 ? -23.653 -8.135 12.874 1.00 63.12 283 PHE A N 1
ATOM 2207 C CA . PHE A 1 283 ? -22.796 -7.147 13.525 1.00 63.12 283 PHE A CA 1
ATOM 2208 C C . PHE A 1 283 ? -23.475 -5.788 13.720 1.00 63.12 283 PHE A C 1
ATOM 2210 O O . PHE A 1 283 ? -23.251 -5.156 14.746 1.00 63.12 283 PHE A O 1
ATOM 2217 N N . LEU A 1 284 ? -24.303 -5.330 12.774 1.00 64.94 284 LEU A N 1
ATOM 2218 C CA . LEU A 1 284 ? -25.093 -4.104 12.941 1.00 64.94 284 LEU A CA 1
ATOM 2219 C C . LEU A 1 284 ? -26.073 -4.254 14.106 1.00 64.94 284 LEU A C 1
ATOM 2221 O O . LEU A 1 284 ? -26.072 -3.398 14.987 1.00 64.94 284 LEU A O 1
ATOM 2225 N N . GLN A 1 285 ? -26.799 -5.376 14.159 1.00 71.44 285 GLN A N 1
ATOM 2226 C CA . GLN A 1 285 ? -27.710 -5.689 15.262 1.00 71.44 285 GLN A CA 1
ATOM 2227 C C . GLN A 1 285 ? -26.962 -5.725 16.603 1.00 71.44 285 GLN A C 1
ATOM 2229 O O . GLN A 1 285 ? -27.331 -5.023 17.539 1.00 71.44 285 GLN A O 1
ATOM 2234 N N . TYR A 1 286 ? -25.835 -6.441 16.664 1.00 76.12 286 TYR A N 1
ATOM 2235 C CA . TYR A 1 286 ? -24.985 -6.507 17.855 1.00 76.12 286 TYR A CA 1
ATOM 2236 C C . TYR A 1 286 ? -24.533 -5.117 18.346 1.00 76.12 286 TYR A C 1
ATOM 2238 O O . TYR A 1 286 ? -24.589 -4.817 19.540 1.00 76.12 286 TYR A O 1
ATOM 2246 N N . PHE A 1 287 ? -24.103 -4.234 17.436 1.00 76.81 287 PHE A N 1
ATOM 2247 C CA . PHE A 1 287 ? -23.674 -2.883 17.808 1.00 76.81 287 PHE A CA 1
ATOM 2248 C C . PHE A 1 287 ? -24.839 -1.964 18.200 1.00 76.81 287 PHE A C 1
ATOM 2250 O O . PHE A 1 287 ? -24.654 -1.082 19.044 1.00 76.81 287 PHE A O 1
ATOM 2257 N N . GLU A 1 288 ? -26.018 -2.131 17.604 1.00 74.44 288 GLU A N 1
ATOM 2258 C CA . GLU A 1 288 ? -27.230 -1.408 17.999 1.00 74.44 288 GLU A CA 1
ATOM 2259 C C . GLU A 1 288 ? -27.705 -1.828 19.394 1.00 74.44 288 GLU A C 1
ATOM 2261 O O . GLU A 1 288 ? -27.968 -0.962 20.234 1.00 74.44 288 GLU A O 1
ATOM 2266 N N . ASP A 1 289 ? -27.691 -3.126 19.691 1.00 73.19 289 ASP A N 1
ATOM 2267 C CA . ASP A 1 289 ? -28.059 -3.670 20.999 1.00 73.19 289 ASP A CA 1
ATOM 2268 C C . ASP A 1 289 ? -27.108 -3.177 22.103 1.00 73.19 289 ASP A C 1
ATOM 2270 O O . ASP A 1 289 ? -27.559 -2.716 23.157 1.00 73.19 289 ASP A O 1
ATOM 2274 N N . MET A 1 290 ? -25.794 -3.125 21.840 1.00 67.69 290 MET A N 1
ATOM 2275 C CA . MET A 1 290 ? -24.822 -2.533 22.773 1.00 67.69 290 MET A CA 1
ATOM 2276 C C . MET A 1 290 ? -25.055 -1.031 23.020 1.00 67.69 290 MET A C 1
ATOM 2278 O O . MET A 1 290 ? -24.932 -0.561 24.156 1.00 67.69 290 MET A O 1
ATOM 2282 N N . LYS A 1 291 ? -25.396 -0.250 21.982 1.00 64.94 291 LYS A N 1
ATOM 2283 C CA . LYS A 1 291 ? -25.719 1.184 22.136 1.00 64.94 291 LYS A CA 1
ATOM 2284 C C . LYS A 1 291 ? -26.975 1.390 22.981 1.00 64.94 291 LYS A C 1
ATOM 2286 O O . LYS A 1 291 ? -27.034 2.338 23.765 1.00 64.94 291 LYS A O 1
ATOM 2291 N N . ASN A 1 292 ? -27.958 0.508 22.830 1.00 60.03 292 ASN A N 1
ATOM 2292 C CA . ASN A 1 292 ? -29.195 0.545 23.598 1.00 60.03 292 ASN A CA 1
ATOM 2293 C C . ASN A 1 292 ? -28.974 0.112 25.057 1.00 60.03 292 ASN A C 1
ATOM 2295 O O . ASN A 1 292 ? -29.570 0.708 25.955 1.00 60.03 292 ASN A O 1
ATOM 2299 N N . SER A 1 293 ? -28.048 -0.819 25.313 1.00 56.78 293 SER A N 1
ATOM 2300 C CA . SER A 1 293 ? -27.646 -1.214 26.670 1.00 56.78 293 SER A CA 1
ATOM 2301 C C . SER A 1 293 ? -26.955 -0.077 27.434 1.00 56.78 293 SER A C 1
ATOM 2303 O O . SER A 1 293 ? -27.285 0.159 28.590 1.00 56.78 293 SER A O 1
ATOM 2305 N N . LYS A 1 294 ? -26.069 0.706 26.793 1.00 50.09 294 LYS A N 1
ATOM 2306 C CA . LYS A 1 294 ? -25.407 1.867 27.435 1.00 50.09 294 LYS A CA 1
ATOM 2307 C C . LYS A 1 294 ? -26.358 3.032 27.772 1.00 50.09 294 LYS A C 1
ATOM 2309 O O . LYS A 1 294 ? -25.978 3.920 28.529 1.00 50.09 294 LYS A O 1
ATOM 2314 N N . LYS A 1 295 ? -27.587 3.057 27.236 1.00 39.88 295 LYS A N 1
ATOM 2315 C CA . LYS A 1 295 ? -28.624 4.049 27.597 1.00 39.88 295 LYS A CA 1
ATOM 2316 C C . LYS A 1 295 ? -29.421 3.676 28.851 1.00 39.88 295 LYS A C 1
ATOM 2318 O O . LYS A 1 295 ? -30.164 4.517 29.353 1.00 39.88 295 LYS A O 1
ATOM 2323 N N . ARG A 1 296 ? -29.279 2.452 29.362 1.00 36.03 296 ARG A N 1
ATOM 2324 C CA . ARG A 1 296 ? -29.903 1.994 30.605 1.00 36.03 296 ARG A CA 1
ATOM 2325 C C . ARG A 1 296 ? -28.826 1.826 31.674 1.00 36.03 296 ARG A C 1
ATOM 2327 O O . ARG A 1 296 ? -28.407 0.709 31.908 1.00 36.03 296 ARG A O 1
ATOM 2334 N N . GLU A 1 297 ? -28.362 2.932 32.261 1.00 30.09 297 GLU A N 1
ATOM 2335 C CA . GLU A 1 297 ? -27.987 3.030 33.686 1.00 30.09 297 GLU A CA 1
ATOM 2336 C C . GLU A 1 297 ? -27.328 4.375 34.028 1.00 30.09 297 GLU A C 1
ATOM 2338 O O . GLU A 1 297 ? -26.271 4.748 33.521 1.00 30.09 297 GLU A O 1
ATOM 2343 N N . SER A 1 298 ? -27.957 5.100 34.951 1.00 24.48 298 SER A N 1
ATOM 2344 C CA . SER A 1 298 ? -27.294 5.645 36.144 1.00 24.48 298 SER A CA 1
ATOM 2345 C C . SER A 1 298 ? -28.372 6.064 37.151 1.00 24.48 298 SER A C 1
ATOM 2347 O O . SER A 1 298 ? -29.048 7.068 36.927 1.00 24.48 298 SER A O 1
ATOM 2349 N N . PRO A 1 299 ? -28.543 5.362 38.284 1.00 32.41 299 PRO A N 1
ATOM 2350 C CA . PRO A 1 299 ? -29.074 5.978 39.483 1.00 32.41 299 PRO A CA 1
ATOM 2351 C C . PRO A 1 299 ? -27.910 6.533 40.303 1.00 32.41 299 PRO A C 1
ATOM 2353 O O . PRO A 1 299 ? -26.938 5.852 40.625 1.00 32.41 299 PRO A O 1
ATOM 2356 N N . VAL A 1 300 ? -28.035 7.816 40.607 1.00 30.09 300 VAL A N 1
ATOM 2357 C CA . VAL A 1 300 ? -27.192 8.596 41.506 1.00 30.09 300 VAL A CA 1
ATOM 2358 C C . VAL A 1 300 ? -27.198 7.965 42.903 1.00 30.09 300 VAL A C 1
ATOM 2360 O O . VAL A 1 300 ? -28.262 7.733 43.472 1.00 30.09 300 VAL A O 1
ATOM 2363 N N . LEU A 1 301 ? -26.011 7.740 43.472 1.00 29.73 301 LEU A N 1
ATOM 2364 C CA . LEU A 1 301 ? -25.839 7.429 44.891 1.00 29.73 301 LEU A CA 1
ATOM 2365 C C . LEU A 1 301 ? -26.320 8.615 45.741 1.00 29.73 301 LEU A C 1
ATOM 2367 O O . LEU A 1 301 ? -25.743 9.703 45.684 1.00 29.73 301 LEU A O 1
ATOM 2371 N N . ARG A 1 302 ? -27.353 8.394 46.555 1.00 27.20 302 ARG A N 1
ATOM 2372 C CA . ARG A 1 302 ? -27.629 9.187 47.755 1.00 27.20 302 ARG A CA 1
ATOM 2373 C C . ARG A 1 302 ? -27.945 8.242 48.905 1.00 27.20 302 ARG A C 1
ATOM 2375 O O . ARG A 1 302 ? -28.934 7.519 48.859 1.00 27.20 302 ARG A O 1
ATOM 2382 N N . ASP A 1 303 ? -27.094 8.299 49.920 1.00 29.42 303 ASP A N 1
ATOM 2383 C CA . ASP A 1 303 ? -27.367 7.794 51.258 1.00 29.42 303 ASP A CA 1
ATOM 2384 C C . ASP A 1 303 ? -28.582 8.521 51.850 1.00 29.42 303 ASP A C 1
ATOM 2386 O O . ASP A 1 303 ? -28.615 9.753 51.839 1.00 29.42 303 ASP A O 1
ATOM 2390 N N . PHE A 1 304 ? -29.547 7.776 52.396 1.00 27.73 304 PHE A N 1
ATOM 2391 C CA . PHE A 1 304 ? -30.115 8.055 53.718 1.00 27.73 304 PHE A CA 1
ATOM 2392 C C . PHE A 1 304 ? -30.930 6.863 54.237 1.00 27.73 304 PHE A C 1
ATOM 2394 O O . PHE A 1 304 ? -31.726 6.254 53.527 1.00 27.73 304 PHE A O 1
ATOM 2401 N N . ASP A 1 305 ? -30.684 6.572 55.505 1.00 27.44 305 ASP A N 1
ATOM 2402 C CA . ASP A 1 305 ? -31.278 5.558 56.366 1.00 27.44 305 ASP A CA 1
ATOM 2403 C C . ASP A 1 305 ? -32.725 5.931 56.752 1.00 27.44 305 ASP A C 1
ATOM 2405 O O . ASP A 1 305 ? -32.975 7.098 57.060 1.00 27.44 305 ASP A O 1
ATOM 2409 N N . THR A 1 306 ? -33.671 4.981 56.730 1.00 28.61 306 THR A N 1
ATOM 2410 C CA . THR A 1 306 ? -34.719 4.756 57.760 1.00 28.61 306 THR A CA 1
ATOM 2411 C C . THR A 1 306 ? -35.814 3.782 57.305 1.00 28.61 306 THR A C 1
ATOM 2413 O O . THR A 1 306 ? -36.385 3.868 56.221 1.00 28.61 306 THR A O 1
ATOM 2416 N N . SER A 1 307 ? -36.140 2.879 58.225 1.00 30.33 307 SER A N 1
ATOM 2417 C CA . SER A 1 307 ? -37.231 1.909 58.234 1.00 30.33 307 SER A CA 1
ATOM 2418 C C . SER A 1 307 ? -38.623 2.498 57.960 1.00 30.33 307 SER A C 1
ATOM 2420 O O . SER A 1 307 ? -38.982 3.503 58.573 1.00 30.33 307 SER A O 1
ATOM 2422 N N . ARG A 1 308 ? -39.458 1.778 57.190 1.00 28.50 308 ARG A N 1
ATOM 2423 C CA . ARG A 1 308 ? -40.910 1.584 57.427 1.00 28.50 308 ARG A CA 1
ATOM 2424 C C . ARG A 1 308 ? -41.517 0.553 56.460 1.00 28.50 308 ARG A C 1
ATOM 2426 O O . ARG A 1 308 ? -41.160 0.509 55.292 1.00 28.50 308 ARG A O 1
ATOM 2433 N N . ASN A 1 309 ? -42.406 -0.268 57.019 1.00 28.05 309 ASN A N 1
ATOM 2434 C CA . ASN A 1 309 ? -43.236 -1.294 56.377 1.00 28.05 309 ASN A CA 1
ATOM 2435 C C . ASN A 1 309 ? -44.470 -0.701 55.661 1.00 28.05 309 ASN A C 1
ATOM 2437 O O . ASN A 1 309 ? -44.851 0.426 55.986 1.00 28.05 309 ASN A O 1
ATOM 2441 N N . LEU A 1 310 ? -45.143 -1.581 54.888 1.00 31.38 310 LEU A N 1
ATOM 2442 C CA . LEU A 1 310 ? -46.491 -1.506 54.270 1.00 31.38 310 LEU A CA 1
ATOM 2443 C C . LEU A 1 310 ? -46.494 -0.775 52.909 1.00 31.38 310 LEU A C 1
ATOM 2445 O O . LEU A 1 310 ? -45.868 0.270 52.797 1.00 31.38 310 LEU A O 1
ATOM 2449 N N . GLU A 1 311 ? -47.116 -1.233 51.819 1.00 29.73 311 GLU A N 1
ATOM 2450 C CA . GLU A 1 311 ? -48.146 -2.254 51.556 1.00 29.73 311 GLU A CA 1
ATOM 2451 C C . GLU A 1 311 ? -48.129 -2.620 50.046 1.00 29.73 311 GLU A C 1
ATOM 2453 O O . GLU A 1 311 ? -47.406 -2.002 49.263 1.00 29.73 311 GLU A O 1
ATOM 2458 N N . ASP A 1 312 ? -48.895 -3.653 49.696 1.00 29.20 312 ASP A N 1
ATOM 2459 C CA . ASP A 1 312 ? -48.997 -4.379 48.423 1.00 29.20 312 ASP A CA 1
ATOM 2460 C C . ASP A 1 312 ? -49.424 -3.558 47.187 1.00 29.20 312 ASP A C 1
ATOM 2462 O O . ASP A 1 312 ? -50.258 -2.665 47.291 1.00 29.20 312 ASP A O 1
ATOM 2466 N N . ASP A 1 313 ? -48.934 -3.951 46.000 1.00 29.89 313 ASP A N 1
ATOM 2467 C CA . ASP A 1 313 ? -49.650 -3.789 44.724 1.00 29.89 313 ASP A CA 1
ATOM 2468 C C . ASP A 1 313 ? -49.210 -4.863 43.701 1.00 29.89 313 ASP A C 1
ATOM 2470 O O . ASP A 1 313 ? -48.026 -5.035 43.391 1.00 29.89 313 ASP A O 1
ATOM 2474 N N . ASP A 1 314 ? -50.205 -5.598 43.199 1.00 29.94 314 ASP A N 1
ATOM 2475 C CA . ASP A 1 314 ? -50.138 -6.734 42.275 1.00 29.94 314 ASP A CA 1
ATOM 2476 C C . ASP A 1 314 ? -49.698 -6.352 40.843 1.00 29.94 314 ASP A C 1
ATOM 2478 O O . ASP A 1 314 ? -50.316 -5.515 40.183 1.00 29.94 314 ASP A O 1
ATOM 2482 N N . ALA A 1 315 ? -48.699 -7.061 40.296 1.00 30.59 315 ALA A N 1
ATOM 2483 C CA . ALA A 1 315 ? -48.417 -7.133 38.855 1.00 30.59 315 ALA A CA 1
ATOM 2484 C C . ALA A 1 315 ? -47.683 -8.450 38.492 1.00 30.59 315 ALA A C 1
ATOM 2486 O O . ALA A 1 315 ? -46.904 -8.966 39.295 1.00 30.59 315 ALA A O 1
ATOM 2487 N N . PRO A 1 316 ? -47.919 -9.030 37.297 1.00 35.38 316 PRO A N 1
ATOM 2488 C CA . PRO A 1 316 ? -47.665 -10.443 37.024 1.00 35.38 316 PRO A CA 1
ATOM 2489 C C . PRO A 1 316 ? -46.174 -10.766 36.868 1.00 35.38 316 PRO A C 1
ATOM 2491 O O . PRO A 1 316 ? -45.436 -10.137 36.110 1.00 35.38 316 PRO A O 1
ATOM 2494 N N . SER A 1 317 ? -45.750 -11.810 37.573 1.00 31.52 317 SER A N 1
ATOM 2495 C CA . SER A 1 317 ? -44.397 -12.347 37.614 1.00 31.52 317 SER A CA 1
ATOM 2496 C C . SER A 1 317 ? -44.045 -13.139 36.348 1.00 31.52 317 SER A C 1
ATOM 2498 O O . SER A 1 317 ? -44.373 -14.314 36.205 1.00 31.52 317 SER A O 1
ATOM 2500 N N . THR A 1 318 ? -43.271 -12.539 35.443 1.00 35.69 318 THR A N 1
ATOM 2501 C CA . THR A 1 318 ? -42.367 -13.314 34.579 1.00 35.69 318 THR A CA 1
ATOM 2502 C C . THR A 1 318 ? -41.125 -13.655 35.395 1.00 35.69 318 THR A C 1
ATOM 2504 O O . THR A 1 318 ? -40.261 -12.806 35.620 1.00 35.69 318 THR A O 1
ATOM 2507 N N . SER A 1 319 ? -41.053 -14.887 35.893 1.00 42.06 319 SER A N 1
ATOM 2508 C CA . SER A 1 319 ? -39.908 -15.401 36.640 1.00 42.06 319 SER A CA 1
ATOM 2509 C C . SER A 1 319 ? -38.675 -15.514 35.735 1.00 42.06 319 SER A C 1
ATOM 2511 O O . SER A 1 319 ? -38.438 -16.554 35.122 1.00 42.06 319 SER A O 1
ATOM 2513 N N . ASN A 1 320 ? -37.847 -14.471 35.681 1.00 53.94 320 ASN A N 1
ATOM 2514 C CA . ASN A 1 320 ? -36.447 -14.626 35.287 1.00 53.94 320 ASN A CA 1
ATOM 2515 C C . ASN A 1 320 ? -35.715 -15.323 36.441 1.00 53.94 320 ASN A C 1
ATOM 2517 O O . ASN A 1 320 ? -35.082 -14.684 37.281 1.00 53.94 320 ASN A O 1
ATOM 2521 N N . GLY A 1 321 ? -35.886 -16.644 36.532 1.00 64.12 321 GLY A N 1
ATOM 2522 C CA . GLY A 1 321 ? -35.213 -17.461 37.531 1.00 64.12 321 GLY A CA 1
ATOM 2523 C C . GLY A 1 321 ? -33.696 -17.374 37.356 1.00 64.12 321 GLY A C 1
ATOM 2524 O O . GLY A 1 321 ? -33.175 -17.360 36.238 1.00 64.12 321 GLY A O 1
ATOM 2525 N N . THR A 1 322 ? -32.988 -17.281 38.477 1.00 75.94 322 THR A N 1
ATOM 2526 C CA . THR A 1 322 ? -31.534 -17.445 38.533 1.00 75.94 322 THR A CA 1
ATOM 2527 C C . THR A 1 322 ? -31.247 -18.760 39.242 1.00 75.94 322 THR A C 1
ATOM 2529 O O . THR A 1 322 ? -31.843 -19.048 40.278 1.00 75.94 322 THR A O 1
ATOM 2532 N N . GLU A 1 323 ? -30.358 -19.564 38.676 1.00 84.31 323 GLU A N 1
ATOM 2533 C CA . GLU A 1 323 ? -29.925 -20.853 39.212 1.00 84.31 323 GLU A CA 1
ATOM 2534 C C . GLU A 1 323 ? -28.440 -20.787 39.588 1.00 84.31 323 GLU A C 1
ATOM 2536 O O . GLU A 1 323 ? -27.680 -19.960 39.077 1.00 84.31 323 GLU A O 1
ATOM 2541 N N . ILE A 1 324 ? -28.013 -21.629 40.528 1.00 85.00 324 ILE A N 1
ATOM 2542 C CA . ILE A 1 324 ? -26.617 -21.696 40.968 1.00 85.00 324 ILE A CA 1
ATOM 2543 C C . ILE A 1 324 ? -25.908 -22.755 40.124 1.00 85.00 324 ILE A C 1
ATOM 2545 O O . ILE A 1 324 ? -26.374 -23.882 40.027 1.00 85.00 324 ILE A O 1
ATOM 2549 N N . CYS A 1 325 ? -24.789 -22.395 39.499 1.00 83.62 325 CYS A N 1
ATOM 2550 C CA . CYS A 1 325 ? -23.979 -23.341 38.736 1.00 83.62 325 CYS A CA 1
ATOM 2551 C C . CYS A 1 325 ? -23.223 -24.297 39.670 1.00 83.62 325 CYS A C 1
ATOM 2553 O O . CYS A 1 325 ? -22.434 -23.837 40.492 1.00 83.62 325 CYS A O 1
ATOM 2555 N N . ASP A 1 326 ? -23.367 -25.607 39.477 1.00 83.44 326 ASP A N 1
ATOM 2556 C CA . ASP A 1 326 ? -22.719 -26.631 40.313 1.00 83.44 326 ASP A CA 1
ATOM 2557 C C . ASP A 1 326 ? -21.180 -26.636 40.221 1.00 83.44 326 ASP A C 1
ATOM 2559 O O . ASP A 1 326 ? -20.496 -27.050 41.156 1.00 83.44 326 ASP A O 1
ATOM 2563 N N . GLU A 1 327 ? -20.608 -26.147 39.115 1.00 82.69 327 GLU A N 1
ATOM 2564 C CA . GLU A 1 327 ? -19.156 -26.175 38.885 1.00 82.69 327 GLU A CA 1
ATOM 2565 C C . GLU A 1 327 ? -18.410 -24.984 39.500 1.00 82.69 327 GLU A C 1
ATOM 2567 O O . GLU A 1 327 ? -17.252 -25.111 39.901 1.00 82.69 327 GLU A O 1
ATOM 2572 N N . CYS A 1 328 ? -19.051 -23.814 39.588 1.00 87.44 328 CYS A N 1
ATOM 2573 C CA . CYS A 1 328 ? -18.408 -22.598 40.107 1.00 87.44 328 CYS A CA 1
ATOM 2574 C C . CYS A 1 328 ? -19.204 -21.855 41.187 1.00 87.44 328 CYS A C 1
ATOM 2576 O O . CYS A 1 328 ? -18.767 -20.805 41.661 1.00 87.44 328 CYS A O 1
ATOM 2578 N N . ASN A 1 329 ? -20.358 -22.396 41.578 1.00 83.81 329 ASN A N 1
ATOM 2579 C CA . ASN A 1 329 ? -21.256 -21.900 42.619 1.00 83.81 329 ASN A CA 1
ATOM 2580 C C . ASN A 1 329 ? -21.736 -20.448 42.420 1.00 83.81 329 ASN A C 1
ATOM 2582 O O . ASN A 1 329 ? -22.095 -19.752 43.373 1.00 83.81 329 ASN A O 1
ATOM 2586 N N . ARG A 1 330 ? -21.729 -19.964 41.171 1.00 83.88 330 ARG A N 1
ATOM 2587 C CA . ARG A 1 330 ? -22.183 -18.619 40.800 1.00 83.88 330 ARG A CA 1
ATOM 2588 C C . ARG A 1 330 ? -23.671 -18.641 40.457 1.00 83.88 330 ARG A C 1
ATOM 2590 O O . ARG A 1 330 ? -24.128 -19.561 39.786 1.00 83.88 330 ARG A O 1
ATOM 2597 N N . LYS A 1 331 ? -24.409 -17.610 40.881 1.00 87.00 331 LYS A N 1
ATOM 2598 C CA . LYS A 1 331 ? -25.791 -17.368 40.439 1.00 87.00 331 LYS A CA 1
ATOM 2599 C C . LYS A 1 331 ? -25.779 -16.878 38.991 1.00 87.00 331 LYS A C 1
ATOM 2601 O O . LYS A 1 331 ? -25.153 -15.858 38.705 1.00 87.00 331 LYS A O 1
ATOM 2606 N N . VAL A 1 332 ? -26.446 -17.606 38.107 1.00 85.25 332 VAL A N 1
ATOM 2607 C CA . VAL A 1 332 ? -26.535 -17.343 36.666 1.00 85.25 332 VAL A CA 1
ATOM 2608 C C . VAL A 1 332 ? -28.008 -17.356 36.274 1.00 85.25 332 VAL A C 1
ATOM 2610 O O . VAL A 1 332 ? -28.795 -18.110 36.844 1.00 85.25 332 VAL A O 1
ATOM 2613 N N . SER A 1 333 ? -28.417 -16.499 35.342 1.00 89.38 333 SER A N 1
ATOM 2614 C CA . SER A 1 333 ? -29.791 -16.533 34.836 1.00 89.38 333 SER A CA 1
ATOM 2615 C C . SER A 1 333 ? -30.062 -17.861 34.118 1.00 89.38 333 SER A C 1
ATOM 2617 O O . SER A 1 333 ? -29.171 -18.410 33.471 1.00 89.38 333 SER A O 1
ATOM 2619 N N . ILE A 1 334 ? -31.285 -18.392 34.207 1.00 77.88 334 ILE A N 1
ATOM 2620 C CA . ILE A 1 334 ? -31.644 -19.648 33.520 1.00 77.88 334 ILE A CA 1
ATOM 2621 C C . ILE A 1 334 ? -31.381 -19.540 32.007 1.00 77.88 334 ILE A C 1
ATOM 2623 O O . ILE A 1 334 ? -30.887 -20.486 31.398 1.00 77.88 334 ILE A O 1
ATOM 2627 N N . ALA A 1 335 ? -31.627 -18.365 31.414 1.00 78.62 335 ALA A N 1
ATOM 2628 C CA . ALA A 1 335 ? -31.381 -18.104 29.995 1.00 78.62 335 ALA A CA 1
ATOM 2629 C C . ALA A 1 335 ? -29.891 -18.188 29.603 1.00 78.62 335 ALA A C 1
ATOM 2631 O O . ALA A 1 335 ? -29.574 -18.555 28.476 1.00 78.62 335 ALA A O 1
ATOM 2632 N N . GLU A 1 336 ? -28.975 -17.882 30.525 1.00 83.56 336 GLU A N 1
ATOM 2633 C CA . GLU A 1 336 ? -27.527 -17.901 30.281 1.00 83.56 336 GLU A CA 1
ATOM 2634 C C . GLU A 1 336 ? -26.847 -19.174 30.808 1.00 83.56 336 GLU A C 1
ATOM 2636 O O . GLU A 1 336 ? -25.663 -19.387 30.537 1.00 83.56 336 GLU A O 1
ATOM 2641 N N . MET A 1 337 ? -27.568 -20.041 31.531 1.00 84.88 337 MET A N 1
ATOM 2642 C CA . MET A 1 337 ? -27.007 -21.233 32.179 1.00 84.88 337 MET A CA 1
ATOM 2643 C C . MET A 1 337 ? -26.360 -22.200 31.179 1.00 84.88 337 MET A C 1
ATOM 2645 O O . MET A 1 337 ? -25.331 -22.803 31.481 1.00 84.88 337 MET A O 1
ATOM 2649 N N . THR A 1 338 ? -26.909 -22.310 29.969 1.00 77.06 338 THR A N 1
ATOM 2650 C CA . THR A 1 338 ? -26.325 -23.098 28.870 1.00 77.06 338 THR A CA 1
ATOM 2651 C C . THR A 1 338 ? -24.969 -22.537 28.447 1.00 77.06 338 THR A C 1
ATOM 2653 O O . THR A 1 338 ? -23.962 -23.234 28.539 1.00 77.06 338 THR A O 1
ATOM 2656 N N . SER A 1 339 ? -24.905 -21.244 28.117 1.00 81.50 339 SER A N 1
ATOM 2657 C CA . SER A 1 339 ? -23.651 -20.570 27.744 1.00 81.50 339 SER A CA 1
ATOM 2658 C C . SER A 1 339 ? -22.602 -20.591 28.866 1.00 81.50 339 SER A C 1
ATOM 2660 O O . SER A 1 339 ? -21.397 -20.680 28.619 1.00 81.50 339 SER A O 1
ATOM 2662 N N . HIS A 1 340 ? -23.057 -20.552 30.120 1.00 86.44 340 HIS A N 1
ATOM 2663 C CA . HIS A 1 340 ? -22.201 -20.635 31.291 1.00 86.44 340 HIS A CA 1
ATOM 2664 C C . HIS A 1 340 ? -21.602 -22.038 31.475 1.00 86.44 340 HIS A C 1
ATOM 2666 O O . HIS A 1 340 ? -20.422 -22.150 31.813 1.00 86.44 340 HIS A O 1
ATOM 2672 N N . LYS A 1 341 ? -22.375 -23.102 31.218 1.00 83.94 341 LYS A N 1
ATOM 2673 C CA . LYS A 1 341 ? -21.881 -24.491 31.216 1.00 83.94 341 LYS A CA 1
ATOM 2674 C C . LYS A 1 341 ? -20.910 -24.740 30.056 1.00 83.94 341 LYS A C 1
ATOM 2676 O O . LYS A 1 341 ? -19.844 -25.315 30.274 1.00 83.94 341 LYS A O 1
ATOM 2681 N N . ASP A 1 342 ? -21.195 -24.202 28.871 1.00 83.94 342 ASP A N 1
ATOM 2682 C CA . ASP A 1 342 ? -20.300 -24.288 27.707 1.00 83.94 342 ASP A CA 1
ATOM 2683 C C . ASP A 1 342 ? -18.932 -23.639 27.975 1.00 83.94 342 ASP A C 1
ATOM 2685 O O . ASP A 1 342 ? -17.893 -24.141 27.539 1.00 83.94 342 ASP A O 1
ATOM 2689 N N . HIS A 1 343 ? -18.902 -22.548 28.747 1.00 83.19 343 HIS A N 1
ATOM 2690 C CA . HIS A 1 343 ? -17.656 -21.911 29.168 1.00 83.19 343 HIS A CA 1
ATOM 2691 C C . HIS A 1 343 ? -16.791 -22.833 30.049 1.00 83.19 343 HIS A C 1
ATOM 2693 O O . HIS A 1 343 ? -15.571 -22.883 29.863 1.00 83.19 343 HIS A O 1
ATOM 2699 N N . HIS A 1 344 ? -17.381 -23.588 30.983 1.00 88.38 344 HIS A N 1
ATOM 2700 C CA . HIS A 1 344 ? -16.611 -24.546 31.789 1.00 88.38 344 HIS A CA 1
ATOM 2701 C C . HIS A 1 344 ? -16.104 -25.725 30.960 1.00 88.38 344 HIS A C 1
ATOM 2703 O O . HIS A 1 344 ? -14.934 -26.099 31.086 1.00 88.38 344 HIS A O 1
ATOM 2709 N N . LEU A 1 345 ? -16.923 -26.229 30.035 1.00 82.06 345 LEU A N 1
ATOM 2710 C CA . LEU A 1 345 ? -16.516 -27.268 29.090 1.00 82.06 345 LEU A CA 1
ATOM 2711 C C . LEU A 1 345 ? -15.333 -26.808 28.222 1.00 82.06 345 LEU A C 1
ATOM 2713 O O . LEU A 1 345 ? -14.343 -27.528 28.076 1.00 82.06 345 LEU A O 1
ATOM 2717 N N . ALA A 1 346 ? -15.374 -25.576 27.710 1.00 78.94 346 ALA A N 1
ATOM 2718 C CA . ALA A 1 346 ? -14.275 -24.995 26.943 1.00 78.94 346 ALA A CA 1
ATOM 2719 C C . ALA A 1 346 ? -12.984 -24.872 27.777 1.00 78.94 346 ALA A C 1
ATOM 2721 O O . ALA A 1 346 ? -11.887 -25.156 27.283 1.00 78.94 346 ALA A O 1
ATOM 2722 N N . LEU A 1 347 ? -13.096 -24.501 29.058 1.00 80.38 347 LEU A N 1
ATOM 2723 C CA . LEU A 1 347 ? -11.959 -24.474 29.982 1.00 80.38 347 LEU A CA 1
ATOM 2724 C C . LEU A 1 347 ? -11.396 -25.873 30.260 1.00 80.38 347 LEU A C 1
ATOM 2726 O O . LEU A 1 347 ? -10.177 -26.018 30.405 1.00 80.38 347 LEU A O 1
ATOM 2730 N N . GLN A 1 348 ? -12.248 -26.894 30.338 1.00 82.94 348 GLN A N 1
ATOM 2731 C CA . GLN A 1 348 ? -11.825 -28.278 30.524 1.00 82.94 348 GLN A CA 1
ATOM 2732 C C . GLN A 1 348 ? -11.079 -28.800 29.291 1.00 82.94 348 GLN A C 1
ATOM 2734 O O . GLN A 1 348 ? -9.955 -29.286 29.429 1.00 82.94 348 GLN A O 1
ATOM 2739 N N . ILE A 1 349 ? -11.623 -28.589 28.090 1.00 77.44 349 ILE A N 1
ATOM 2740 C CA . ILE A 1 349 ? -10.975 -28.953 26.820 1.00 77.44 349 ILE A CA 1
ATOM 2741 C C . ILE A 1 349 ? -9.605 -28.270 26.700 1.00 77.44 349 ILE A C 1
ATOM 2743 O O . ILE A 1 349 ? -8.603 -28.919 26.400 1.00 77.44 349 ILE A O 1
ATOM 2747 N N . ALA A 1 350 ? -9.513 -26.978 27.029 1.00 75.81 350 ALA A N 1
ATOM 2748 C CA . ALA A 1 350 ? -8.246 -26.247 26.992 1.00 75.81 350 ALA A CA 1
ATOM 2749 C C . ALA A 1 350 ? -7.195 -26.806 27.976 1.00 75.81 350 ALA A C 1
ATOM 2751 O O . ALA A 1 350 ? -5.993 -26.798 27.685 1.00 75.81 350 ALA A O 1
ATOM 2752 N N . LYS A 1 351 ? -7.620 -27.302 29.148 1.00 75.44 351 LYS A N 1
ATOM 2753 C CA . LYS A 1 351 ? -6.732 -27.971 30.115 1.00 75.44 351 LYS A CA 1
ATOM 2754 C C . LYS A 1 351 ? -6.288 -29.347 29.615 1.00 75.44 351 LYS A C 1
ATOM 2756 O O . LYS A 1 351 ? -5.108 -29.676 29.744 1.00 75.44 351 LYS A O 1
ATOM 2761 N N . GLU A 1 352 ? -7.195 -30.119 29.023 1.00 74.62 352 GLU A N 1
ATOM 2762 C CA . GLU A 1 352 ? -6.915 -31.451 28.478 1.00 74.62 352 GLU A CA 1
ATOM 2763 C C . GLU A 1 352 ? -5.964 -31.390 27.274 1.00 74.62 352 GLU A C 1
ATOM 2765 O O . GLU A 1 352 ? -4.976 -32.126 27.235 1.00 74.62 352 GLU A O 1
ATOM 2770 N N . GLU A 1 353 ? -6.153 -30.439 26.354 1.00 72.31 353 GLU A N 1
ATOM 2771 C CA . GLU A 1 353 ? -5.218 -30.201 25.245 1.00 72.31 353 GLU A CA 1
ATOM 2772 C C . GLU A 1 353 ? -3.813 -29.827 25.733 1.00 72.31 353 GLU A C 1
ATOM 2774 O O . GLU A 1 353 ? -2.805 -30.220 25.137 1.00 72.31 353 GLU A O 1
ATOM 2779 N N . LYS A 1 354 ? -3.721 -29.074 26.835 1.00 69.56 354 LYS A N 1
ATOM 2780 C CA . LYS A 1 354 ? -2.438 -28.696 27.437 1.00 69.56 354 LYS A CA 1
ATOM 2781 C C . LYS A 1 354 ? -1.720 -29.903 28.046 1.00 69.56 354 LYS A C 1
ATOM 2783 O O . LYS A 1 354 ? -0.494 -29.965 27.958 1.00 69.56 354 LYS A O 1
ATOM 2788 N N . LEU A 1 355 ? -2.456 -30.863 28.614 1.00 64.62 355 LEU A N 1
ATOM 2789 C CA . LEU A 1 355 ? -1.895 -32.132 29.093 1.00 64.62 355 LEU A CA 1
ATOM 2790 C C . LEU A 1 355 ? -1.496 -33.063 27.940 1.00 64.62 355 LEU A C 1
ATOM 2792 O O . LEU A 1 355 ? -0.433 -33.675 28.001 1.00 64.62 355 LEU A O 1
ATOM 2796 N N . ALA A 1 356 ? -2.293 -33.127 26.871 1.00 62.59 356 ALA A N 1
ATOM 2797 C CA . ALA A 1 356 ? -2.019 -33.963 25.699 1.00 62.59 356 ALA A CA 1
ATOM 2798 C C . ALA A 1 356 ? -0.785 -33.510 24.890 1.00 62.59 356 ALA A C 1
ATOM 2800 O O . ALA A 1 356 ? -0.223 -34.290 24.123 1.00 62.59 356 ALA A O 1
ATOM 2801 N N . ARG A 1 357 ? -0.335 -32.260 25.067 1.00 53.09 357 ARG A N 1
ATOM 2802 C CA . ARG A 1 357 ? 0.881 -31.704 24.442 1.00 53.09 357 ARG A CA 1
ATOM 2803 C C . ARG A 1 357 ? 2.166 -31.925 25.251 1.00 53.09 357 ARG A C 1
ATOM 2805 O O . ARG A 1 357 ? 3.229 -31.486 24.809 1.00 53.09 357 ARG A O 1
ATOM 2812 N N . LEU A 1 358 ? 2.109 -32.581 26.413 1.00 39.75 358 LEU A N 1
ATOM 2813 C CA . LEU A 1 358 ? 3.318 -32.964 27.147 1.00 39.75 358 LEU A CA 1
ATOM 2814 C C . LEU A 1 358 ? 3.985 -34.174 26.463 1.00 39.75 358 LEU A C 1
ATOM 2816 O O . LEU A 1 358 ? 3.306 -35.156 26.162 1.00 39.75 358 LEU A O 1
ATOM 2820 N N . PRO A 1 359 ? 5.305 -34.139 26.206 1.00 39.16 359 PRO A N 1
ATOM 2821 C CA . PRO A 1 359 ? 5.989 -35.231 25.526 1.00 39.16 359 PRO A CA 1
ATOM 2822 C C . PRO A 1 359 ? 5.977 -36.503 26.382 1.00 39.16 359 PRO A C 1
ATOM 2824 O O . PRO A 1 359 ? 6.430 -36.509 27.527 1.00 39.16 359 PRO A O 1
ATOM 2827 N N . THR A 1 360 ? 5.493 -37.603 25.805 1.00 35.53 360 THR A N 1
ATOM 2828 C CA . THR A 1 360 ? 5.588 -38.943 26.388 1.00 35.53 360 THR A CA 1
ATOM 2829 C C . THR A 1 360 ? 7.059 -39.354 26.472 1.00 35.53 360 THR A C 1
ATOM 2831 O O . THR A 1 360 ? 7.710 -39.591 25.454 1.00 35.53 360 THR A O 1
ATOM 2834 N N . ILE A 1 361 ? 7.607 -39.448 27.685 1.00 35.97 361 ILE A N 1
ATOM 2835 C CA . ILE A 1 361 ? 8.936 -40.023 27.913 1.00 35.97 361 ILE A CA 1
ATOM 2836 C C . ILE A 1 361 ? 8.822 -41.543 27.749 1.00 35.97 361 ILE A C 1
ATOM 2838 O O . ILE A 1 361 ? 8.461 -42.262 28.676 1.00 35.97 361 ILE A O 1
ATOM 2842 N N . THR A 1 362 ? 9.141 -42.053 26.562 1.00 28.61 362 THR A N 1
ATOM 2843 C CA . THR A 1 362 ? 9.400 -43.483 26.353 1.00 28.61 362 THR A CA 1
ATOM 2844 C C . THR A 1 362 ? 10.792 -43.836 26.869 1.00 28.61 362 THR A C 1
ATOM 2846 O O . THR A 1 362 ? 11.798 -43.568 26.210 1.00 28.61 362 THR A O 1
ATOM 2849 N N . ILE A 1 363 ? 10.856 -44.471 28.040 1.00 32.44 363 ILE A N 1
ATOM 2850 C CA . ILE A 1 363 ? 12.066 -45.138 28.529 1.00 32.44 363 ILE A CA 1
ATOM 2851 C C . ILE A 1 363 ? 12.195 -46.469 27.778 1.00 32.44 363 ILE A C 1
ATOM 2853 O O . ILE A 1 363 ? 11.415 -47.394 27.994 1.00 32.44 363 ILE A O 1
ATOM 2857 N N . LYS A 1 364 ? 13.185 -46.579 26.884 1.00 30.77 364 LYS A N 1
ATOM 2858 C CA . LYS A 1 364 ? 13.608 -47.872 26.330 1.00 30.77 364 LYS A CA 1
ATOM 2859 C C . LYS A 1 364 ? 14.405 -48.621 27.396 1.00 30.77 364 LYS A C 1
ATOM 2861 O O . LYS A 1 364 ? 15.520 -48.221 27.728 1.00 30.77 364 LYS A O 1
ATOM 2866 N N . GLY A 1 365 ? 13.833 -49.707 27.908 1.00 26.66 365 GLY A N 1
ATOM 2867 C CA . GLY A 1 365 ? 14.543 -50.668 28.743 1.00 26.66 365 GLY A CA 1
ATOM 2868 C C . GLY A 1 365 ? 15.693 -51.315 27.970 1.00 26.66 365 GLY A C 1
ATOM 2869 O O . GLY A 1 365 ? 15.499 -51.857 26.884 1.00 26.66 365 GLY A O 1
ATOM 2870 N N . LYS A 1 366 ? 16.898 -51.250 28.539 1.00 29.55 366 LYS A N 1
ATOM 2871 C CA . LYS A 1 366 ? 17.964 -52.217 28.282 1.00 29.55 366 LYS A CA 1
ATOM 2872 C C . LYS A 1 366 ? 18.179 -52.988 29.571 1.00 29.55 366 LYS A C 1
ATOM 2874 O O . LYS A 1 366 ? 18.561 -52.412 30.587 1.00 29.55 366 LYS A O 1
ATOM 2879 N N . GLU A 1 367 ? 17.911 -54.281 29.504 1.00 29.16 367 GLU A N 1
ATOM 2880 C CA . GLU A 1 367 ? 18.325 -55.248 30.506 1.00 29.16 367 GLU A CA 1
ATOM 2881 C C . GLU A 1 367 ? 19.856 -55.256 30.596 1.00 29.16 367 GLU A C 1
ATOM 2883 O O . GLU A 1 367 ? 20.544 -55.361 29.580 1.00 29.16 367 GLU A O 1
ATOM 2888 N N . ASN A 1 368 ? 20.392 -55.120 31.810 1.00 28.44 368 ASN A N 1
ATOM 2889 C CA . ASN A 1 368 ? 21.512 -55.935 32.271 1.00 28.44 368 ASN A CA 1
ATOM 2890 C C . ASN A 1 368 ? 21.712 -55.814 33.787 1.00 28.44 368 ASN A C 1
ATOM 2892 O O . ASN A 1 368 ? 21.611 -54.748 34.389 1.00 28.44 368 ASN A O 1
ATOM 2896 N N . ALA A 1 369 ? 21.981 -56.972 34.380 1.00 30.73 369 ALA A N 1
ATOM 2897 C CA . ALA A 1 369 ? 22.037 -57.264 35.801 1.00 30.73 369 ALA A CA 1
ATOM 2898 C C . ALA A 1 369 ? 23.109 -56.488 36.590 1.00 30.73 369 ALA A C 1
ATOM 2900 O O . ALA A 1 369 ? 24.239 -56.337 36.128 1.00 30.73 369 ALA A O 1
ATOM 2901 N N . LYS A 1 370 ? 22.793 -56.148 37.850 1.00 28.36 370 LYS A N 1
ATOM 2902 C CA . LYS A 1 370 ? 23.543 -56.580 39.050 1.00 28.36 370 LYS A CA 1
ATOM 2903 C C . LYS A 1 370 ? 22.898 -56.056 40.338 1.00 28.36 370 LYS A C 1
ATOM 2905 O O . LYS A 1 370 ? 22.610 -54.877 40.499 1.00 28.36 370 LYS A O 1
ATOM 2910 N N . SER A 1 371 ? 22.717 -56.986 41.263 1.00 29.05 371 SER A N 1
ATOM 2911 C CA . SER A 1 371 ? 22.186 -56.845 42.614 1.00 29.05 371 SER A CA 1
ATOM 2912 C C . SER A 1 371 ? 22.968 -55.856 43.489 1.00 29.05 371 SER A C 1
ATOM 2914 O O . SER A 1 371 ? 24.197 -55.909 43.512 1.00 29.05 371 SER A O 1
ATOM 2916 N N . LYS A 1 372 ? 22.263 -55.074 44.324 1.00 29.44 372 LYS A N 1
ATOM 2917 C CA . LYS A 1 372 ? 22.670 -54.759 45.712 1.00 29.44 372 LYS A CA 1
ATOM 2918 C C . LYS A 1 372 ? 21.519 -54.128 46.516 1.00 29.44 372 LYS A C 1
ATOM 2920 O O . LYS A 1 372 ? 21.021 -53.060 46.191 1.00 29.44 372 LYS A O 1
ATOM 2925 N N . LYS A 1 373 ? 21.133 -54.821 47.593 1.00 27.89 373 LYS A N 1
ATOM 2926 C CA . LYS A 1 373 ? 20.246 -54.375 48.685 1.00 27.89 373 LYS A CA 1
ATOM 2927 C C . LYS A 1 373 ? 20.807 -53.132 49.392 1.00 27.89 373 LYS A C 1
ATOM 2929 O O . LYS A 1 373 ? 21.982 -53.151 49.754 1.00 27.89 373 LYS A O 1
ATOM 2934 N N . ARG A 1 374 ? 19.940 -52.176 49.759 1.00 25.52 374 ARG A N 1
ATOM 2935 C CA . ARG A 1 374 ? 20.013 -51.415 51.028 1.00 25.52 374 ARG A CA 1
ATOM 2936 C C . ARG A 1 374 ? 18.663 -50.757 51.381 1.00 25.52 374 ARG A C 1
ATOM 2938 O O . ARG A 1 374 ? 17.869 -50.467 50.498 1.00 25.52 374 ARG A O 1
ATOM 2945 N N . LYS A 1 375 ? 18.416 -50.661 52.693 1.00 25.20 375 LYS A N 1
ATOM 2946 C CA . LYS A 1 375 ? 17.173 -50.327 53.425 1.00 25.20 375 LYS A CA 1
ATOM 2947 C C . LYS A 1 375 ? 16.968 -48.812 53.642 1.00 25.20 375 LYS A C 1
ATOM 2949 O O . LYS A 1 375 ? 17.974 -48.115 53.707 1.00 25.20 375 LYS A O 1
ATOM 2954 N N . SER A 1 376 ? 15.699 -48.454 53.940 1.00 26.92 376 SER A N 1
ATOM 2955 C CA . SER A 1 376 ? 15.154 -47.320 54.752 1.00 26.92 376 SER A CA 1
ATOM 2956 C C . SER A 1 376 ? 15.479 -45.893 54.275 1.00 26.92 376 SER A C 1
ATOM 2958 O O . SER A 1 376 ? 16.561 -45.681 53.756 1.00 26.92 376 SER A O 1
ATOM 2960 N N . SER A 1 377 ? 14.652 -44.849 54.393 1.00 28.69 377 SER A N 1
ATOM 2961 C CA . SER A 1 377 ? 13.536 -44.441 55.281 1.00 28.69 377 SER A CA 1
ATOM 2962 C C . SER A 1 377 ? 12.806 -43.269 54.578 1.00 28.69 377 SER A C 1
ATOM 2964 O O . SER A 1 377 ? 13.477 -42.481 53.924 1.00 28.69 377 SER A O 1
ATOM 2966 N N . ASP A 1 378 ? 11.475 -43.259 54.488 1.00 27.27 378 ASP A N 1
ATOM 2967 C CA . ASP A 1 378 ? 10.522 -42.427 55.263 1.00 27.27 378 ASP A CA 1
ATOM 2968 C C . ASP A 1 378 ? 10.376 -40.937 54.842 1.00 27.27 378 ASP A C 1
ATOM 2970 O O . ASP A 1 378 ? 11.345 -40.293 54.452 1.00 27.27 378 ASP A O 1
ATOM 2974 N N . ALA A 1 379 ? 9.136 -40.437 54.984 1.00 29.12 379 ALA A N 1
ATOM 2975 C CA . ALA A 1 379 ? 8.539 -39.126 54.652 1.00 29.12 379 ALA A CA 1
ATOM 2976 C C . ALA A 1 379 ? 8.175 -38.875 53.166 1.00 29.12 379 ALA A C 1
ATOM 2978 O O . ALA A 1 379 ? 9.018 -38.943 52.284 1.00 29.12 379 ALA A O 1
ATOM 2979 N N . GLY A 1 380 ? 6.948 -38.521 52.765 1.00 27.89 380 GLY A N 1
ATOM 2980 C CA . GLY A 1 380 ? 5.705 -38.236 53.481 1.00 27.89 380 GLY A CA 1
ATOM 2981 C C . GLY A 1 380 ? 4.632 -37.747 52.484 1.00 27.89 380 GLY A C 1
ATOM 2982 O O . GLY A 1 380 ? 4.817 -36.750 51.799 1.00 27.89 380 GLY A O 1
ATOM 2983 N N . THR A 1 381 ? 3.556 -38.527 52.385 1.00 31.58 381 THR A N 1
ATOM 2984 C CA . THR A 1 381 ? 2.139 -38.257 52.057 1.00 31.58 381 THR A CA 1
ATOM 2985 C C . THR A 1 381 ? 1.709 -36.966 51.330 1.00 31.58 381 THR A C 1
ATOM 2987 O O . THR A 1 381 ? 1.671 -35.898 51.932 1.00 31.58 381 THR A O 1
ATOM 2990 N N . LEU A 1 382 ? 1.133 -37.119 50.122 1.00 30.89 382 LEU A N 1
ATOM 2991 C CA . LEU A 1 382 ? -0.023 -36.316 49.669 1.00 30.89 382 LEU A CA 1
ATOM 2992 C C . LEU A 1 382 ? -0.890 -37.052 48.621 1.00 30.89 382 LEU A C 1
ATOM 2994 O O . LEU A 1 382 ? -1.239 -36.519 47.574 1.00 30.89 382 LEU A O 1
ATOM 2998 N N . THR A 1 383 ? -1.257 -38.303 48.907 1.00 31.31 383 THR A N 1
ATOM 2999 C CA . THR A 1 383 ? -2.273 -39.059 48.153 1.00 31.31 383 THR A CA 1
ATOM 3000 C C . THR A 1 383 ? -3.342 -39.560 49.107 1.00 31.31 383 THR A C 1
ATOM 3002 O O . THR A 1 383 ? -3.320 -40.692 49.584 1.00 31.31 383 THR A O 1
ATOM 3005 N N . LYS A 1 384 ? -4.285 -38.672 49.417 1.00 33.84 384 LYS A N 1
ATOM 3006 C CA . LYS A 1 384 ? -5.552 -39.049 50.040 1.00 33.84 384 LYS A CA 1
ATOM 3007 C C . LYS A 1 384 ? -6.612 -37.989 49.774 1.00 33.84 384 LYS A C 1
ATOM 3009 O O . LYS A 1 384 ? -7.052 -37.330 50.695 1.00 33.84 384 LYS A O 1
ATOM 3014 N N . PHE A 1 385 ? -6.994 -37.799 48.518 1.00 30.91 385 PHE A N 1
ATOM 3015 C CA . PHE A 1 385 ? -8.260 -37.157 48.166 1.00 30.91 385 PHE A CA 1
ATOM 3016 C C . PHE A 1 385 ? -8.603 -37.551 46.727 1.00 30.91 385 PHE A C 1
ATOM 3018 O O . PHE A 1 385 ? -7.754 -37.430 45.850 1.00 30.91 385 PHE A O 1
ATOM 3025 N N . LEU A 1 386 ? -9.841 -38.007 46.520 1.00 29.83 386 LEU A N 1
ATOM 3026 C CA . LEU A 1 386 ? -10.467 -38.417 45.251 1.00 29.83 386 LEU A CA 1
ATOM 3027 C C . LEU A 1 386 ? -10.299 -39.890 44.846 1.00 29.83 386 LEU A C 1
ATOM 3029 O O . LEU A 1 386 ? -9.811 -40.230 43.772 1.00 29.83 386 LEU A O 1
ATOM 3033 N N . GLN A 1 387 ? -10.838 -40.767 45.693 1.00 35.25 387 GLN A N 1
ATOM 3034 C CA . GLN A 1 387 ? -11.448 -42.015 45.247 1.00 35.25 387 GLN A CA 1
ATOM 3035 C C . GLN A 1 387 ? -12.896 -42.028 45.753 1.00 35.25 387 GLN A C 1
ATOM 3037 O O . GLN A 1 387 ? -13.165 -42.386 46.894 1.00 35.25 387 GLN A O 1
ATOM 3042 N N . SER A 1 388 ? -13.816 -41.569 44.907 1.00 30.64 388 SER A N 1
ATOM 3043 C CA . SER A 1 388 ? -15.258 -41.790 45.044 1.00 30.64 388 SER A CA 1
ATOM 3044 C C . SER A 1 388 ? -15.887 -41.665 43.655 1.00 30.64 388 SER A C 1
ATOM 3046 O O . SER A 1 388 ? -16.354 -40.600 43.260 1.00 30.64 388 SER A O 1
ATOM 3048 N N . ALA A 1 389 ? -15.829 -42.746 42.876 1.00 37.00 389 ALA A N 1
ATOM 3049 C CA . ALA A 1 389 ? -16.682 -42.885 41.704 1.00 37.00 389 ALA A CA 1
ATOM 3050 C C . ALA A 1 389 ? -18.092 -43.189 42.221 1.00 37.00 389 ALA A C 1
ATOM 3052 O O . ALA A 1 389 ? -18.316 -44.239 42.824 1.00 37.00 389 ALA A O 1
ATOM 3053 N N . ALA A 1 390 ? -19.007 -42.235 42.057 1.00 36.06 390 ALA A N 1
ATOM 3054 C CA . ALA A 1 390 ? -20.416 -42.441 42.338 1.00 36.06 390 ALA A CA 1
ATOM 3055 C C . ALA A 1 390 ? -20.963 -43.493 41.363 1.00 36.06 390 ALA A C 1
ATOM 3057 O O . ALA A 1 390 ? -20.812 -43.375 40.147 1.00 36.06 390 ALA A O 1
ATOM 3058 N N . ILE A 1 391 ? -21.554 -44.544 41.921 1.00 43.78 391 ILE A N 1
ATOM 3059 C CA . ILE A 1 391 ? -22.314 -45.552 41.190 1.00 43.78 391 ILE A CA 1
ATOM 3060 C C . ILE A 1 391 ? -23.633 -44.880 40.802 1.00 43.78 391 ILE A C 1
ATOM 3062 O O . ILE A 1 391 ? -24.408 -44.503 41.679 1.00 43.78 391 ILE A O 1
ATOM 3066 N N . LEU A 1 392 ? -23.851 -44.670 39.503 1.00 41.53 392 LEU A N 1
ATOM 3067 C CA . LEU A 1 392 ? -25.132 -44.201 38.976 1.00 41.53 392 LEU A CA 1
ATOM 3068 C C . LEU A 1 392 ? -26.155 -45.355 39.022 1.00 41.53 392 LEU A C 1
ATOM 3070 O O . LEU A 1 392 ? -25.766 -46.498 38.761 1.00 41.53 392 LEU A O 1
ATOM 3074 N N . PRO A 1 393 ? -27.429 -45.085 39.364 1.00 48.25 393 PRO A N 1
ATOM 3075 C CA . PRO A 1 393 ? -28.478 -46.101 39.432 1.00 48.25 393 PRO A CA 1
ATOM 3076 C C . PRO A 1 393 ? -28.682 -46.805 38.079 1.00 48.25 393 PRO A C 1
ATOM 3078 O O . PRO A 1 393 ? -28.530 -46.201 37.016 1.00 48.25 393 PRO A O 1
ATOM 3081 N N . GLU A 1 394 ? -28.994 -48.103 38.127 1.00 52.84 394 GLU A N 1
ATOM 3082 C CA . GLU A 1 394 ? -28.929 -49.031 36.984 1.00 52.84 394 GLU A CA 1
ATOM 3083 C C . GLU A 1 394 ? -29.926 -48.740 35.842 1.00 52.84 394 GLU A C 1
ATOM 3085 O O . GLU A 1 394 ? -29.751 -49.288 34.756 1.00 52.84 394 GLU A O 1
ATOM 3090 N N . ASP A 1 395 ? -30.889 -47.830 36.024 1.00 55.66 395 ASP A N 1
ATOM 3091 C CA . ASP A 1 395 ? -31.999 -47.614 35.079 1.00 55.66 395 ASP A CA 1
ATOM 3092 C C . ASP A 1 395 ? -31.805 -46.490 34.038 1.00 55.66 395 ASP A C 1
ATOM 3094 O O . ASP A 1 395 ? -32.618 -46.365 33.122 1.00 55.66 395 ASP A O 1
ATOM 3098 N N . GLU A 1 396 ? -30.724 -45.699 34.095 1.00 60.09 396 GLU A N 1
ATOM 3099 C CA . GLU A 1 396 ? -30.528 -44.563 33.164 1.00 60.09 396 GLU A CA 1
ATOM 3100 C C . GLU A 1 396 ? -29.207 -44.578 32.379 1.00 60.09 396 GLU A C 1
ATOM 3102 O O . GLU A 1 396 ? -28.829 -43.577 31.767 1.00 60.09 396 GLU A O 1
ATOM 3107 N N . SER A 1 397 ? -28.495 -45.710 32.348 1.00 67.56 397 SER A N 1
ATOM 3108 C CA . SER A 1 397 ? -27.227 -45.821 31.615 1.00 67.56 397 SER A CA 1
ATOM 3109 C C . SER A 1 397 ? -27.173 -47.021 30.669 1.00 67.56 397 SER A C 1
ATOM 3111 O O . SER A 1 397 ? -27.479 -48.151 31.040 1.00 67.56 397 SER A O 1
ATOM 3113 N N . GLU A 1 398 ? -26.738 -46.776 29.437 1.00 81.69 398 GLU A N 1
ATOM 3114 C CA . GLU A 1 398 ? -26.553 -47.772 28.383 1.00 81.69 398 GLU A CA 1
ATOM 3115 C C . GLU A 1 398 ? -25.059 -47.943 28.063 1.00 81.69 398 GLU A C 1
ATOM 3117 O O . GLU A 1 398 ? -24.237 -47.049 28.278 1.00 81.69 398 GLU A O 1
ATOM 3122 N N . VAL A 1 399 ? -24.665 -49.124 27.581 1.00 84.94 399 VAL A N 1
ATOM 3123 C CA . VAL A 1 399 ? -23.266 -49.413 27.234 1.00 84.94 399 VAL A CA 1
ATOM 3124 C C . VAL A 1 399 ? -23.042 -49.133 25.753 1.00 84.94 399 VAL A C 1
ATOM 3126 O O . VAL A 1 399 ? -23.706 -49.705 24.894 1.00 84.94 399 VAL A O 1
ATOM 3129 N N . CYS A 1 400 ? -22.068 -48.278 25.445 1.00 85.62 400 CYS A N 1
ATOM 3130 C CA . CYS A 1 400 ? -21.704 -47.963 24.071 1.00 85.62 400 CYS A CA 1
ATOM 3131 C C . CYS A 1 400 ? -21.140 -49.207 23.349 1.00 85.62 400 CYS A C 1
ATOM 3133 O O . CYS A 1 400 ? -20.131 -49.761 23.799 1.00 85.62 400 CYS A O 1
ATOM 3135 N N . PRO A 1 401 ? -21.694 -49.609 22.188 1.00 83.12 401 PRO A N 1
ATOM 3136 C CA . PRO A 1 401 ? -21.271 -50.815 21.472 1.00 83.12 401 PRO A CA 1
ATOM 3137 C C . PRO A 1 401 ? -19.843 -50.731 20.910 1.00 83.12 401 PRO A C 1
ATOM 3139 O O . PRO A 1 401 ? -19.193 -51.759 20.735 1.00 83.12 401 PRO A O 1
ATOM 3142 N N . GLN A 1 402 ? -19.327 -49.524 20.649 1.00 83.75 402 GLN A N 1
ATOM 3143 C CA . GLN A 1 402 ? -18.016 -49.335 20.017 1.00 83.75 402 GLN A CA 1
ATOM 3144 C C . GLN A 1 402 ? -16.853 -49.240 21.011 1.00 83.75 402 GLN A C 1
ATOM 3146 O O . GLN A 1 402 ? -15.729 -49.618 20.685 1.00 83.75 402 GLN A O 1
ATOM 3151 N N . CYS A 1 403 ? -17.091 -48.731 22.223 1.00 87.19 403 CYS A N 1
ATOM 3152 C CA . CYS A 1 403 ? -16.029 -48.514 23.212 1.00 87.19 403 CYS A CA 1
ATOM 3153 C C . CYS A 1 403 ? -16.279 -49.184 24.569 1.00 87.19 403 CYS A C 1
ATOM 3155 O O . CYS A 1 403 ? -15.420 -49.093 25.446 1.00 87.19 403 CYS A O 1
ATOM 3157 N N . GLN A 1 404 ? -17.432 -49.843 24.739 1.00 83.88 404 GLN A N 1
ATOM 3158 C CA . GLN A 1 404 ? -17.835 -50.585 25.939 1.00 83.88 404 GLN A CA 1
ATOM 3159 C C . GLN A 1 404 ? -17.885 -49.738 27.225 1.00 83.88 404 GLN A C 1
ATOM 3161 O O . GLN A 1 404 ? -17.851 -50.268 28.335 1.00 83.88 404 GLN A O 1
ATOM 3166 N N . LYS A 1 405 ? -17.981 -48.406 27.100 1.00 84.94 405 LYS A N 1
ATOM 3167 C CA . LYS A 1 405 ? -18.195 -47.498 28.237 1.00 84.94 405 LYS A CA 1
ATOM 3168 C C . LYS A 1 405 ? -19.681 -47.376 28.551 1.00 84.94 405 LYS A C 1
ATOM 3170 O O . LYS A 1 405 ? -20.502 -47.350 27.638 1.00 84.94 405 LYS A O 1
ATOM 3175 N N . ARG A 1 406 ? -20.002 -47.267 29.840 1.00 81.50 406 ARG A N 1
ATOM 3176 C CA . ARG A 1 406 ? -21.360 -47.044 30.349 1.00 81.50 406 ARG A CA 1
ATOM 3177 C C . ARG A 1 406 ? -21.656 -45.539 30.337 1.00 81.50 406 ARG A C 1
ATOM 3179 O O . ARG A 1 406 ? -20.860 -44.770 30.872 1.00 81.50 406 ARG A O 1
ATOM 3186 N N . ILE A 1 407 ? -22.730 -45.129 29.670 1.00 85.00 407 ILE A N 1
ATOM 3187 C CA . ILE A 1 407 ? -23.050 -43.734 29.332 1.00 85.00 407 ILE A CA 1
ATOM 3188 C C . ILE A 1 407 ? -24.519 -43.481 29.638 1.00 85.00 407 ILE A C 1
ATOM 3190 O O . ILE A 1 407 ? -25.340 -44.373 29.449 1.00 85.00 407 ILE A O 1
ATOM 3194 N N . GLY A 1 408 ? -24.854 -42.288 30.129 1.00 85.06 408 GLY A N 1
ATOM 3195 C CA . GLY A 1 408 ? -26.245 -41.899 30.346 1.00 85.06 408 GLY A CA 1
ATOM 3196 C C . GLY A 1 408 ? -27.060 -42.015 29.057 1.00 85.06 408 GLY A C 1
ATOM 3197 O O . GLY A 1 408 ? -26.566 -41.709 27.972 1.00 85.06 408 GLY A O 1
ATOM 3198 N N . ARG A 1 409 ? -28.312 -42.461 29.160 1.00 78.50 409 ARG A N 1
ATOM 3199 C CA . ARG A 1 409 ? -29.182 -42.727 28.002 1.00 78.50 409 ARG A CA 1
ATOM 3200 C C . ARG A 1 409 ? -29.347 -41.509 27.082 1.00 78.50 409 ARG A C 1
ATOM 3202 O O . ARG A 1 409 ? -29.345 -41.654 25.864 1.00 78.50 409 ARG A O 1
ATOM 3209 N N . ASN A 1 410 ? -29.399 -40.313 27.668 1.00 79.06 410 ASN A N 1
ATOM 3210 C CA . ASN A 1 410 ? -29.519 -39.045 26.943 1.00 79.06 410 ASN A CA 1
ATOM 3211 C C . ASN A 1 410 ? -28.218 -38.625 26.232 1.00 79.06 410 ASN A C 1
ATOM 3213 O O . ASN A 1 410 ? -28.271 -37.925 25.225 1.00 79.06 410 ASN A O 1
ATOM 3217 N N . ASP A 1 411 ? -27.063 -39.101 26.702 1.00 81.81 411 ASP A N 1
ATOM 3218 C CA . ASP A 1 411 ? -25.746 -38.747 26.159 1.00 81.81 411 ASP A CA 1
ATOM 3219 C C . ASP A 1 411 ? -25.207 -39.799 25.177 1.00 81.81 411 ASP A C 1
ATOM 3221 O O . ASP A 1 411 ? -24.181 -39.585 24.525 1.00 81.81 411 ASP A O 1
ATOM 3225 N N . LEU A 1 412 ? -25.882 -40.951 25.048 1.00 85.62 412 LEU A N 1
ATOM 3226 C CA . LEU A 1 412 ? -25.435 -42.038 24.178 1.00 85.62 412 LEU A CA 1
ATOM 3227 C C . LEU A 1 412 ? -25.406 -41.611 22.704 1.00 85.62 412 LEU A C 1
ATOM 3229 O O . LEU A 1 412 ? -24.465 -41.965 21.997 1.00 85.62 412 LEU A O 1
ATOM 3233 N N . ALA A 1 413 ? -26.382 -40.816 22.256 1.00 83.50 413 ALA A N 1
ATOM 3234 C CA . ALA A 1 413 ? -26.428 -40.303 20.886 1.00 83.50 413 ALA A CA 1
ATOM 3235 C C . ALA A 1 413 ? -25.209 -39.417 20.575 1.00 83.50 413 ALA A C 1
ATOM 3237 O O . ALA A 1 413 ? -24.449 -39.712 19.655 1.00 83.50 413 ALA A O 1
ATOM 3238 N N . ALA A 1 414 ? -24.942 -38.417 21.421 1.00 82.44 414 ALA A N 1
ATOM 3239 C CA . ALA A 1 414 ? -23.772 -37.549 21.282 1.00 82.44 414 ALA A CA 1
ATOM 3240 C C . ALA A 1 414 ? -22.449 -38.336 21.374 1.00 82.44 414 ALA A C 1
ATOM 3242 O O . ALA A 1 414 ? -21.466 -38.028 20.696 1.00 82.44 414 ALA A O 1
ATOM 3243 N N . HIS A 1 415 ? -22.413 -39.393 22.189 1.00 87.94 415 HIS A N 1
ATOM 3244 C CA . HIS A 1 415 ? -21.248 -40.264 22.279 1.00 87.94 415 HIS A CA 1
ATOM 3245 C C . HIS A 1 415 ? -21.030 -41.140 21.032 1.00 87.94 415 HIS A C 1
ATOM 3247 O O . HIS A 1 415 ? -19.883 -41.432 20.686 1.00 87.94 415 HIS A O 1
ATOM 3253 N N . LEU A 1 416 ? -22.092 -41.583 20.358 1.00 86.44 416 LEU A N 1
ATOM 3254 C CA . LEU A 1 416 ? -21.984 -42.310 19.090 1.00 86.44 416 LEU A CA 1
ATOM 3255 C C . LEU A 1 416 ? -21.536 -41.376 17.958 1.00 86.44 416 LEU A C 1
ATOM 3257 O O . LEU A 1 416 ? -20.640 -41.743 17.194 1.00 86.44 416 LEU A O 1
ATOM 3261 N N . ASP A 1 417 ? -22.044 -40.141 17.934 1.00 86.81 417 ASP A N 1
ATOM 3262 C CA . ASP A 1 417 ? -21.599 -39.096 17.005 1.00 86.81 417 ASP A CA 1
ATOM 3263 C C . ASP A 1 417 ? -20.104 -38.785 17.168 1.00 86.81 417 ASP A C 1
ATOM 3265 O O . ASP A 1 417 ? -19.392 -38.603 16.178 1.00 86.81 417 ASP A O 1
ATOM 3269 N N . TYR A 1 418 ? -19.582 -38.809 18.401 1.00 86.75 418 TYR A N 1
ATOM 3270 C CA . TYR A 1 418 ? -18.145 -38.673 18.659 1.00 86.75 418 TYR A CA 1
ATOM 3271 C C . TYR A 1 418 ? -17.312 -39.741 17.933 1.00 86.75 418 TYR A C 1
ATOM 3273 O O . TYR A 1 418 ? -16.260 -39.424 17.368 1.00 86.75 418 TYR A O 1
ATOM 3281 N N . HIS A 1 419 ? -17.743 -41.006 17.933 1.00 90.38 419 HIS A N 1
ATOM 3282 C CA . HIS A 1 419 ? -16.980 -42.048 17.244 1.00 90.38 419 HIS A CA 1
ATOM 3283 C C . HIS A 1 419 ? -17.085 -41.931 15.730 1.00 90.38 419 HIS A C 1
ATOM 3285 O O . HIS A 1 419 ? -16.060 -42.088 15.065 1.00 90.38 419 HIS A O 1
ATOM 3291 N N . LEU A 1 420 ? -18.263 -41.585 15.204 1.00 88.06 420 LEU A N 1
ATOM 3292 C CA . LEU A 1 420 ? -18.459 -41.329 13.776 1.00 88.06 420 LEU A CA 1
ATOM 3293 C C . LEU A 1 420 ? -17.576 -40.166 13.298 1.00 88.06 420 LEU A C 1
ATOM 3295 O O . LEU A 1 420 ? -16.857 -40.284 12.307 1.00 88.06 420 LEU A O 1
ATOM 3299 N N . ALA A 1 421 ? -17.543 -39.065 14.051 1.00 81.75 421 ALA A N 1
ATOM 3300 C CA . ALA A 1 421 ? -16.673 -37.928 13.766 1.00 81.75 421 ALA A CA 1
ATOM 3301 C C . ALA A 1 421 ? -15.186 -38.320 13.813 1.00 81.75 421 ALA A C 1
ATOM 3303 O O . ALA A 1 421 ? -14.389 -37.880 12.980 1.00 81.75 421 ALA A O 1
ATOM 3304 N N . ARG A 1 422 ? -14.796 -39.184 14.760 1.00 85.38 422 ARG A N 1
ATOM 3305 C CA . ARG A 1 422 ? -13.422 -39.691 14.871 1.00 85.38 422 ARG A CA 1
ATOM 3306 C C . ARG A 1 422 ? -13.041 -40.608 13.707 1.00 85.38 422 ARG A C 1
ATOM 3308 O O . ARG A 1 422 ? -11.881 -40.600 13.297 1.00 85.38 422 ARG A O 1
ATOM 3315 N N . GLU A 1 423 ? -13.978 -41.400 13.203 1.00 89.31 423 GLU A N 1
ATOM 3316 C CA . GLU A 1 423 ? -13.791 -42.273 12.043 1.00 89.31 423 GLU A CA 1
ATOM 3317 C C . GLU A 1 423 ? -13.637 -41.457 10.754 1.00 89.31 423 GLU A C 1
ATOM 3319 O O . GLU A 1 423 ? -12.594 -41.558 10.107 1.00 89.31 423 GLU A O 1
ATOM 3324 N N . LEU A 1 424 ? -14.554 -40.524 10.479 1.00 82.38 424 LEU A N 1
ATOM 3325 C CA . LEU A 1 424 ? -14.457 -39.586 9.350 1.00 82.38 424 LEU A CA 1
ATOM 3326 C C . LEU A 1 424 ? -13.153 -38.777 9.376 1.00 82.38 424 LEU A C 1
ATOM 3328 O O . LEU A 1 424 ? -12.495 -38.583 8.353 1.00 82.38 424 LEU A O 1
ATOM 3332 N N . HIS A 1 425 ? -12.721 -38.336 10.560 1.00 79.81 425 HIS A N 1
ATOM 3333 C CA . HIS A 1 425 ? -11.449 -37.631 10.709 1.00 79.81 425 HIS A CA 1
ATOM 3334 C C . HIS A 1 425 ? -10.241 -38.511 10.342 1.00 79.81 425 HIS A C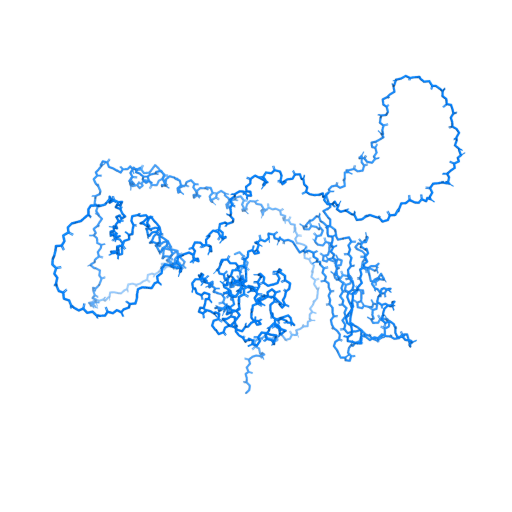 1
ATOM 3336 O O . HIS A 1 425 ? -9.251 -38.015 9.797 1.00 79.81 425 HIS A O 1
ATOM 3342 N N . ARG A 1 426 ? -10.295 -39.822 10.612 1.00 82.00 426 ARG A N 1
ATOM 3343 C CA . ARG A 1 426 ? -9.246 -40.765 10.194 1.00 82.00 426 ARG A CA 1
ATOM 3344 C C . ARG A 1 426 ? -9.269 -40.993 8.688 1.00 82.00 426 ARG A C 1
ATOM 3346 O O . ARG A 1 426 ? -8.197 -40.983 8.090 1.00 82.00 426 ARG A O 1
ATOM 3353 N N . GLU A 1 427 ? -10.443 -41.136 8.084 1.00 83.56 427 GLU A N 1
ATOM 3354 C CA . GLU A 1 427 ? -10.589 -41.318 6.634 1.00 83.56 427 GLU A CA 1
ATOM 3355 C C . GLU A 1 427 ? -10.048 -40.117 5.852 1.00 83.56 427 GLU A C 1
ATOM 3357 O O . GLU A 1 427 ? -9.207 -40.278 4.967 1.00 83.56 427 GLU A O 1
ATOM 3362 N N . ILE A 1 428 ? -10.418 -38.895 6.250 1.00 75.00 428 ILE A N 1
ATOM 3363 C CA . ILE A 1 428 ? -9.921 -37.654 5.634 1.00 75.00 428 ILE A CA 1
ATOM 3364 C C . ILE A 1 428 ? -8.388 -37.577 5.691 1.00 75.00 428 ILE A C 1
ATOM 3366 O O . ILE A 1 428 ? -7.740 -37.108 4.751 1.00 75.00 428 ILE A O 1
ATOM 3370 N N . ASN A 1 429 ? -7.786 -38.050 6.782 1.00 69.50 429 ASN A N 1
ATOM 3371 C CA . ASN A 1 429 ? -6.336 -38.031 6.948 1.00 69.50 429 ASN A CA 1
ATOM 3372 C C . ASN A 1 429 ? -5.630 -39.182 6.208 1.00 69.50 429 ASN A C 1
ATOM 3374 O O . ASN A 1 429 ? -4.499 -38.997 5.760 1.00 69.50 429 ASN A O 1
ATOM 3378 N N . GLN A 1 430 ? -6.281 -40.332 6.012 1.00 71.06 430 GLN A N 1
ATOM 3379 C CA . GLN A 1 430 ? -5.749 -41.428 5.192 1.00 71.06 430 GLN A CA 1
ATOM 3380 C C . GLN A 1 430 ? -5.788 -41.096 3.694 1.00 71.06 430 GLN A C 1
ATOM 3382 O O . GLN A 1 430 ? -4.802 -41.345 2.995 1.00 71.06 430 GLN A O 1
ATOM 3387 N N . ILE A 1 431 ? -6.850 -40.434 3.216 1.00 54.47 431 ILE A N 1
ATOM 3388 C CA . ILE A 1 431 ? -6.967 -39.957 1.825 1.00 54.47 431 ILE A CA 1
ATOM 3389 C C . ILE A 1 431 ? -5.819 -38.990 1.480 1.00 54.47 431 ILE A C 1
ATOM 3391 O O . ILE A 1 431 ? -5.273 -39.044 0.380 1.00 54.47 431 ILE A O 1
ATOM 3395 N N . LYS A 1 432 ? -5.363 -38.179 2.445 1.00 49.78 432 LYS A N 1
ATOM 3396 C CA . LYS A 1 432 ? -4.211 -37.273 2.277 1.00 49.78 432 LYS A CA 1
ATOM 3397 C C . LYS A 1 432 ? -2.848 -37.977 2.217 1.00 49.78 432 LYS A C 1
ATOM 3399 O O . LYS A 1 432 ? -1.899 -37.382 1.717 1.00 49.78 432 LYS A O 1
ATOM 3404 N N . SER A 1 433 ? -2.730 -39.215 2.706 1.00 42.50 433 SER A N 1
ATOM 3405 C CA . SER A 1 433 ? -1.472 -39.986 2.666 1.00 42.50 433 SER A CA 1
ATOM 3406 C C . SER A 1 433 ? -1.293 -40.854 1.415 1.00 42.50 433 SER A C 1
ATOM 3408 O O . SER A 1 433 ? -0.175 -41.263 1.123 1.00 42.50 433 SER A O 1
ATOM 3410 N N . CYS A 1 434 ? -2.360 -41.114 0.649 1.00 35.44 434 CYS A N 1
ATOM 3411 C CA . CYS A 1 434 ? -2.301 -41.981 -0.535 1.00 35.44 434 CYS A CA 1
ATOM 3412 C C . CYS A 1 434 ? -1.973 -41.217 -1.838 1.00 35.44 434 CYS A C 1
ATOM 3414 O O . CYS A 1 434 ? -1.570 -41.818 -2.830 1.00 35.44 434 CYS A O 1
ATOM 3416 N N . SER A 1 435 ? -2.058 -39.881 -1.845 1.00 38.66 435 SER A N 1
ATOM 3417 C CA . SER A 1 435 ? -1.765 -39.046 -3.023 1.00 38.66 435 SER A CA 1
ATOM 3418 C C . SER A 1 435 ? -0.273 -38.724 -3.233 1.00 38.66 435 SER A C 1
ATOM 3420 O O . SER A 1 435 ? 0.052 -37.852 -4.037 1.00 38.66 435 SER A O 1
ATOM 3422 N N . SER A 1 436 ? 0.651 -39.386 -2.524 1.00 41.00 436 SER A N 1
ATOM 3423 C CA . SER A 1 436 ? 2.088 -39.073 -2.578 1.00 41.00 436 SER A CA 1
ATOM 3424 C C . SER A 1 436 ? 3.012 -40.294 -2.656 1.00 41.00 436 SER A C 1
ATOM 3426 O O . SER A 1 436 ? 4.027 -40.314 -1.973 1.00 41.00 436 SER A O 1
ATOM 3428 N N . GLU A 1 437 ? 2.727 -41.296 -3.491 1.00 31.97 437 GLU A N 1
ATOM 3429 C CA . GLU A 1 437 ? 3.730 -42.310 -3.860 1.00 31.97 437 GLU A CA 1
ATOM 3430 C C . GLU A 1 437 ? 3.550 -42.791 -5.307 1.00 31.97 437 GLU A C 1
ATOM 3432 O O . GLU A 1 437 ? 2.726 -43.655 -5.574 1.00 31.97 437 GLU A O 1
ATOM 3437 N N . THR A 1 438 ? 4.331 -42.244 -6.253 1.00 30.00 438 THR A N 1
ATOM 3438 C CA . THR A 1 438 ? 5.125 -43.008 -7.249 1.00 30.00 438 THR A CA 1
ATOM 3439 C C . THR A 1 438 ? 5.822 -42.083 -8.256 1.00 30.00 438 THR A C 1
ATOM 3441 O O . THR A 1 438 ? 5.237 -41.632 -9.232 1.00 30.00 438 THR A O 1
ATOM 3444 N N . ALA A 1 439 ? 7.125 -41.858 -8.064 1.00 29.00 439 ALA A N 1
ATOM 3445 C CA . ALA A 1 439 ? 8.064 -41.565 -9.152 1.00 29.00 439 ALA A CA 1
ATOM 3446 C C . ALA A 1 439 ? 9.495 -41.905 -8.702 1.00 29.00 439 ALA A C 1
ATOM 3448 O O . ALA A 1 439 ? 10.322 -41.037 -8.426 1.00 29.00 439 ALA A O 1
ATOM 3449 N N . GLN A 1 440 ? 9.799 -43.201 -8.613 1.00 32.81 440 GLN A N 1
ATOM 3450 C CA . GLN A 1 440 ? 11.182 -43.668 -8.604 1.00 32.81 440 GLN A CA 1
ATOM 3451 C C . GLN A 1 440 ? 11.768 -43.466 -10.008 1.00 32.81 440 GLN A C 1
ATOM 3453 O O . GLN A 1 440 ? 11.370 -44.146 -10.953 1.00 32.81 440 GLN A O 1
ATOM 3458 N N . ARG A 1 441 ? 12.752 -42.572 -10.161 1.00 29.52 441 ARG A N 1
ATOM 3459 C CA . ARG A 1 441 ? 13.682 -42.625 -11.295 1.00 29.52 441 ARG A CA 1
ATOM 3460 C C . ARG A 1 441 ? 15.128 -42.534 -10.822 1.00 29.52 441 ARG A C 1
ATOM 3462 O O . ARG A 1 441 ? 15.533 -41.650 -10.077 1.00 29.52 441 ARG A O 1
ATOM 3469 N N . SER A 1 442 ? 15.859 -43.545 -11.268 1.00 29.19 442 SER A N 1
ATOM 3470 C CA . SER A 1 442 ? 17.237 -43.932 -11.000 1.00 29.19 442 SER A CA 1
ATOM 3471 C C . SER A 1 442 ? 18.270 -42.811 -11.118 1.00 29.19 442 SER A C 1
ATOM 3473 O O . SER A 1 442 ? 18.348 -42.117 -12.132 1.00 29.19 442 SER A O 1
ATOM 3475 N N . SER A 1 443 ? 19.153 -42.745 -10.124 1.00 29.11 443 SER A N 1
ATOM 3476 C CA . SER A 1 443 ? 20.371 -41.945 -10.108 1.00 29.11 443 SER A CA 1
ATOM 3477 C C . SER A 1 443 ? 21.471 -42.574 -10.978 1.00 29.11 443 SER A C 1
ATOM 3479 O O . SER A 1 443 ? 21.929 -43.690 -10.734 1.00 29.11 443 SER A O 1
ATOM 3481 N N . LYS A 1 444 ? 21.954 -41.832 -11.982 1.00 29.12 444 LYS A N 1
ATOM 3482 C CA . LYS A 1 444 ? 23.242 -42.098 -12.642 1.00 29.12 444 LYS A CA 1
ATOM 3483 C C . LYS A 1 444 ? 24.295 -41.172 -12.036 1.00 29.12 444 LYS A C 1
ATOM 3485 O O . LYS A 1 444 ? 24.207 -39.955 -12.149 1.00 29.12 444 LYS A O 1
ATOM 3490 N N . LYS A 1 445 ? 25.277 -41.778 -11.364 1.00 27.81 445 LYS A N 1
ATOM 3491 C CA . LYS A 1 445 ? 26.501 -41.136 -10.868 1.00 27.81 445 LYS A CA 1
ATOM 3492 C C . LYS A 1 445 ? 27.398 -40.734 -12.041 1.00 27.81 445 LYS A C 1
ATOM 3494 O O . LYS A 1 445 ? 27.803 -41.602 -12.810 1.00 27.81 445 LYS A O 1
ATOM 3499 N N . THR A 1 446 ? 27.853 -39.488 -12.052 1.00 27.55 446 THR A N 1
ATOM 3500 C CA . THR A 1 446 ? 29.111 -39.084 -12.696 1.00 27.55 446 THR A CA 1
ATOM 3501 C C . THR A 1 446 ? 29.933 -38.252 -11.713 1.00 27.55 446 THR A C 1
ATOM 3503 O O . THR A 1 446 ? 29.429 -37.355 -11.044 1.00 27.55 446 THR A O 1
ATOM 3506 N N . LYS A 1 447 ? 31.197 -38.656 -11.552 1.00 26.25 447 LYS A N 1
ATOM 3507 C CA . LYS A 1 447 ? 32.221 -38.067 -10.676 1.00 26.25 447 LYS A CA 1
ATOM 3508 C C . LYS A 1 447 ? 32.930 -36.892 -11.367 1.00 26.25 447 LYS A C 1
ATOM 3510 O O . LYS A 1 447 ? 32.943 -36.830 -12.591 1.00 26.25 447 LYS A O 1
ATOM 3515 N N . THR A 1 448 ? 33.684 -36.151 -10.540 1.00 27.25 448 THR A N 1
ATOM 3516 C CA . THR A 1 448 ? 34.771 -35.171 -10.815 1.00 27.25 448 THR A CA 1
ATOM 3517 C C . THR A 1 448 ? 34.299 -33.704 -10.807 1.00 27.25 448 THR A C 1
ATOM 3519 O O . THR A 1 448 ? 33.243 -33.424 -11.346 1.00 27.25 448 THR A O 1
ATOM 3522 N N . THR A 1 449 ? 34.932 -32.725 -10.143 1.00 29.09 449 THR A N 1
ATOM 3523 C CA . THR A 1 449 ? 36.295 -32.532 -9.591 1.00 29.09 449 THR A CA 1
ATOM 3524 C C . THR A 1 449 ? 36.282 -31.674 -8.299 1.00 29.09 449 THR A C 1
ATOM 3526 O O . THR A 1 449 ? 35.277 -31.073 -7.932 1.00 29.09 449 THR A O 1
ATOM 3529 N N . LYS A 1 450 ? 37.412 -31.656 -7.572 1.00 26.72 450 LYS A N 1
ATOM 3530 C CA . LYS A 1 450 ? 37.653 -30.933 -6.307 1.00 26.72 450 LYS A CA 1
ATOM 3531 C C . LYS A 1 450 ? 37.954 -29.431 -6.495 1.00 26.72 450 LYS A C 1
ATOM 3533 O O . LYS A 1 450 ? 38.663 -29.077 -7.428 1.00 26.72 450 LYS A O 1
ATOM 3538 N N . ALA A 1 451 ? 37.597 -28.674 -5.445 1.00 26.17 451 ALA A N 1
ATOM 3539 C CA . ALA A 1 451 ? 38.336 -27.576 -4.783 1.00 26.17 451 ALA A CA 1
ATOM 3540 C C . ALA A 1 451 ? 37.756 -26.148 -4.886 1.00 26.17 451 ALA A C 1
ATOM 3542 O O . ALA A 1 451 ? 37.846 -25.504 -5.920 1.00 26.17 451 ALA A O 1
ATOM 3543 N N . ALA A 1 452 ? 37.271 -25.633 -3.745 1.00 28.42 452 ALA A N 1
ATOM 3544 C CA . ALA A 1 452 ? 37.726 -24.385 -3.109 1.00 28.42 452 ALA A CA 1
ATOM 3545 C C . ALA A 1 452 ? 36.945 -24.165 -1.796 1.00 28.42 452 ALA A C 1
ATOM 3547 O O . ALA A 1 452 ? 35.769 -23.809 -1.791 1.00 28.42 452 ALA A O 1
ATOM 3548 N N . THR A 1 453 ? 37.604 -24.391 -0.663 1.00 33.81 453 THR A N 1
ATOM 3549 C CA . THR A 1 453 ? 37.117 -24.065 0.681 1.00 33.81 453 THR A CA 1
ATOM 3550 C C . THR A 1 453 ? 37.052 -22.546 0.851 1.00 33.81 453 THR A C 1
ATOM 3552 O O . THR A 1 453 ? 38.084 -21.884 0.943 1.00 33.81 453 THR A O 1
ATOM 3555 N N . LYS A 1 454 ? 35.841 -21.980 0.929 1.00 33.59 454 LYS A N 1
ATOM 3556 C CA . LYS A 1 454 ? 35.616 -20.624 1.451 1.00 33.59 454 LYS A CA 1
ATOM 3557 C C . LYS A 1 454 ? 34.826 -20.695 2.754 1.00 33.59 454 LYS A C 1
ATOM 3559 O O . LYS A 1 454 ? 33.777 -21.317 2.850 1.00 33.59 454 LYS A O 1
ATOM 3564 N N . ASN A 1 455 ? 35.422 -20.062 3.751 1.00 33.66 455 ASN A N 1
ATOM 3565 C CA . ASN A 1 455 ? 35.037 -19.982 5.148 1.00 33.66 455 ASN A CA 1
ATOM 3566 C C . ASN A 1 455 ? 33.690 -19.243 5.303 1.00 33.66 455 ASN A C 1
ATOM 3568 O O . ASN A 1 455 ? 33.620 -18.036 5.075 1.00 33.66 455 ASN A O 1
ATOM 3572 N N . THR A 1 456 ? 32.614 -19.945 5.666 1.00 34.41 456 THR A N 1
ATOM 3573 C CA . THR A 1 456 ? 31.306 -19.336 5.947 1.00 34.41 456 THR A CA 1
ATOM 3574 C C . THR A 1 456 ? 31.242 -18.900 7.408 1.00 34.41 456 THR A C 1
ATOM 3576 O O . THR A 1 456 ? 31.057 -19.722 8.306 1.00 34.41 456 THR A O 1
ATOM 3579 N N . ARG A 1 457 ? 31.378 -17.593 7.663 1.00 38.56 457 ARG A N 1
ATOM 3580 C CA . ARG A 1 457 ? 30.992 -16.997 8.950 1.00 38.56 457 ARG A CA 1
ATOM 3581 C C . ARG A 1 457 ? 29.470 -17.073 9.098 1.00 38.56 457 ARG A C 1
ATOM 3583 O O . ARG A 1 457 ? 28.743 -16.669 8.195 1.00 38.56 457 ARG A O 1
ATOM 3590 N N . SER A 1 458 ? 28.997 -17.596 10.229 1.00 39.75 458 SER A N 1
ATOM 3591 C CA . SER A 1 458 ? 27.567 -17.644 10.552 1.00 39.75 458 SER A CA 1
ATOM 3592 C C . SER A 1 458 ? 27.004 -16.239 10.809 1.00 39.75 458 SER A C 1
ATOM 3594 O O . SER A 1 458 ? 27.687 -15.387 11.378 1.00 39.75 458 SER A O 1
ATOM 3596 N N . VAL A 1 459 ? 25.729 -16.041 10.465 1.00 39.78 459 VAL A N 1
ATOM 3597 C CA . VAL A 1 459 ? 24.919 -14.813 10.637 1.00 39.78 459 VAL A CA 1
ATOM 3598 C C . VAL A 1 459 ? 24.840 -14.306 12.093 1.00 39.78 459 VAL A C 1
ATOM 3600 O O . VAL A 1 459 ? 24.404 -13.187 12.346 1.00 39.78 459 VAL A O 1
ATOM 3603 N N . ILE A 1 460 ? 25.332 -15.073 13.067 1.00 41.19 460 ILE A N 1
ATOM 3604 C CA . ILE A 1 460 ? 25.305 -14.720 14.494 1.00 41.19 460 ILE A CA 1
ATOM 3605 C C . ILE A 1 460 ? 26.418 -13.716 14.875 1.00 41.19 460 ILE A C 1
ATOM 3607 O O . ILE A 1 460 ? 26.373 -13.127 15.952 1.00 41.19 460 ILE A O 1
ATOM 3611 N N . SER A 1 461 ? 27.388 -13.422 13.998 1.00 39.06 461 SER A N 1
ATOM 3612 C CA . SER A 1 461 ? 28.462 -12.457 14.305 1.00 39.06 461 SER A CA 1
ATOM 3613 C C . SER A 1 461 ? 28.117 -10.980 14.043 1.00 39.06 461 SER A C 1
ATOM 3615 O O . SER A 1 461 ? 29.024 -10.155 14.051 1.00 39.06 461 SER A O 1
ATOM 3617 N N . PHE A 1 462 ? 26.848 -10.635 13.795 1.00 34.41 462 PHE A N 1
ATOM 3618 C CA . PHE A 1 462 ? 26.414 -9.255 13.506 1.00 34.41 462 PHE A CA 1
ATOM 3619 C C . PHE A 1 462 ? 25.728 -8.535 14.684 1.00 34.41 462 PHE A C 1
ATOM 3621 O O . PHE A 1 462 ? 25.477 -7.339 14.593 1.00 34.41 462 PHE A O 1
ATOM 3628 N N . PHE A 1 463 ? 25.455 -9.225 15.799 1.00 36.75 463 PHE A N 1
ATOM 3629 C CA . PHE A 1 463 ? 24.740 -8.661 16.957 1.00 36.75 463 PHE A CA 1
ATOM 3630 C C . PHE A 1 463 ? 25.483 -8.877 18.281 1.00 36.75 463 PHE A C 1
ATOM 3632 O O . PHE A 1 463 ? 24.939 -9.444 19.229 1.00 36.75 463 PHE A O 1
ATOM 3639 N N . LYS A 1 464 ? 26.733 -8.414 18.372 1.00 29.88 464 LYS A N 1
ATOM 3640 C CA . LYS A 1 464 ? 27.350 -8.143 19.676 1.00 29.88 464 LYS A CA 1
ATOM 3641 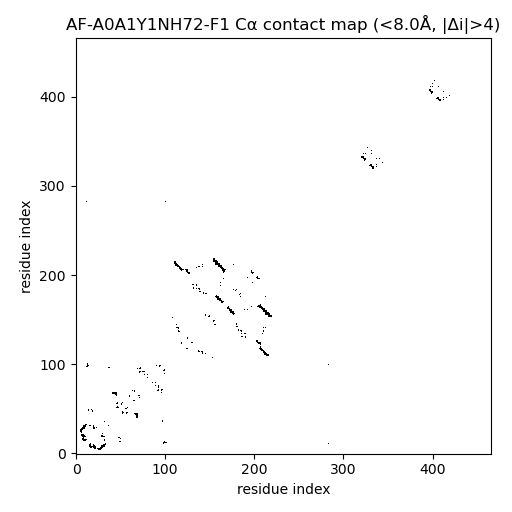C C . LYS A 1 464 ? 27.829 -6.690 19.730 1.00 29.88 464 LYS A C 1
ATOM 3643 O O . LYS A 1 464 ? 28.524 -6.277 18.804 1.00 29.88 464 LYS A O 1
ATOM 3648 N N . PRO A 1 465 ? 27.436 -5.926 20.761 1.00 37.59 465 PRO A N 1
ATOM 3649 C CA . PRO A 1 465 ? 27.925 -4.570 20.967 1.00 37.59 465 PRO A CA 1
ATOM 3650 C C . PRO A 1 465 ? 29.389 -4.615 21.427 1.00 37.59 465 PRO A C 1
ATOM 3652 O O . PRO A 1 465 ? 29.757 -5.506 22.197 1.00 37.59 465 PRO A O 1
ATOM 3655 N N . ASN A 1 466 ? 30.198 -3.677 20.929 1.00 38.72 466 ASN A N 1
ATOM 3656 C CA . ASN A 1 466 ? 31.455 -3.293 21.577 1.00 38.72 466 ASN A CA 1
ATOM 3657 C C . ASN A 1 466 ? 31.157 -2.447 22.810 1.00 38.72 466 ASN A C 1
ATOM 3659 O O . ASN A 1 466 ? 30.213 -1.627 22.719 1.00 38.72 466 ASN A O 1
#

Radius of gyration: 36.72 Å; Cα contacts (8 Å, |Δi|>4): 409; chains: 1; bounding box: 88×77×117 Å